Protein AF-0000000084350408 (afdb_homodimer)

Radius of gyration: 30.1 Å; Cα contacts (8 Å, |Δi|>4): 911; chains: 2; bounding box: 94×80×61 Å

Sequence (486 aa):
MRLTQIIAAAAIALVSTFAVADDAAEQAIRKSLVNLQLDTPIESISASPMAGLYEVKLKGSRVLYASADGQYIVQGYLFQLKDGKPVNLTEKAERLGVSKLINGIPVAETVVYPAIGETKTHITVFTDTTCPYCHKLHAEVPALNKLGVEVRYVAFPRQGLGSPGDEQLQAVWCSADKKAAMDKMVDGKEIKAAKCANPVSKQFALGQSIGVNGTPAIVLADGQVIPGYQPAPQVAKLALGAKMRLTQIIAAAAIALVSTFAVADDAAEQAIRKSLVNLQLDTPIESISASPMAGLYEVKLKGSRVLYASADGQYIVQGYLFQLKDGKPVNLTEKAERLGVSKLINGIPVAETVVYPAIGETKTHITVFTDTTCPYCHKLHAEVPALNKLGVEVRYVAFPRQGLGSPGDEQLQAVWCSADKKAAMDKMVDGKEIKAAKCANPVSKQFALGQSIGVNGTPAIVLADGQVIPGYQPAPQVAKLALGAK

Secondary structure (DSSP, 8-state):
--GGGGGGGGGGGGGHHHHHHHHHHHHHHHHHHHHTT-SS-EEEEEE-SSTTEEEEEETTS-EEEEETTSSEEEEEEEEEEETTEEEEHHHHHHHHHHHHHHHTS-GGGSEEEPPSSS--EEEEEEE-TT-HHHHHHHHTHHHHHHTTEEEEEEE--TT-TTSHHHHHHHHHHTSSSHHHHHHHHHTTPPP-------SHHHHHHHHHHTT--SSSEEEETTS-EEES---HHHHHHHHHH--/--GGGGGGGGGGGGGHHHHHHHHHHHHHHHHHHHHTT-SS-EEEEEE-SSTTEEEEEETTS-EEEEETTSSEEEEEEEEEEETTEEEEHHHHHHHHHHHHHHHTS-GGGSEEEPPSSS--EEEEEEE-TT-HHHHHHHHTHHHHHHTTEEEEEEE--TT-TTSHHHHHHHHHHTSSSHHHHHHHHHTTPPP-------SHHHHHHHHHHTT--SSSEEEETTS-EEES---HHHHHHHHHH--

pLDDT: mean 90.04, std 15.99, range [23.44, 98.81]

InterPro domains:
  IPR009094 Disulphide bond isomerase DsbC/G, N-terminal domain superfamily [G3DSA:3.10.450.70] (25-76)
  IPR009094 Disulphide bond isomerase DsbC/G, N-terminal domain superfamily [SSF54423] (28-87)
  IPR012336 Thioredoxin-like fold [PF13098] (116-238)
  IPR017937 Thioredoxin, conserved site [PS00194] (123-141)
  IPR018950 Disulphide bond isomerase, DsbC/G, N-terminal [PF10411] (21-91)
  IPR033954 Disulphide bond isomerase, DsbC/G [cd03020] (40-238)
  IPR036249 Thioredoxin-like superfamily [SSF52833] (109-237)
  IPR051470 Thiol:disulfide interchange protein [PTHR35272] (1-238)

Solvent-accessible surface area (backbone atoms only — not comparable to full-atom values): 25588 Å² total; per-residue (Å²): 129,77,81,75,67,72,74,67,70,74,69,68,71,70,71,58,59,66,63,53,54,54,52,55,22,42,54,33,31,49,54,42,46,58,62,59,59,58,88,59,56,77,70,48,68,44,81,42,96,50,77,66,36,28,36,34,33,28,58,46,30,44,62,36,33,27,33,51,74,26,44,32,39,36,48,56,40,43,26,39,54,52,95,66,39,77,42,56,52,42,58,53,52,26,16,51,41,38,18,53,56,61,71,60,52,59,67,87,75,33,43,67,44,68,28,49,77,64,66,75,43,47,36,39,31,34,31,34,72,79,34,70,49,27,38,55,47,58,73,34,42,65,61,27,8,63,72,10,30,21,41,31,36,37,45,32,38,86,82,33,87,83,28,74,43,26,50,42,50,48,16,24,68,40,32,94,51,34,54,61,38,46,54,39,34,62,72,70,41,86,59,85,43,62,89,62,91,66,60,46,68,58,37,32,50,50,37,48,41,62,64,51,86,58,59,19,27,37,29,31,58,45,22,52,71,42,82,40,73,64,58,45,71,59,48,46,54,52,38,71,65,40,116,129,79,81,72,67,74,77,73,67,77,70,69,72,72,72,58,60,64,63,52,54,53,51,55,22,44,53,34,30,51,55,42,46,57,60,58,59,58,89,59,56,77,69,48,68,44,80,42,95,50,79,64,35,26,36,34,32,29,59,48,29,42,62,36,32,28,32,50,73,26,44,32,38,35,50,56,40,42,26,39,54,52,96,66,40,76,42,55,51,41,59,52,53,26,16,50,42,36,19,53,56,61,71,60,52,57,68,87,76,32,40,67,43,68,27,48,76,63,68,76,43,46,35,40,31,34,30,33,74,80,35,70,51,27,38,56,47,57,72,34,43,64,60,28,8,63,73,10,30,21,41,31,36,38,44,34,38,85,82,33,86,83,28,72,42,27,50,42,50,48,18,24,69,39,34,95,50,33,54,62,36,45,55,40,34,61,71,71,42,86,59,84,42,63,91,62,93,66,61,47,67,59,37,32,51,50,38,48,41,61,64,52,88,57,58,20,26,36,28,30,58,45,21,51,71,40,82,38,73,62,60,46,71,59,48,46,55,53,37,72,65,40,116

Structure (mmCIF, N/CA/C/O backbone):
data_AF-0000000084350408-model_v1
#
loop_
_entity.id
_entity.type
_entity.pdbx_description
1 polymer 'Thiol:disulfide interchange protein'
#
loop_
_atom_site.group_PDB
_atom_site.id
_atom_site.type_symbol
_atom_site.label_atom_id
_atom_site.label_alt_id
_atom_site.label_comp_id
_atom_site.label_asym_id
_atom_site.label_entity_id
_atom_site.label_seq_id
_atom_site.pdbx_PDB_ins_code
_atom_site.Cartn_x
_atom_site.Cartn_y
_atom_site.Cartn_z
_atom_site.occupancy
_atom_site.B_iso_or_equiv
_atom_site.auth_seq_id
_atom_site.auth_comp_id
_atom_site.auth_asym_id
_atom_site.auth_atom_id
_atom_site.pdbx_PDB_model_num
ATOM 1 N N . MET A 1 1 ? -66.688 16.781 14.062 1 23.77 1 MET A N 1
ATOM 2 C CA . MET A 1 1 ? -65.438 17.281 14.672 1 23.77 1 MET A CA 1
ATOM 3 C C . MET A 1 1 ? -64.5 16.141 14.992 1 23.77 1 MET A C 1
ATOM 5 O O . MET A 1 1 ? -63.281 16.328 15.07 1 23.77 1 MET A O 1
ATOM 9 N N . ARG A 1 2 ? -65 14.914 15.367 1 33.06 2 ARG A N 1
ATOM 10 C CA . ARG A 1 2 ? -64.25 13.891 16.062 1 33.06 2 ARG A CA 1
ATOM 11 C C . ARG A 1 2 ? -63.438 13.07 15.094 1 33.06 2 ARG A C 1
ATOM 13 O O . ARG A 1 2 ? -62.5 12.352 15.5 1 33.06 2 ARG A O 1
ATOM 20 N N . LEU A 1 3 ? -63.906 12.875 13.969 1 38.44 3 LEU A N 1
ATOM 21 C CA . LEU A 1 3 ? -63.25 11.898 13.094 1 38.44 3 LEU A CA 1
ATOM 22 C C . LEU A 1 3 ? -61.906 12.414 12.609 1 38.44 3 LEU A C 1
ATOM 24 O O . LEU A 1 3 ? -61.094 11.633 12.117 1 38.44 3 LEU A O 1
ATOM 28 N N . THR A 1 4 ? -61.656 13.703 12.594 1 39.25 4 THR A N 1
ATOM 29 C CA . THR A 1 4 ? -60.531 14.234 11.852 1 39.25 4 THR A CA 1
ATOM 30 C C . THR A 1 4 ? -59.219 13.953 12.602 1 39.25 4 THR A C 1
ATOM 32 O O . THR A 1 4 ? -58.125 14.172 12.055 1 39.25 4 THR A O 1
ATOM 35 N N . GLN A 1 5 ? -59.25 13.672 13.922 1 34.91 5 GLN A N 1
ATOM 36 C CA . GLN A 1 5 ? -58 13.922 14.648 1 34.91 5 GLN A CA 1
ATOM 37 C C . GLN A 1 5 ? -57.062 12.727 14.562 1 34.91 5 GLN A C 1
ATOM 39 O O . GLN A 1 5 ? -55.969 12.75 15.117 1 34.91 5 GLN A O 1
ATOM 44 N N . ILE A 1 6 ? -57.5 11.523 14.188 1 40.94 6 ILE A N 1
ATOM 45 C CA . ILE A 1 6 ? -56.656 10.398 14.562 1 40.94 6 ILE A CA 1
ATOM 46 C C . ILE A 1 6 ? -55.5 10.266 13.586 1 40.94 6 ILE A C 1
ATOM 48 O O . ILE A 1 6 ? -54.625 9.391 13.742 1 40.94 6 ILE A O 1
ATOM 52 N N . ILE A 1 7 ? -55.531 10.898 12.438 1 38.56 7 ILE A N 1
ATOM 53 C CA . ILE A 1 7 ? -54.562 10.398 11.469 1 38.56 7 ILE A CA 1
ATOM 54 C C . ILE A 1 7 ? -53.188 10.977 11.789 1 38.56 7 ILE A C 1
ATOM 56 O O . ILE A 1 7 ? -52.25 10.828 11 1 38.56 7 ILE A O 1
ATOM 60 N N . ALA A 1 8 ? -53.031 11.883 12.734 1 39.34 8 ALA A N 1
ATOM 61 C CA . ALA A 1 8 ? -51.781 12.609 12.711 1 39.34 8 ALA A CA 1
ATOM 62 C C . ALA A 1 8 ? -50.656 11.773 13.32 1 39.34 8 ALA A C 1
ATOM 64 O O . ALA A 1 8 ? -49.5 12.164 13.273 1 39.34 8 ALA A O 1
ATOM 65 N N . ALA A 1 9 ? -50.938 10.781 14.109 1 38.34 9 ALA A N 1
ATOM 66 C CA . ALA A 1 9 ? -49.844 10.414 15.016 1 38.34 9 ALA A CA 1
ATOM 67 C C . ALA A 1 9 ? -48.844 9.516 14.32 1 38.34 9 ALA A C 1
ATOM 69 O O . ALA A 1 9 ? -47.844 9.078 14.938 1 38.34 9 ALA A O 1
ATOM 70 N N . ALA A 1 10 ? -49.156 8.953 13.195 1 38.31 10 ALA A N 1
ATOM 71 C CA . ALA A 1 10 ? -48.25 7.867 12.812 1 38.31 10 ALA A CA 1
ATOM 72 C C . ALA A 1 10 ? -46.938 8.406 12.281 1 38.31 10 ALA A C 1
ATOM 74 O O . ALA A 1 10 ? -46.062 7.641 11.836 1 38.31 10 ALA A O 1
ATOM 75 N N . ALA A 1 11 ? -46.781 9.75 12.07 1 39.03 11 ALA A N 1
ATOM 76 C CA . ALA A 1 11 ? -45.594 10.148 11.305 1 39.03 11 ALA A CA 1
ATOM 77 C C . ALA A 1 11 ? -44.344 10.141 12.172 1 39.03 11 ALA A C 1
ATOM 79 O O . ALA A 1 11 ? -43.219 10.344 11.68 1 39.03 11 ALA A O 1
ATOM 80 N N . ILE A 1 12 ? -44.438 10.086 13.492 1 39.16 12 ILE A N 1
ATOM 81 C CA . ILE A 1 12 ? -43.219 10.453 14.219 1 39.16 12 ILE A CA 1
ATOM 82 C C . ILE A 1 12 ? -42.281 9.266 14.266 1 39.16 12 ILE A C 1
ATOM 84 O O . ILE A 1 12 ? -41.125 9.398 14.727 1 39.16 12 ILE A O 1
ATOM 88 N N . ALA A 1 13 ? -42.75 8.023 14.008 1 42.19 13 ALA A N 1
ATOM 89 C CA . ALA A 1 13 ? -41.844 6.949 14.406 1 42.19 13 ALA A CA 1
ATOM 90 C C . ALA A 1 13 ? -40.75 6.754 13.383 1 42.19 13 ALA A C 1
ATOM 92 O O . ALA A 1 13 ? -39.812 5.953 13.594 1 42.19 13 ALA A O 1
ATOM 93 N N . LEU A 1 14 ? -40.719 7.492 12.297 1 41.75 14 LEU A N 1
ATOM 94 C CA . LEU A 1 14 ? -39.781 7.059 11.281 1 41.75 14 LEU A CA 1
ATOM 95 C C . LEU A 1 14 ? -38.406 7.715 11.508 1 41.75 14 LEU A C 1
ATOM 97 O O . LEU A 1 14 ? -37.438 7.348 10.859 1 41.75 14 LEU A O 1
ATOM 101 N N . VAL A 1 15 ? -38.312 8.797 12.242 1 43.62 15 VAL A N 1
ATOM 102 C CA . VAL A 1 15 ? -37.031 9.477 12.258 1 43.62 15 VAL A CA 1
ATOM 103 C C . VAL A 1 15 ? -36.062 8.734 13.18 1 43.62 15 VAL A C 1
ATOM 105 O O . VAL A 1 15 ? -34.875 9.008 13.172 1 43.62 15 VAL A O 1
ATOM 108 N N . SER A 1 16 ? -36.438 7.836 14.109 1 44.44 16 SER A N 1
ATOM 109 C CA . SER A 1 16 ? -35.531 7.441 15.164 1 44.44 16 SER A CA 1
ATOM 110 C C . SER A 1 16 ? -34.688 6.246 14.742 1 44.44 16 SER A C 1
ATOM 112 O O . SER A 1 16 ? -33.719 5.871 15.43 1 44.44 16 SER A O 1
ATOM 114 N N . THR A 1 17 ? -35 5.625 13.703 1 44.62 17 THR A N 1
ATOM 115 C CA . THR A 1 17 ? -34.375 4.324 13.516 1 44.62 17 THR A CA 1
ATOM 116 C C . THR A 1 17 ? -32.969 4.488 12.93 1 44.62 17 THR A C 1
ATOM 118 O O . THR A 1 17 ? -32.094 3.641 13.141 1 44.62 17 THR A O 1
ATOM 121 N N . PHE A 1 18 ? -32.781 5.703 12.266 1 47.22 18 PHE A N 1
ATOM 122 C CA . PHE A 1 18 ? -31.484 5.785 11.602 1 47.22 18 PHE A CA 1
ATOM 123 C C . PHE A 1 18 ? -30.375 6.051 12.617 1 47.22 18 PHE A C 1
ATOM 125 O O . PHE A 1 18 ? -29.266 5.531 12.477 1 47.22 18 PHE A O 1
ATOM 132 N N . ALA A 1 19 ? -30.75 6.859 13.688 1 48.59 19 ALA A N 1
ATOM 133 C CA . ALA A 1 19 ? -29.719 7.219 14.641 1 48.59 19 ALA A CA 1
ATOM 134 C C . ALA A 1 19 ? -29.281 6.004 15.461 1 48.59 19 ALA A C 1
ATOM 136 O O . ALA A 1 19 ? -28.109 5.875 15.812 1 48.59 19 ALA A O 1
ATOM 137 N N . VAL A 1 20 ? -30.25 5.082 15.719 1 50.5 20 VAL A N 1
ATOM 138 C CA . VAL A 1 20 ? -30 3.939 16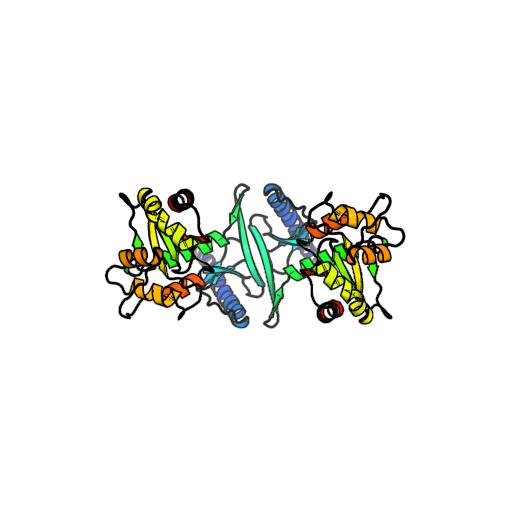.594 1 50.5 20 VAL A CA 1
ATOM 139 C C . VAL A 1 20 ? -29.047 2.961 15.898 1 50.5 20 VAL A C 1
ATOM 141 O O . VAL A 1 20 ? -28.188 2.355 16.547 1 50.5 20 VAL A O 1
ATOM 144 N N . ALA A 1 21 ? -29.25 2.914 14.641 1 53.44 21 ALA A N 1
ATOM 145 C CA . ALA A 1 21 ? -28.422 1.977 13.883 1 53.44 21 ALA A CA 1
ATOM 146 C C . ALA A 1 21 ? -26.953 2.381 13.922 1 53.44 21 ALA A C 1
ATOM 148 O O . ALA A 1 21 ? -26.078 1.525 14.016 1 53.44 21 ALA A O 1
ATOM 149 N N . ASP A 1 22 ? -26.766 3.691 14.211 1 75.5 22 ASP A N 1
ATOM 150 C CA . ASP A 1 22 ? -25.391 4.195 14.195 1 75.5 22 ASP A CA 1
ATOM 151 C C . ASP A 1 22 ? -24.672 3.881 15.508 1 75.5 22 ASP A C 1
ATOM 153 O O . ASP A 1 22 ? -23.516 3.49 15.508 1 75.5 22 ASP A O 1
ATOM 157 N N . ASP A 1 23 ? -25.531 3.73 16.578 1 83.12 23 ASP A N 1
ATOM 158 C CA . ASP A 1 23 ? -24.922 3.453 17.859 1 83.12 23 ASP A CA 1
ATOM 159 C C . ASP A 1 23 ? -24.547 1.977 17.984 1 83.12 23 ASP A C 1
ATOM 161 O O . ASP A 1 23 ? -23.469 1.64 18.5 1 83.12 23 ASP A O 1
ATOM 165 N N . ALA A 1 24 ? -25.469 1.106 17.516 1 90.06 24 ALA A N 1
ATOM 166 C CA . ALA A 1 24 ? -25.188 -0.327 17.578 1 90.06 24 ALA A CA 1
ATOM 167 C C . ALA A 1 24 ? -23.984 -0.693 16.719 1 90.06 24 ALA A C 1
ATOM 169 O O . ALA A 1 24 ? -23.156 -1.512 17.125 1 90.06 24 ALA A O 1
ATOM 170 N N . ALA A 1 25 ? -23.938 -0.111 15.664 1 93.31 25 ALA A N 1
ATOM 171 C CA . ALA A 1 25 ? -22.797 -0.372 14.781 1 93.31 25 ALA A CA 1
ATOM 172 C C . ALA A 1 25 ? -21.484 0.088 15.414 1 93.31 25 ALA A C 1
ATOM 174 O O . ALA A 1 25 ? -20.484 -0.626 15.367 1 93.31 25 ALA A O 1
ATOM 175 N N . GLU A 1 26 ? -21.547 1.236 16.016 1 94.75 26 GLU A N 1
ATOM 176 C CA . GLU A 1 26 ? -20.344 1.759 16.656 1 94.75 26 GLU A CA 1
ATOM 177 C C . GLU A 1 26 ? -19.844 0.822 17.75 1 94.75 26 GLU A C 1
ATOM 179 O O . GLU A 1 26 ? -18.656 0.54 17.844 1 94.75 26 GLU A O 1
ATOM 184 N N . GLN A 1 27 ? -20.75 0.36 18.562 1 94.12 27 GLN A N 1
ATOM 185 C CA . GLN A 1 27 ? -20.391 -0.533 19.656 1 94.12 27 GLN A CA 1
ATOM 186 C C . GLN A 1 27 ? -19.812 -1.843 19.125 1 94.12 27 GLN A C 1
ATOM 188 O O . GLN A 1 27 ? -18.812 -2.334 19.641 1 94.12 27 GLN A O 1
ATOM 193 N N . ALA A 1 28 ? -20.438 -2.402 18.156 1 93.75 28 ALA A N 1
ATOM 194 C CA . ALA A 1 28 ? -19.969 -3.658 17.578 1 93.75 28 ALA A CA 1
ATOM 195 C C . ALA A 1 28 ? -18.578 -3.502 16.984 1 93.75 28 ALA A C 1
ATOM 197 O O . ALA A 1 28 ? -17.703 -4.348 17.203 1 93.75 28 ALA A O 1
ATOM 198 N N . ILE A 1 29 ? -18.359 -2.424 16.312 1 94.31 29 ILE A N 1
ATOM 199 C CA . ILE A 1 29 ? -17.078 -2.164 15.641 1 94.31 29 ILE A CA 1
ATOM 200 C C . ILE A 1 29 ? -15.984 -1.948 16.688 1 94.31 29 ILE A C 1
ATOM 202 O O . ILE A 1 29 ? -14.906 -2.529 16.594 1 94.31 29 ILE A O 1
ATOM 206 N N . ARG A 1 30 ? -16.281 -1.176 17.656 1 93.69 30 ARG A N 1
ATOM 207 C CA . ARG A 1 30 ? -15.297 -0.925 18.719 1 93.69 30 ARG A CA 1
ATOM 208 C C . ARG A 1 30 ? -14.898 -2.223 19.406 1 93.69 30 ARG A C 1
ATOM 210 O O . ARG A 1 30 ? -13.711 -2.457 19.656 1 93.69 30 ARG A O 1
ATOM 217 N N . LYS A 1 31 ? -15.812 -2.998 19.719 1 90.44 31 LYS A N 1
ATOM 218 C CA . LYS A 1 31 ? -15.539 -4.273 20.375 1 90.44 31 LYS A CA 1
ATOM 219 C C . LYS A 1 31 ? -14.633 -5.148 19.516 1 90.44 31 LYS A C 1
ATOM 221 O O . LYS A 1 31 ? -13.672 -5.738 20.016 1 90.44 31 LYS A O 1
ATOM 226 N N . SER A 1 32 ? -14.898 -5.188 18.266 1 90.38 32 SER A N 1
ATOM 227 C CA . SER A 1 32 ? -14.117 -6.004 17.344 1 90.38 32 SER A CA 1
ATOM 228 C C . SER A 1 32 ? -12.68 -5.492 17.234 1 90.38 32 SER A C 1
ATOM 230 O O . SER A 1 32 ? -11.734 -6.277 17.25 1 90.38 32 SER A O 1
ATOM 232 N N . LEU A 1 33 ? -12.516 -4.254 17.125 1 90.5 33 LEU A N 1
ATOM 233 C CA . LEU A 1 33 ? -11.203 -3.658 16.906 1 90.5 33 LEU A CA 1
ATOM 234 C C . LEU A 1 33 ? -10.359 -3.727 18.172 1 90.5 33 LEU A C 1
ATOM 236 O O . LEU A 1 33 ? -9.133 -3.846 18.094 1 90.5 33 LEU A O 1
ATOM 240 N N . VAL A 1 34 ? -10.984 -3.617 19.312 1 86.62 34 VAL A N 1
ATOM 241 C CA . VAL A 1 34 ? -10.273 -3.775 20.578 1 86.62 34 VAL A CA 1
ATOM 242 C C . VAL A 1 34 ? -9.727 -5.195 20.688 1 86.62 34 VAL A C 1
ATOM 244 O O . VAL A 1 34 ? -8.594 -5.398 21.125 1 86.62 34 VAL A O 1
ATOM 247 N N . ASN A 1 35 ? -10.477 -6.156 20.234 1 84.5 35 ASN A N 1
ATOM 248 C CA . ASN A 1 35 ? -10.062 -7.555 20.281 1 84.5 35 ASN A CA 1
ATOM 249 C C . ASN A 1 35 ? -8.867 -7.816 19.375 1 84.5 35 ASN A C 1
ATOM 251 O O . ASN A 1 35 ? -8.062 -8.711 19.641 1 84.5 35 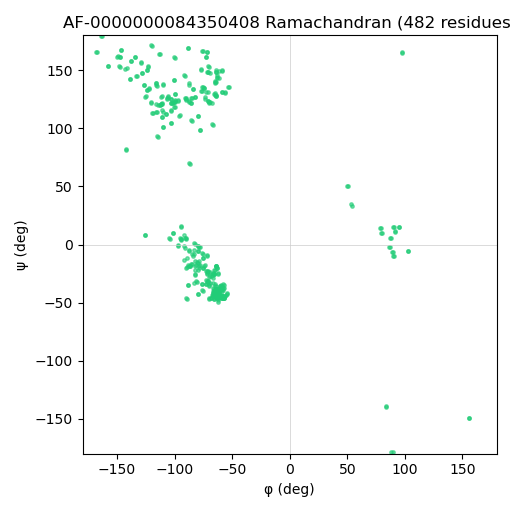ASN A O 1
ATOM 255 N N . LEU A 1 36 ? -8.758 -7.027 18.312 1 84.06 36 LEU A N 1
ATOM 256 C CA . LEU A 1 36 ? -7.645 -7.164 17.391 1 84.06 36 LEU A CA 1
ATOM 257 C C . LEU A 1 36 ? -6.391 -6.504 17.953 1 84.06 36 LEU A C 1
ATOM 259 O O . LEU A 1 36 ? -5.305 -6.645 17.375 1 84.06 36 LEU A O 1
ATOM 263 N N . GLN A 1 37 ? -6.469 -5.93 19.047 1 75.69 37 GLN A N 1
ATOM 264 C CA . GLN A 1 37 ? -5.367 -5.246 19.719 1 75.69 37 GLN A CA 1
ATOM 265 C C . GLN A 1 37 ? -4.668 -4.273 18.766 1 75.69 37 GLN A C 1
ATOM 267 O O . GLN A 1 37 ? -3.441 -4.293 18.641 1 75.69 37 GLN A O 1
ATOM 272 N N . LEU A 1 38 ? -5.531 -3.52 18.203 1 75.25 38 LEU A N 1
ATOM 273 C CA . LEU A 1 38 ? -4.918 -2.479 17.391 1 75.25 38 LEU A CA 1
ATOM 274 C C . LEU A 1 38 ? -4.133 -1.5 18.25 1 75.25 38 LEU A C 1
ATOM 276 O O . LEU A 1 38 ? -4.566 -1.15 19.359 1 75.25 38 LEU A O 1
ATOM 280 N N . ASP A 1 39 ? -2.967 -1.282 17.859 1 77.44 39 ASP A N 1
ATOM 281 C CA . ASP A 1 39 ? -2.072 -0.439 18.656 1 77.44 39 ASP A CA 1
ATOM 282 C C . ASP A 1 39 ? -2.496 1.026 18.578 1 77.44 39 ASP A C 1
ATOM 284 O O . ASP A 1 39 ? -2.057 1.845 19.391 1 77.44 39 ASP A O 1
ATOM 288 N N . THR A 1 40 ? -3.391 1.339 17.734 1 84.5 40 THR A N 1
ATOM 289 C CA . THR A 1 40 ? -3.762 2.736 17.547 1 84.5 40 THR A CA 1
ATOM 290 C C . THR A 1 40 ? -5.176 2.998 18.062 1 84.5 40 THR A C 1
ATOM 292 O O . THR A 1 40 ? -6.117 2.309 17.672 1 84.5 40 THR A O 1
ATOM 295 N N . PRO A 1 41 ? -5.359 4.023 18.938 1 89.81 41 PRO A N 1
ATOM 296 C CA . PRO A 1 41 ? -6.688 4.328 19.484 1 89.81 41 PRO A CA 1
ATOM 297 C C . PRO A 1 41 ? -7.676 4.766 18.406 1 89.81 41 PRO A C 1
ATOM 299 O O . PRO A 1 41 ? -7.285 5.414 17.422 1 89.81 41 PRO A O 1
ATOM 302 N N . ILE A 1 42 ? -8.938 4.426 18.656 1 92.56 42 ILE A N 1
ATOM 303 C CA . ILE A 1 42 ? -10.023 4.836 17.766 1 92.56 42 ILE A CA 1
ATOM 304 C C . ILE A 1 42 ? -10.508 6.23 18.156 1 92.56 42 ILE A C 1
ATOM 306 O O . ILE A 1 42 ? -10.859 6.473 19.312 1 92.56 42 ILE A O 1
ATOM 310 N N . GLU A 1 43 ? -10.516 7.078 17.203 1 92.88 43 GLU A N 1
ATOM 311 C CA . GLU A 1 43 ? -10.984 8.438 17.453 1 92.88 43 GLU A CA 1
ATOM 312 C C . GLU A 1 43 ? -12.492 8.547 17.219 1 92.88 43 GLU A C 1
ATOM 314 O O . GLU A 1 43 ? -13.211 9.133 18.031 1 92.88 43 GLU A O 1
ATOM 319 N N . SER A 1 44 ? -12.969 8.016 16.109 1 94.12 44 SER A N 1
ATOM 320 C CA . SER A 1 44 ? -14.391 8.094 15.82 1 94.12 44 SER A CA 1
ATOM 321 C C . SER A 1 44 ? -14.812 7.012 14.836 1 94.12 44 SER A C 1
ATOM 323 O O . SER A 1 44 ? -13.984 6.469 14.102 1 94.12 44 SER A O 1
ATOM 325 N N . ILE A 1 45 ? -16.047 6.648 14.914 1 95.94 45 ILE A N 1
ATOM 326 C CA . ILE A 1 45 ? -16.703 5.746 13.977 1 95.94 45 ILE A CA 1
ATOM 327 C C . ILE A 1 45 ? -17.969 6.414 13.414 1 95.94 45 ILE A C 1
ATOM 329 O O . ILE A 1 45 ? -18.781 6.945 14.164 1 95.94 45 ILE A O 1
ATOM 333 N N . SER A 1 46 ? -18.078 6.457 12.125 1 95.81 46 SER A N 1
ATOM 334 C CA . SER A 1 46 ? -19.25 7.043 11.484 1 95.81 46 SER A CA 1
ATOM 335 C C . SER A 1 46 ? -19.578 6.332 10.172 1 95.81 46 SER A C 1
ATOM 337 O O . SER A 1 46 ? -18.734 5.613 9.625 1 95.81 46 SER A O 1
ATOM 339 N N . ALA A 1 47 ? -20.766 6.488 9.711 1 96 47 ALA A N 1
ATOM 340 C CA . ALA A 1 47 ? -21.125 5.93 8.414 1 96 47 ALA A CA 1
ATOM 341 C C . ALA A 1 47 ? -20.344 6.598 7.285 1 96 47 ALA A C 1
ATOM 343 O O . ALA A 1 47 ? -20.125 7.809 7.312 1 96 47 ALA A O 1
ATOM 344 N N . SER A 1 48 ? -19.891 5.789 6.305 1 96.69 48 SER A N 1
ATOM 345 C CA . SER A 1 48 ? -19.312 6.34 5.082 1 96.69 48 SER A CA 1
ATOM 346 C C . SER A 1 48 ? -20.391 6.602 4.035 1 96.69 48 SER A C 1
ATOM 348 O O . SER A 1 48 ? -21.547 6.215 4.219 1 96.69 48 SER A O 1
ATOM 350 N N . PRO A 1 49 ? -20 7.301 2.979 1 95.62 49 PRO A N 1
ATOM 351 C CA . PRO A 1 49 ? -20.984 7.512 1.916 1 95.62 49 PRO A CA 1
ATOM 352 C C . PRO A 1 49 ? -21.406 6.211 1.243 1 95.62 49 PRO A C 1
ATOM 354 O O . PRO A 1 49 ? -22.422 6.18 0.542 1 95.62 49 PRO A O 1
ATOM 357 N N . MET A 1 50 ? -20.672 5.16 1.369 1 95.69 50 MET A N 1
ATOM 358 C CA . MET A 1 50 ? -21.078 3.855 0.849 1 95.69 50 MET A CA 1
ATOM 359 C C . MET A 1 50 ? -21.922 3.098 1.872 1 95.69 50 MET A C 1
ATOM 361 O O . MET A 1 50 ? -21.422 2.752 2.949 1 95.69 50 MET A O 1
ATOM 365 N N . ALA A 1 51 ? -23.094 2.734 1.448 1 92.88 51 ALA A N 1
ATOM 366 C CA . ALA A 1 51 ? -24.016 2.07 2.357 1 92.88 51 ALA A CA 1
ATOM 367 C C . ALA A 1 51 ? -23.422 0.786 2.918 1 92.88 51 ALA A C 1
ATOM 369 O O . ALA A 1 51 ? -22.844 -0.01 2.174 1 92.88 51 ALA A O 1
ATOM 370 N N . GLY A 1 52 ? -23.547 0.699 4.297 1 92.94 52 GLY A N 1
ATOM 371 C CA . GLY A 1 52 ? -23.094 -0.523 4.949 1 92.94 52 GLY A CA 1
ATOM 372 C C . GLY A 1 52 ? -21.625 -0.488 5.344 1 92.94 52 GLY A C 1
ATOM 373 O O . GLY A 1 52 ? -21.141 -1.411 5.996 1 92.94 52 GLY A O 1
ATOM 374 N N . LEU A 1 53 ? -20.953 0.535 4.945 1 96.75 53 LEU A N 1
ATOM 375 C CA . LEU A 1 53 ? -19.531 0.684 5.238 1 96.75 53 LEU A CA 1
ATOM 376 C C . LEU A 1 53 ? -19.297 1.847 6.195 1 96.75 53 LEU A C 1
ATOM 378 O O . LEU A 1 53 ? -19.656 2.986 5.902 1 96.75 53 LEU A O 1
ATOM 382 N N . TYR A 1 54 ? -18.734 1.514 7.293 1 97.38 54 TYR A N 1
ATOM 383 C CA . TYR A 1 54 ? -18.469 2.527 8.305 1 97.38 54 TYR A CA 1
ATOM 384 C C . TYR A 1 54 ? -17 2.963 8.266 1 97.38 54 TYR A C 1
ATOM 386 O O . TYR A 1 54 ? -16.109 2.137 8.07 1 97.38 54 TYR A O 1
ATOM 394 N N . GLU A 1 55 ? -16.781 4.18 8.461 1 97.56 55 GLU A N 1
ATOM 395 C CA . GLU A 1 55 ? -15.453 4.773 8.539 1 97.56 55 GLU A CA 1
ATOM 396 C C . GLU A 1 55 ? -14.938 4.781 9.977 1 97.56 55 GLU A C 1
ATOM 398 O O . GLU A 1 55 ? -15.633 5.242 10.883 1 97.56 55 GLU A O 1
ATOM 403 N N . VAL A 1 56 ? -13.789 4.242 10.156 1 96.75 56 VAL A N 1
ATOM 404 C CA . VAL A 1 56 ? -13.117 4.23 11.453 1 96.75 56 VAL A CA 1
ATOM 405 C C . VAL A 1 56 ? -11.891 5.137 11.406 1 96.75 56 VAL A C 1
ATOM 407 O O . VAL A 1 56 ? -10.891 4.809 10.758 1 96.75 56 VAL A O 1
ATOM 410 N N . LYS A 1 57 ? -11.961 6.199 12.07 1 95.12 57 LYS A N 1
ATOM 411 C CA . LYS A 1 57 ? -10.82 7.105 12.164 1 95.12 57 LYS A CA 1
ATOM 412 C C . LYS A 1 57 ? -9.938 6.766 13.359 1 95.12 57 LYS A C 1
ATOM 414 O O . LYS A 1 57 ? -10.422 6.684 14.492 1 95.12 57 LYS A O 1
ATOM 419 N N . LEU A 1 58 ? -8.695 6.566 13.047 1 92.94 58 LEU A N 1
ATOM 420 C CA . LEU A 1 58 ? -7.723 6.219 14.078 1 92.94 58 LEU A CA 1
ATOM 421 C C . LEU A 1 58 ? -6.898 7.438 14.477 1 92.94 58 LEU A C 1
ATOM 423 O O . LEU A 1 58 ? -6.875 8.438 13.766 1 92.94 58 LEU A O 1
ATOM 427 N N . LYS A 1 59 ? -6.312 7.305 15.617 1 89.25 59 LYS A N 1
ATOM 428 C CA . LYS A 1 59 ? -5.363 8.344 15.992 1 89.25 59 LYS A CA 1
ATOM 429 C C . LYS A 1 59 ? -4.312 8.555 14.906 1 89.25 59 LYS A C 1
ATOM 431 O O . LYS A 1 59 ? -3.803 7.59 14.336 1 89.25 59 LYS A O 1
ATOM 436 N N . GLY A 1 60 ? -4.066 9.82 14.641 1 87 60 GLY A N 1
ATOM 437 C CA . GLY A 1 60 ? -3.115 10.133 13.586 1 87 60 GLY A CA 1
ATOM 438 C C . GLY A 1 60 ? -3.754 10.219 12.211 1 87 60 GLY A C 1
ATOM 439 O O . GLY A 1 60 ? -3.057 10.227 11.195 1 87 60 GLY A O 1
ATOM 440 N N . SER A 1 61 ? -5.031 10.117 12.18 1 87.81 61 SER A N 1
ATOM 441 C CA . SER A 1 61 ? -5.875 10.438 11.039 1 87.81 61 SER A CA 1
ATOM 442 C C . SER A 1 61 ? -5.867 9.305 10.016 1 87.81 61 SER A C 1
ATOM 444 O O . SER A 1 61 ? -6.242 9.508 8.859 1 87.81 61 SER A O 1
ATOM 446 N N . ARG A 1 62 ? -5.395 8.203 10.406 1 91.12 62 ARG A N 1
ATOM 447 C CA . ARG A 1 62 ? -5.566 7.043 9.539 1 91.12 62 ARG A CA 1
ATOM 448 C C . ARG A 1 62 ? -7.02 6.578 9.523 1 91.12 62 ARG A C 1
ATOM 450 O O . ARG A 1 62 ? -7.73 6.715 10.516 1 91.12 62 ARG A O 1
ATOM 457 N N . VAL A 1 63 ? -7.379 6.035 8.352 1 95.5 63 VAL A N 1
ATOM 458 C CA . VAL A 1 63 ? -8.773 5.629 8.195 1 95.5 63 VAL A CA 1
ATOM 459 C C . VAL A 1 63 ? -8.844 4.152 7.809 1 95.5 63 VAL A C 1
ATOM 461 O O . VAL A 1 63 ? -8.07 3.695 6.957 1 95.5 63 VAL A O 1
ATOM 464 N N . LEU A 1 64 ? -9.695 3.475 8.5 1 96.19 64 LEU A N 1
ATOM 465 C CA . LEU A 1 64 ? -10.125 2.129 8.141 1 96.19 64 LEU A CA 1
ATOM 466 C C . LEU A 1 64 ? -11.633 2.086 7.914 1 96.19 64 LEU A C 1
ATOM 468 O O . LEU A 1 64 ? -12.344 3.049 8.219 1 96.19 64 LEU A O 1
ATOM 472 N N . TYR A 1 65 ? -12.047 0.964 7.426 1 97.56 65 TYR A N 1
ATOM 473 C CA . TYR A 1 65 ? -13.484 0.779 7.277 1 97.56 65 TYR A CA 1
ATOM 474 C C . TYR A 1 65 ? -13.93 -0.539 7.895 1 97.56 65 TYR A C 1
ATOM 476 O O . TYR A 1 65 ? -13.125 -1.458 8.062 1 97.56 65 TYR A O 1
ATOM 484 N N . ALA A 1 66 ? -15.195 -0.545 8.227 1 97 66 ALA A N 1
ATOM 485 C CA . ALA A 1 66 ? -15.742 -1.747 8.859 1 97 66 ALA A CA 1
ATOM 486 C C . ALA A 1 66 ? -17.203 -1.94 8.484 1 97 66 ALA A C 1
ATOM 488 O O . ALA A 1 66 ? -17.906 -0.979 8.148 1 97 66 ALA A O 1
ATOM 489 N N . SER A 1 67 ? -17.594 -3.207 8.523 1 96.88 67 SER A N 1
ATOM 490 C CA . SER A 1 67 ? -19.031 -3.486 8.43 1 96.88 67 SER A CA 1
ATOM 491 C C . SER A 1 67 ? -19.75 -3.115 9.711 1 96.88 67 SER A C 1
ATOM 493 O O . SER A 1 67 ? -19.125 -2.967 10.766 1 96.88 67 SER A O 1
ATOM 495 N N . ALA A 1 68 ? -21.047 -2.969 9.617 1 95.19 68 ALA A N 1
ATOM 496 C CA . ALA A 1 68 ? -21.875 -2.529 10.75 1 95.19 68 ALA A CA 1
ATOM 497 C C . ALA A 1 68 ? -21.734 -3.492 11.922 1 95.19 68 ALA A C 1
ATOM 499 O O . ALA A 1 68 ? -21.766 -3.074 13.086 1 95.19 68 ALA A O 1
ATOM 500 N N . ASP A 1 69 ? -21.594 -4.738 11.648 1 94.38 69 ASP A N 1
ATOM 501 C CA . ASP A 1 69 ? -21.547 -5.746 12.711 1 94.38 69 ASP A CA 1
ATOM 502 C C . ASP A 1 69 ? -20.125 -5.938 13.227 1 94.38 69 ASP A C 1
ATOM 504 O O . ASP A 1 69 ? -19.891 -6.75 14.125 1 94.38 69 ASP A O 1
ATOM 508 N N . GLY A 1 70 ? -19.156 -5.301 12.609 1 94.38 70 GLY A N 1
ATOM 509 C CA . GLY A 1 70 ? -17.781 -5.352 13.047 1 94.38 70 GLY A CA 1
ATOM 510 C C . GLY A 1 70 ? -17.062 -6.625 12.617 1 94.38 70 GLY A C 1
ATOM 511 O O . GLY A 1 70 ? -15.93 -6.871 13.023 1 94.38 70 GLY A O 1
ATOM 512 N N . GLN A 1 71 ? -17.656 -7.426 11.758 1 95.38 71 GLN A N 1
ATOM 513 C CA . GLN A 1 71 ? -17.094 -8.727 11.414 1 95.38 71 GLN A CA 1
ATOM 514 C C . GLN A 1 71 ? -16.125 -8.602 10.242 1 95.38 71 GLN A C 1
ATOM 516 O O . GLN A 1 71 ? -15.336 -9.516 9.984 1 95.38 71 GLN A O 1
ATOM 521 N N . TYR A 1 72 ? -16.219 -7.535 9.539 1 97.38 72 TYR A N 1
ATOM 522 C CA . TYR A 1 72 ? -15.352 -7.289 8.398 1 97.38 72 TYR A CA 1
ATOM 523 C C . TYR A 1 72 ? -14.656 -5.938 8.523 1 97.38 72 TYR A C 1
ATOM 525 O O . TYR A 1 72 ? -15.281 -4.949 8.914 1 97.38 72 TYR A O 1
ATOM 533 N N . ILE A 1 73 ? -13.391 -5.961 8.188 1 96.31 73 ILE A N 1
ATOM 534 C CA . ILE A 1 73 ? -12.57 -4.75 8.156 1 96.31 73 ILE A CA 1
ATOM 535 C C . ILE A 1 73 ? -11.984 -4.559 6.762 1 96.31 73 ILE A C 1
ATOM 537 O O . ILE A 1 73 ? -11.523 -5.516 6.141 1 96.31 73 ILE A O 1
ATOM 541 N N . VAL A 1 74 ? -12.086 -3.365 6.324 1 97.5 74 VAL A N 1
ATOM 542 C CA . VAL A 1 74 ? -11.461 -3 5.059 1 97.5 74 VAL A CA 1
ATOM 543 C C . VAL A 1 74 ? -10.297 -2.041 5.312 1 97.5 74 VAL A C 1
ATOM 545 O O . VAL A 1 74 ? -10.477 -0.993 5.938 1 97.5 74 VAL A O 1
ATOM 548 N N . GLN A 1 75 ? -9.219 -2.471 4.91 1 95.62 75 GLN A N 1
ATOM 549 C CA . GLN A 1 75 ? -8.031 -1.627 4.965 1 95.62 75 GLN A CA 1
ATOM 550 C C . GLN A 1 75 ? -7.629 -1.159 3.57 1 95.62 75 GLN A C 1
ATOM 552 O O . GLN A 1 75 ? -7.27 -1.974 2.715 1 95.62 75 GLN A O 1
ATOM 557 N N . GLY A 1 76 ? -7.758 0.103 3.346 1 96.62 76 GLY A N 1
ATOM 558 C CA . GLY A 1 76 ? -7.461 0.645 2.029 1 96.62 76 GLY A CA 1
ATOM 559 C C . GLY A 1 76 ? -8.188 1.944 1.74 1 96.62 76 GLY A C 1
ATOM 560 O O . GLY A 1 76 ? -8.43 2.742 2.648 1 96.62 76 GLY A O 1
ATOM 561 N N . TYR A 1 77 ? -8.508 2.182 0.383 1 97.31 77 TYR A N 1
ATOM 562 C CA . TYR A 1 77 ? -9.078 3.451 -0.057 1 97.31 77 TYR A CA 1
ATOM 563 C C . TYR A 1 77 ? -10.492 3.26 -0.603 1 97.31 77 TYR A C 1
ATOM 565 O O . TYR A 1 77 ? -10.75 2.305 -1.337 1 97.31 77 TYR A O 1
ATOM 573 N N . LEU A 1 78 ? -11.273 4.172 -0.184 1 98.19 78 LEU A N 1
ATOM 574 C CA . LEU A 1 78 ? -12.617 4.277 -0.736 1 98.19 78 LEU A CA 1
ATOM 575 C C . LEU A 1 78 ? -12.695 5.398 -1.767 1 98.19 78 LEU A C 1
ATOM 577 O O . LEU A 1 78 ? -12.422 6.559 -1.451 1 98.19 78 LEU A O 1
ATOM 581 N N . PHE A 1 79 ? -13.086 5.027 -2.967 1 97.12 79 PHE A N 1
ATOM 582 C CA . PHE A 1 79 ? -13.25 5.988 -4.051 1 97.12 79 PHE A CA 1
ATOM 583 C C . PHE A 1 79 ? -14.727 6.172 -4.398 1 97.12 79 PHE A C 1
ATOM 585 O O . PHE A 1 79 ? -15.484 5.199 -4.418 1 97.12 79 PHE A O 1
ATOM 592 N N . GLN A 1 80 ? -15.086 7.32 -4.594 1 97.06 80 GLN A N 1
ATOM 593 C CA . GLN A 1 80 ? -16.391 7.629 -5.18 1 97.06 80 GLN A CA 1
ATOM 594 C C . GLN A 1 80 ? -16.25 8.016 -6.648 1 97.06 80 GLN A C 1
ATOM 596 O O . GLN A 1 80 ? -15.391 8.828 -7 1 97.06 80 GLN A O 1
ATOM 601 N N . LEU A 1 81 ? -17.016 7.289 -7.488 1 92.94 81 LEU A N 1
ATOM 602 C CA . LEU A 1 81 ? -17 7.629 -8.906 1 92.94 81 LEU A CA 1
ATOM 603 C C . LEU A 1 81 ? -18.016 8.734 -9.203 1 92.94 81 LEU A C 1
ATOM 605 O O . LEU A 1 81 ? -19.219 8.539 -9.047 1 92.94 81 LEU A O 1
ATOM 609 N N . LYS A 1 82 ? -17.531 9.867 -9.438 1 82.44 82 LYS A N 1
ATOM 610 C CA . LYS A 1 82 ? -18.328 11.031 -9.789 1 82.44 82 LYS A CA 1
ATOM 611 C C . LYS A 1 82 ? -17.938 11.578 -11.156 1 82.44 82 LYS A C 1
ATOM 613 O O . LYS A 1 82 ? -16.781 11.961 -11.367 1 82.44 82 LYS A O 1
ATOM 618 N N . ASP A 1 83 ? -18.891 11.648 -12.078 1 81.56 83 ASP A N 1
ATOM 619 C CA . ASP A 1 83 ? -18.688 12.188 -13.414 1 81.56 83 ASP A CA 1
ATOM 620 C C . ASP A 1 83 ? -17.5 11.516 -14.109 1 81.56 83 ASP A C 1
ATOM 622 O O . ASP A 1 83 ? -16.656 12.188 -14.695 1 81.56 83 ASP A O 1
ATOM 626 N N . GLY A 1 84 ? -17.344 10.305 -13.844 1 78.12 84 GLY A N 1
ATOM 627 C CA . GLY A 1 84 ? -16.328 9.531 -14.539 1 78.12 84 GLY A CA 1
ATOM 628 C C . GLY A 1 84 ? -14.953 9.617 -13.898 1 78.12 84 GLY A C 1
ATOM 629 O O . GLY A 1 84 ? -14 9.008 -14.375 1 78.12 84 GLY A O 1
ATOM 630 N N . LYS A 1 85 ? -14.828 10.375 -12.859 1 88.81 85 LYS A N 1
ATOM 631 C CA . LYS A 1 85 ? -13.539 10.5 -12.188 1 88.81 85 LYS A CA 1
ATOM 632 C C . LYS A 1 85 ? -13.609 9.961 -10.766 1 88.81 85 LYS A C 1
ATOM 634 O O . LYS A 1 85 ? -14.578 10.203 -10.047 1 88.81 85 LYS A O 1
ATOM 639 N N . PRO A 1 86 ? -12.555 9.258 -10.383 1 93.25 86 PRO A N 1
ATOM 640 C CA . PRO A 1 86 ? -12.531 8.75 -9.008 1 93.25 86 PRO A CA 1
ATOM 641 C C . PRO A 1 86 ? -12.062 9.797 -8 1 93.25 86 PRO A C 1
ATOM 643 O O . PRO A 1 86 ? -11.062 10.477 -8.234 1 93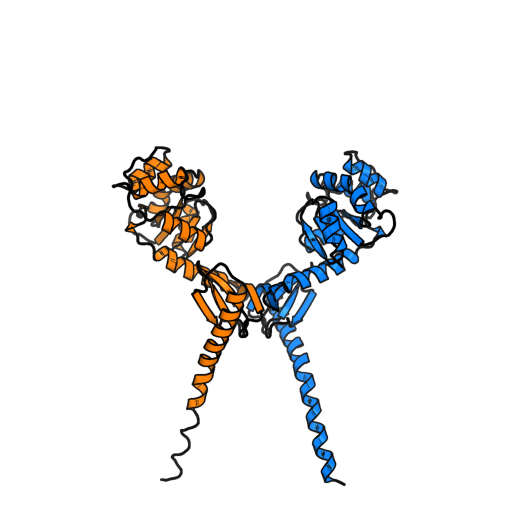.25 86 PRO A O 1
ATOM 646 N N . VAL A 1 87 ? -12.859 10.016 -6.969 1 94.31 87 VAL A N 1
ATOM 647 C CA . VAL A 1 87 ? -12.484 10.836 -5.82 1 94.31 87 VAL A CA 1
ATOM 648 C C . VAL A 1 87 ? -12.117 9.938 -4.641 1 94.31 87 VAL A C 1
ATOM 650 O O . VAL A 1 87 ? -12.914 9.109 -4.211 1 94.31 87 VAL A O 1
ATOM 653 N N . ASN A 1 88 ? -10.883 10.094 -4.156 1 96.06 88 ASN A N 1
ATOM 654 C CA . ASN A 1 88 ? -10.422 9.305 -3.02 1 96.06 88 ASN A CA 1
ATOM 655 C C . ASN A 1 88 ? -10.969 9.844 -1.701 1 96.06 88 ASN A C 1
ATOM 657 O O . ASN A 1 88 ? -10.398 10.758 -1.111 1 96.06 88 ASN A O 1
ATOM 661 N N . LEU A 1 89 ? -11.992 9.258 -1.212 1 96.94 89 LEU A N 1
ATOM 662 C CA . LEU A 1 89 ? -12.672 9.734 -0.011 1 96.94 89 LEU A CA 1
ATOM 663 C C . LEU A 1 89 ? -11.812 9.484 1.229 1 96.94 89 LEU A C 1
ATOM 665 O O . LEU A 1 89 ? -11.867 10.258 2.188 1 96.94 89 LEU A O 1
ATOM 669 N N . THR A 1 90 ? -11.031 8.414 1.185 1 97.44 90 THR A N 1
ATOM 670 C CA . THR A 1 90 ? -10.148 8.117 2.307 1 97.44 90 THR A CA 1
ATOM 671 C C . THR A 1 90 ? -9.07 9.188 2.457 1 97.44 90 THR A C 1
ATOM 673 O O . THR A 1 90 ? -8.859 9.711 3.553 1 97.44 90 THR A O 1
ATOM 676 N N . GLU A 1 91 ? -8.516 9.492 1.373 1 94.25 91 GLU A N 1
ATOM 677 C CA . GLU A 1 91 ? -7.488 10.531 1.405 1 94.25 91 GLU A CA 1
ATOM 678 C C . GLU A 1 91 ? -8.062 11.859 1.881 1 94.25 91 GLU A C 1
ATOM 680 O O . GLU A 1 91 ? -7.426 12.578 2.656 1 94.25 91 GLU A O 1
ATOM 685 N N . LYS A 1 92 ? -9.219 12.219 1.404 1 94.12 92 LYS A N 1
ATOM 686 C CA . LYS A 1 92 ? -9.883 13.445 1.831 1 94.12 92 LYS A CA 1
ATOM 687 C C . LYS A 1 92 ? -10.102 13.461 3.34 1 94.12 92 LYS A C 1
ATOM 689 O O . LYS A 1 92 ? -9.828 14.461 4.008 1 94.12 92 LYS A O 1
ATOM 694 N N . ALA A 1 93 ? -10.555 12.359 3.803 1 95.25 93 ALA A N 1
ATOM 695 C CA . ALA A 1 93 ? -10.812 12.25 5.234 1 95.25 93 ALA A CA 1
ATOM 696 C C . ALA A 1 93 ? -9.523 12.367 6.039 1 95.25 93 ALA A C 1
ATOM 698 O O . ALA A 1 93 ? -9.477 13.062 7.059 1 95.25 93 ALA A O 1
ATOM 699 N N . GLU A 1 94 ? -8.508 11.672 5.574 1 95.62 94 GLU A N 1
ATOM 700 C CA . GLU A 1 94 ? -7.223 11.719 6.27 1 95.62 94 GLU A CA 1
ATOM 701 C C . GLU A 1 94 ? -6.629 13.125 6.242 1 95.62 94 GLU A C 1
ATOM 703 O O . GLU A 1 94 ? -6.094 13.602 7.246 1 95.62 94 GLU A O 1
ATOM 708 N N . ARG A 1 95 ? -6.793 13.805 5.125 1 94.56 95 ARG A N 1
ATOM 709 C CA . ARG A 1 95 ? -6.273 15.164 4.988 1 94.56 95 ARG A CA 1
ATOM 710 C C . ARG A 1 95 ? -6.957 16.109 5.965 1 94.56 95 ARG A C 1
ATOM 712 O O . ARG A 1 95 ? -6.309 16.984 6.559 1 94.56 95 ARG A O 1
ATOM 719 N N . LEU A 1 96 ? -8.203 15.977 6.105 1 94.25 96 LEU A N 1
ATOM 720 C CA . LEU A 1 96 ? -8.945 16.828 7.039 1 94.25 96 LEU A CA 1
ATOM 721 C C . LEU A 1 96 ? -8.453 16.609 8.469 1 94.25 96 LEU A C 1
ATOM 723 O O . LEU A 1 96 ? -8.305 17.578 9.227 1 94.25 96 LEU A O 1
ATOM 727 N N . GLY A 1 97 ? -8.227 15.383 8.812 1 94.75 97 GLY A N 1
ATOM 728 C CA . GLY A 1 97 ? -7.688 15.086 10.125 1 94.75 97 GLY A CA 1
ATOM 729 C C . GLY A 1 97 ? -6.305 15.664 10.352 1 94.75 97 GLY A C 1
ATOM 730 O O . GLY A 1 97 ? -6.039 16.266 11.398 1 94.75 97 GLY A O 1
ATOM 731 N N . VAL A 1 98 ? -5.484 15.516 9.391 1 96.69 98 VAL A N 1
ATOM 732 C CA . VAL A 1 98 ? -4.121 16.031 9.477 1 96.69 98 VAL A CA 1
ATOM 733 C C . VAL A 1 98 ? -4.145 17.547 9.555 1 96.69 98 VAL A C 1
ATOM 735 O O . VAL A 1 98 ? -3.4 18.156 10.328 1 96.69 98 VAL A O 1
ATOM 738 N N . SER A 1 99 ? -5.016 18.141 8.742 1 96.88 99 SER A N 1
ATOM 739 C CA . SER A 1 99 ? -5.164 19.594 8.758 1 96.88 99 SER A CA 1
ATOM 740 C C . SER A 1 99 ? -5.492 20.094 10.156 1 96.88 99 SER A C 1
ATOM 742 O O . SER A 1 99 ? -4.887 21.062 10.625 1 96.88 99 SER A O 1
ATOM 744 N N . LYS A 1 100 ? -6.363 19.422 10.82 1 95.25 100 LYS A N 1
ATOM 745 C CA . LYS A 1 100 ? -6.758 19.828 12.172 1 95.25 100 LYS A CA 1
ATOM 746 C C . LYS A 1 100 ? -5.59 19.703 13.148 1 95.25 100 LYS A C 1
ATOM 748 O O . LYS A 1 100 ? -5.359 20.578 13.969 1 95.25 100 LYS A O 1
ATOM 753 N N . LEU A 1 101 ? -4.875 18.609 13 1 95.62 101 LEU A N 1
ATOM 754 C CA . LEU A 1 101 ? -3.756 18.359 13.898 1 95.62 101 LEU A CA 1
ATOM 755 C C . LEU A 1 101 ? -2.641 19.375 13.68 1 95.62 101 LEU A C 1
ATOM 757 O O . LEU A 1 101 ? -2.129 19.953 14.641 1 95.62 101 LEU A O 1
ATOM 761 N N . ILE A 1 102 ? -2.348 19.641 12.477 1 97.06 102 ILE A N 1
ATOM 762 C CA . ILE A 1 102 ? -1.192 20.484 12.164 1 97.06 102 ILE A CA 1
ATOM 763 C C . ILE A 1 102 ? -1.52 21.953 12.445 1 97.06 102 ILE A C 1
ATOM 765 O O . ILE A 1 102 ? -0.673 22.688 12.938 1 97.06 102 ILE A O 1
ATOM 769 N N . ASN A 1 103 ? -2.705 22.344 12.125 1 96.75 103 ASN A N 1
ATOM 770 C CA . ASN A 1 103 ? -3.109 23.719 12.375 1 96.75 103 ASN A CA 1
ATOM 771 C C . ASN A 1 103 ? -3.396 23.969 13.852 1 96.75 103 ASN A C 1
ATOM 773 O O . ASN A 1 103 ? -3.508 25.109 14.289 1 96.75 103 ASN A O 1
ATOM 777 N N . GLY A 1 104 ? -3.459 22.875 14.578 1 96.75 104 GLY A N 1
ATOM 778 C CA . GLY A 1 104 ? -3.648 22.984 16.016 1 96.75 104 GLY A CA 1
ATOM 779 C C . GLY A 1 104 ? -2.352 23.188 16.766 1 96.75 104 GLY A C 1
ATOM 780 O O . GLY A 1 104 ? -2.369 23.5 17.969 1 96.75 104 GLY A O 1
ATOM 781 N N . ILE A 1 105 ? -1.219 23.094 16.141 1 97.5 105 ILE A N 1
ATOM 782 C CA . ILE A 1 105 ? 0.056 23.391 16.781 1 97.5 105 ILE A CA 1
ATOM 783 C C . ILE A 1 105 ? 0.152 24.891 17.062 1 97.5 105 ILE A C 1
ATOM 785 O O . ILE A 1 105 ? 0.041 25.703 16.141 1 97.5 105 ILE A O 1
ATOM 789 N N . PRO A 1 106 ? 0.349 25.234 18.328 1 97.81 106 PRO A N 1
ATOM 790 C CA . PRO A 1 106 ? 0.561 26.656 18.578 1 97.81 106 PRO A CA 1
ATOM 791 C C . PRO A 1 106 ? 1.732 27.234 17.781 1 97.81 106 PRO A C 1
ATOM 793 O O . PRO A 1 106 ? 2.834 26.672 17.812 1 97.81 106 PRO A O 1
ATOM 796 N N . VAL A 1 107 ? 1.499 28.312 17.141 1 97.12 107 VAL A N 1
ATOM 797 C CA . VAL A 1 107 ? 2.512 28.922 16.281 1 97.12 107 VAL A CA 1
ATOM 798 C C . VAL A 1 107 ? 3.771 29.203 17.094 1 97.12 107 VAL A C 1
ATOM 800 O O . VAL A 1 107 ? 4.887 29.062 16.594 1 97.12 107 VAL A O 1
ATOM 803 N N . ALA A 1 108 ? 3.607 29.562 18.344 1 96.31 108 ALA A N 1
ATOM 804 C CA . ALA A 1 108 ? 4.715 29.891 19.234 1 96.31 108 ALA A CA 1
ATOM 805 C C . ALA A 1 108 ? 5.621 28.688 19.469 1 96.31 108 ALA A C 1
ATOM 807 O O . ALA A 1 108 ? 6.762 28.844 19.906 1 96.31 108 ALA A O 1
ATOM 808 N N . GLU A 1 109 ? 5.062 27.562 19.172 1 97.69 109 GLU A N 1
ATOM 809 C CA . GLU A 1 109 ? 5.84 26.344 19.375 1 97.69 109 GLU A CA 1
ATOM 810 C C . GLU A 1 109 ? 6.551 25.922 18.094 1 97.69 109 GLU A C 1
ATOM 812 O O . GLU A 1 109 ? 7.199 24.875 18.047 1 97.69 109 GLU A O 1
ATOM 817 N N . THR A 1 110 ? 6.457 26.688 17.109 1 98.19 110 THR A N 1
ATOM 818 C CA . THR A 1 110 ? 7.141 26.438 15.844 1 98.19 110 THR A CA 1
ATOM 819 C C . THR A 1 110 ? 8.211 27.5 15.594 1 98.19 110 THR A C 1
ATOM 821 O O . THR A 1 110 ? 8.305 28.484 16.328 1 98.19 110 THR A O 1
ATOM 824 N N . VAL A 1 111 ? 9.086 27.234 14.695 1 98.19 111 VAL A N 1
ATOM 825 C CA . VAL A 1 111 ? 10 28.25 14.188 1 98.19 111 VAL A CA 1
ATOM 826 C C . VAL A 1 111 ? 9.453 28.844 12.898 1 98.19 111 VAL A C 1
ATOM 828 O O . VAL A 1 111 ? 9.414 28.172 11.859 1 98.19 111 VAL A O 1
ATOM 831 N N . VAL A 1 112 ? 9.07 30.062 13.008 1 98.44 112 VAL A N 1
ATOM 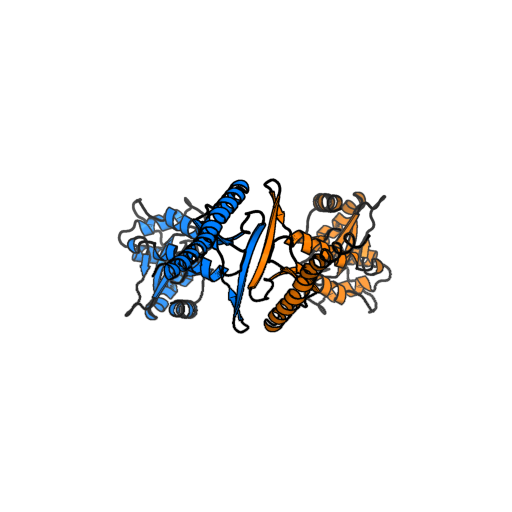832 C CA . VAL A 1 112 ? 8.266 30.656 11.945 1 98.44 112 VAL A CA 1
ATOM 833 C C . VAL A 1 112 ? 9.148 31.516 11.039 1 98.44 112 VAL A C 1
ATOM 835 O O . VAL A 1 112 ? 9.969 32.312 11.523 1 98.44 112 VAL A O 1
ATOM 838 N N . TYR A 1 113 ? 9.039 31.297 9.789 1 98.56 113 TYR A N 1
ATOM 839 C CA . TYR A 1 113 ? 9.531 32.188 8.742 1 98.56 113 TYR A CA 1
ATOM 840 C C . TYR A 1 113 ? 8.375 32.844 7.992 1 98.56 113 TYR A C 1
ATOM 842 O O . TYR A 1 113 ? 7.789 32.25 7.09 1 98.56 113 TYR A O 1
ATOM 850 N N . PRO A 1 114 ? 8.117 34.031 8.328 1 98.25 114 PRO A N 1
ATOM 851 C CA . PRO A 1 114 ? 6.918 34.688 7.789 1 98.25 114 PRO A CA 1
ATOM 852 C C . PRO A 1 114 ? 7.031 35 6.297 1 98.25 114 PRO A C 1
ATOM 854 O O . PRO A 1 114 ? 8.141 35.188 5.785 1 98.25 114 PRO A O 1
ATOM 857 N N . ALA A 1 115 ? 5.871 35.031 5.691 1 98.38 115 ALA A N 1
ATOM 858 C CA . ALA A 1 115 ? 5.82 35.5 4.309 1 98.38 115 ALA A CA 1
ATOM 859 C C . ALA A 1 115 ? 6.293 36.938 4.199 1 98.38 115 ALA A C 1
ATOM 861 O O . ALA A 1 115 ? 6.254 37.688 5.18 1 98.38 115 ALA A O 1
ATOM 862 N N . ILE A 1 116 ? 6.867 37.219 3.043 1 97.94 116 ILE A N 1
ATOM 863 C CA . ILE A 1 116 ? 7.152 38.594 2.73 1 97.94 116 ILE A CA 1
ATOM 864 C C . ILE A 1 116 ? 5.926 39.25 2.09 1 97.94 116 ILE A C 1
ATOM 866 O O . ILE A 1 116 ? 5.418 38.781 1.079 1 97.94 116 ILE A O 1
ATOM 870 N N . GLY A 1 117 ? 5.449 40.281 2.689 1 97.19 117 GLY A N 1
ATOM 871 C CA . GLY A 1 117 ? 4.184 40.844 2.246 1 97.19 117 GLY A CA 1
ATOM 872 C C . GLY A 1 117 ? 2.977 40.156 2.824 1 97.19 117 GLY A C 1
ATOM 873 O O . GLY A 1 117 ? 2.951 39.812 4.012 1 97.19 117 GLY A O 1
ATOM 874 N N . GLU A 1 118 ? 2.01 40 1.971 1 97.19 118 GLU A N 1
ATOM 875 C CA . GLU A 1 118 ? 0.785 39.312 2.398 1 97.19 118 GLU A CA 1
ATOM 876 C C . GLU A 1 118 ? 1.012 37.844 2.588 1 97.19 118 GLU A C 1
ATOM 878 O O . GLU A 1 118 ? 1.628 37.188 1.743 1 97.19 118 GLU A O 1
ATOM 883 N N . THR A 1 119 ? 0.562 37.344 3.727 1 97.94 119 THR A N 1
ATOM 884 C CA . THR A 1 119 ? 0.577 35.906 3.932 1 97.94 119 THR A CA 1
ATOM 885 C C . THR A 1 119 ? -0.604 35.25 3.225 1 97.94 119 THR A C 1
ATOM 887 O O . THR A 1 119 ? -1.75 35.375 3.658 1 97.94 119 THR A O 1
ATOM 890 N N . LYS A 1 120 ? -0.358 34.531 2.209 1 98.12 120 LYS A N 1
ATOM 891 C CA . LYS A 1 120 ? -1.407 33.906 1.415 1 98.12 120 LYS A CA 1
ATOM 892 C C . LYS A 1 120 ? -1.763 32.531 1.97 1 98.12 120 LYS A C 1
ATOM 894 O O . LYS A 1 120 ? -2.904 32.094 1.846 1 98.12 120 LYS A O 1
ATOM 899 N N . THR A 1 121 ? -0.809 31.844 2.475 1 98.12 121 THR A N 1
ATOM 900 C CA . THR A 1 121 ? -0.977 30.531 3.082 1 98.12 121 THR A CA 1
ATOM 901 C C . THR A 1 121 ? 0.231 30.172 3.943 1 98.12 121 THR A C 1
ATOM 903 O O . THR A 1 121 ? 1.14 31 4.117 1 98.12 121 THR A O 1
ATOM 906 N N . HIS A 1 122 ? 0.174 28.969 4.562 1 98.31 122 HIS A N 1
ATOM 907 C CA . HIS A 1 122 ? 1.305 28.469 5.336 1 98.31 122 HIS A CA 1
ATOM 908 C C . HIS A 1 122 ? 1.535 26.984 5.078 1 98.31 122 HIS A C 1
ATOM 910 O O . HIS A 1 122 ? 0.649 26.297 4.57 1 98.31 122 HIS A O 1
ATOM 916 N N . ILE A 1 123 ? 2.701 26.562 5.34 1 98.75 123 ILE A N 1
ATOM 917 C CA . ILE A 1 123 ? 3.049 25.156 5.371 1 98.75 123 ILE A CA 1
ATOM 918 C C . ILE A 1 123 ? 3.75 24.812 6.688 1 98.75 123 ILE A C 1
ATOM 920 O O . ILE A 1 123 ? 4.371 25.688 7.301 1 98.75 123 ILE A O 1
ATOM 924 N N . THR A 1 124 ? 3.559 23.656 7.156 1 98.81 124 THR A N 1
ATOM 925 C CA . THR A 1 124 ? 4.297 23.109 8.289 1 98.81 124 THR A CA 1
ATOM 926 C C . THR A 1 124 ? 5.324 22.078 7.82 1 98.81 124 THR A C 1
ATOM 928 O O . THR A 1 124 ? 4.996 21.172 7.066 1 98.81 124 THR A O 1
ATOM 931 N N . VAL A 1 125 ? 6.578 22.297 8.25 1 98.81 125 VAL A N 1
ATOM 932 C CA . VAL A 1 125 ? 7.648 21.438 7.75 1 98.81 125 VAL A CA 1
ATOM 933 C C . VAL A 1 125 ? 8.297 20.688 8.906 1 98.81 125 VAL A C 1
ATOM 935 O O . VAL A 1 125 ? 8.883 21.297 9.805 1 98.81 125 VAL A O 1
ATOM 938 N N . PHE A 1 126 ? 8.109 19.375 8.891 1 98.75 126 PHE A N 1
ATOM 939 C CA . PHE A 1 126 ? 8.906 18.547 9.781 1 98.75 126 PHE A CA 1
ATOM 940 C C . PHE A 1 126 ? 10.352 18.484 9.32 1 98.75 126 PHE A C 1
ATOM 942 O O . PHE A 1 126 ? 10.633 18.078 8.188 1 98.75 126 PHE A O 1
ATOM 949 N N . THR A 1 127 ? 11.312 18.875 10.211 1 97.81 127 THR A N 1
ATOM 950 C CA . THR A 1 127 ? 12.703 19 9.789 1 97.81 127 THR A CA 1
ATOM 951 C C . THR A 1 127 ? 13.641 18.359 10.797 1 97.81 127 THR A C 1
ATOM 953 O O . THR A 1 127 ? 13.227 18.016 11.906 1 97.81 127 THR A O 1
ATOM 956 N N . ASP A 1 128 ? 14.773 18.109 10.328 1 95.56 128 ASP A N 1
ATOM 957 C CA . ASP A 1 128 ? 15.859 17.516 11.094 1 95.56 128 ASP A CA 1
ATOM 958 C C . ASP A 1 128 ? 17.188 18.188 10.773 1 95.56 128 ASP A C 1
ATOM 960 O O . ASP A 1 128 ? 17.453 18.531 9.617 1 95.56 128 ASP A O 1
ATOM 964 N N . THR A 1 129 ? 18.016 18.359 11.789 1 88.31 129 THR A N 1
ATOM 965 C CA . THR A 1 129 ? 19.266 19.109 11.648 1 88.31 129 THR A CA 1
ATOM 966 C C . THR A 1 129 ? 20.281 18.312 10.836 1 88.31 129 THR A C 1
ATOM 968 O O . THR A 1 129 ? 21.188 18.891 10.234 1 88.31 129 THR A O 1
ATOM 971 N N . THR A 1 130 ? 20.172 17.094 10.82 1 88.19 130 THR A N 1
ATOM 972 C CA . THR A 1 130 ? 21.172 16.234 10.195 1 88.19 130 THR A CA 1
ATOM 973 C C . THR A 1 130 ? 20.781 15.906 8.758 1 88.19 130 THR A C 1
ATOM 975 O O . THR A 1 130 ? 21.5 15.188 8.062 1 88.19 130 THR A O 1
ATOM 978 N N . CYS A 1 131 ? 19.766 16.438 8.266 1 93.88 131 CYS A N 1
ATOM 979 C CA . CYS A 1 131 ? 19.203 16.031 6.98 1 93.88 131 CYS A CA 1
ATOM 980 C C . CYS A 1 131 ? 19.625 17 5.879 1 93.88 131 CYS A C 1
ATOM 982 O O . CYS A 1 131 ? 19.234 18.172 5.879 1 93.88 131 CYS A O 1
ATOM 984 N N . PRO A 1 132 ? 20.359 16.484 4.879 1 94.44 132 PRO A N 1
ATOM 985 C CA . PRO A 1 132 ? 20.844 17.375 3.82 1 94.44 132 PRO A CA 1
ATOM 986 C C . PRO A 1 132 ? 19.703 17.984 2.996 1 94.44 132 PRO A C 1
ATOM 988 O O . PRO A 1 132 ? 19.797 19.141 2.562 1 94.44 132 PRO A O 1
ATOM 991 N N . TYR A 1 133 ? 18.672 17.266 2.814 1 96.5 133 TYR A N 1
ATOM 992 C CA . TYR A 1 133 ? 17.531 17.766 2.047 1 96.5 133 TYR A CA 1
ATOM 993 C C . TYR A 1 133 ? 16.766 18.828 2.836 1 96.5 133 TYR A C 1
ATOM 995 O O . TYR A 1 133 ? 16.156 19.719 2.254 1 96.5 133 TYR A O 1
ATOM 1003 N N . CYS A 1 134 ? 16.734 18.734 4.137 1 97.12 134 CYS A N 1
ATOM 1004 C CA . CYS A 1 134 ? 16.172 19.781 4.98 1 97.12 134 CYS A CA 1
ATOM 1005 C C . CYS A 1 134 ? 16.953 21.094 4.816 1 97.12 134 CYS A C 1
ATOM 1007 O O . CYS A 1 134 ? 16.344 22.172 4.758 1 97.12 134 CYS A O 1
ATOM 1009 N N . HIS A 1 135 ? 18.25 20.922 4.707 1 96.12 135 HIS A N 1
ATOM 1010 C CA . HIS A 1 135 ? 19.078 22.109 4.477 1 96.12 135 HIS A CA 1
ATOM 1011 C C . HIS A 1 135 ? 18.766 22.734 3.121 1 96.12 135 HIS A C 1
ATOM 1013 O O . HIS A 1 135 ? 18.672 23.953 3.01 1 96.12 135 HIS A O 1
ATOM 1019 N N . LYS A 1 136 ? 18.656 21.859 2.197 1 97.25 136 LYS A N 1
ATOM 1020 C CA . LYS A 1 136 ? 18.328 22.328 0.854 1 97.25 136 LYS A CA 1
ATOM 1021 C C . LYS A 1 136 ? 17 23.078 0.843 1 97.25 136 LYS A C 1
ATOM 1023 O O . LYS A 1 136 ? 16.906 24.172 0.265 1 97.25 136 LYS A O 1
ATOM 1028 N N . LEU A 1 137 ? 16 22.625 1.473 1 98.12 137 LEU A N 1
ATOM 1029 C CA . LEU A 1 137 ? 14.719 23.297 1.557 1 98.12 137 LEU A CA 1
ATOM 1030 C C . LEU A 1 137 ? 14.844 24.625 2.287 1 98.12 137 LEU A C 1
ATOM 1032 O O . LEU A 1 137 ? 14.273 25.625 1.859 1 98.12 137 LEU A O 1
ATOM 1036 N N . HIS A 1 138 ? 15.562 24.625 3.381 1 97.75 138 HIS A N 1
ATOM 1037 C CA . HIS A 1 138 ? 15.719 25.859 4.164 1 97.75 138 HIS A CA 1
ATOM 1038 C C . HIS A 1 138 ? 16.312 26.969 3.322 1 97.75 138 HIS A C 1
ATOM 1040 O O . HIS A 1 138 ? 15.922 28.141 3.455 1 97.75 138 HIS A O 1
ATOM 1046 N N . ALA A 1 139 ? 17.219 26.578 2.465 1 97.06 139 ALA A N 1
ATOM 1047 C CA . ALA A 1 139 ? 17.859 27.578 1.599 1 97.06 139 ALA A CA 1
ATOM 1048 C C . ALA A 1 139 ? 16.844 28.234 0.681 1 97.06 139 ALA A C 1
ATOM 1050 O O . ALA A 1 139 ? 17.062 29.344 0.196 1 97.06 139 ALA A O 1
ATOM 1051 N N . GLU A 1 140 ? 15.758 27.625 0.485 1 98.38 140 GLU A N 1
ATOM 1052 C CA . GLU A 1 140 ? 14.758 28.141 -0.451 1 98.38 140 GLU A CA 1
ATOM 1053 C C . GLU A 1 140 ? 13.586 28.781 0.287 1 98.38 140 GLU A C 1
ATOM 1055 O O . GLU A 1 140 ? 12.641 29.25 -0.34 1 98.38 140 GLU A O 1
ATOM 1060 N N . VAL A 1 141 ? 13.672 28.859 1.56 1 98.38 141 VAL A N 1
ATOM 1061 C CA . VAL A 1 141 ? 12.594 29.406 2.375 1 98.38 141 VAL A CA 1
ATOM 1062 C C . VAL A 1 141 ? 12.336 30.859 1.993 1 98.38 141 VAL A C 1
ATOM 1064 O O . VAL A 1 141 ? 11.188 31.281 1.854 1 98.38 141 VAL A O 1
ATOM 1067 N N . PRO A 1 142 ? 13.383 31.625 1.717 1 98.25 142 PRO A N 1
ATOM 1068 C CA . PRO A 1 142 ? 13.125 33 1.294 1 98.25 142 PRO A CA 1
ATOM 1069 C C . PRO A 1 142 ? 12.297 33.062 0.014 1 98.25 142 PRO A C 1
ATOM 1071 O O . PRO A 1 142 ? 11.453 33.969 -0.127 1 98.25 142 PRO A O 1
ATOM 1074 N N . ALA A 1 143 ? 12.531 32.125 -0.882 1 98.56 143 ALA A N 1
ATOM 1075 C CA . ALA A 1 143 ? 11.742 32.094 -2.111 1 98.56 143 ALA A CA 1
ATOM 1076 C C . ALA A 1 143 ? 10.273 31.781 -1.813 1 98.56 143 ALA A C 1
ATOM 1078 O O . ALA A 1 143 ? 9.375 32.375 -2.406 1 98.56 143 ALA A O 1
ATOM 1079 N N . LEU A 1 144 ? 10.031 30.891 -0.935 1 98.75 144 LEU A N 1
ATOM 1080 C CA . LEU A 1 144 ? 8.672 30.578 -0.507 1 98.75 144 LEU A CA 1
ATOM 1081 C C . LEU A 1 144 ? 8.008 31.797 0.139 1 98.75 144 LEU A C 1
ATOM 1083 O O . LEU A 1 144 ? 6.852 32.094 -0.152 1 98.75 144 LEU A O 1
ATOM 1087 N N . ASN A 1 145 ? 8.797 32.438 0.97 1 98.69 145 ASN A N 1
ATOM 1088 C CA . ASN A 1 145 ? 8.281 33.625 1.66 1 98.69 145 ASN A CA 1
ATOM 1089 C C . ASN A 1 145 ? 7.887 34.719 0.676 1 98.69 145 ASN A C 1
ATOM 1091 O O . ASN A 1 145 ? 6.848 35.375 0.837 1 98.69 145 ASN A O 1
ATOM 1095 N N . LYS A 1 146 ? 8.664 34.875 -0.346 1 98.38 146 LYS A N 1
ATOM 1096 C CA . LYS A 1 146 ? 8.391 35.875 -1.354 1 98.38 146 LYS A CA 1
ATOM 1097 C C . LYS A 1 146 ? 7.105 35.562 -2.117 1 98.38 146 LYS A C 1
ATOM 1099 O O . LYS A 1 146 ? 6.445 36.5 -2.625 1 98.38 146 LYS A O 1
ATOM 1104 N N . LEU A 1 147 ? 6.773 34.344 -2.137 1 97.94 147 LEU A N 1
ATOM 1105 C CA . LEU A 1 147 ? 5.578 33.938 -2.861 1 97.94 147 LEU A CA 1
ATOM 1106 C C . LEU A 1 147 ? 4.355 33.938 -1.952 1 97.94 147 LEU A C 1
ATOM 1108 O O . LEU A 1 147 ? 3.275 33.5 -2.352 1 97.94 147 LEU A O 1
ATOM 1112 N N . GLY A 1 148 ? 4.52 34.438 -0.769 1 98.06 148 GLY A N 1
ATOM 1113 C CA . GLY A 1 148 ? 3.404 34.594 0.151 1 98.06 148 GLY A CA 1
ATOM 1114 C C . GLY A 1 148 ? 3.18 33.375 1.035 1 98.06 148 GLY A C 1
ATOM 1115 O O . GLY A 1 148 ? 2.129 33.25 1.665 1 98.06 148 GLY A O 1
ATOM 1116 N N . VAL A 1 149 ? 4.148 32.469 1.119 1 98.62 149 VAL A N 1
ATOM 1117 C CA . VAL A 1 149 ? 4.012 31.25 1.895 1 98.62 149 VAL A CA 1
ATOM 1118 C C . VAL A 1 149 ? 4.785 31.375 3.205 1 98.62 149 VAL A C 1
ATOM 1120 O O . VAL A 1 149 ? 6.008 31.547 3.197 1 98.62 149 VAL A O 1
ATOM 1123 N N . GLU A 1 150 ? 4.086 31.359 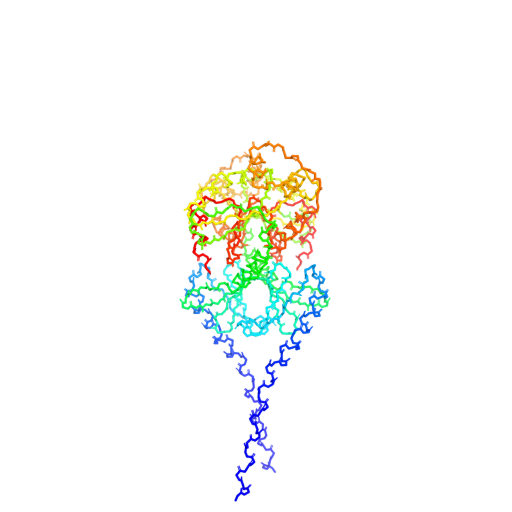4.324 1 98.69 150 GLU A N 1
ATOM 1124 C CA . GLU A 1 150 ? 4.719 31.25 5.637 1 98.69 150 GLU A CA 1
ATOM 1125 C C . GLU A 1 150 ? 5.184 29.828 5.926 1 98.69 150 GLU A C 1
ATOM 1127 O O . GLU A 1 150 ? 4.449 28.875 5.68 1 98.69 150 GLU A O 1
ATOM 1132 N N . VAL A 1 151 ? 6.395 29.719 6.375 1 98.81 151 VAL A N 1
ATOM 1133 C CA . VAL A 1 151 ? 6.941 28.406 6.703 1 98.81 151 VAL A CA 1
ATOM 1134 C C . VAL A 1 151 ? 7.023 28.25 8.219 1 98.81 151 VAL A C 1
ATOM 1136 O O . VAL A 1 151 ? 7.59 29.094 8.914 1 98.81 151 VAL A O 1
ATOM 1139 N N . ARG A 1 152 ? 6.434 27.188 8.711 1 98.75 152 ARG A N 1
ATOM 1140 C CA . ARG A 1 152 ? 6.484 26.828 10.125 1 98.75 152 ARG A CA 1
ATOM 1141 C C . ARG A 1 152 ? 7.203 25.5 10.328 1 98.75 152 ARG A C 1
ATOM 1143 O O . ARG A 1 152 ? 6.691 24.438 9.953 1 98.75 152 ARG A O 1
ATOM 1150 N N . TYR A 1 153 ? 8.336 25.594 10.977 1 98.69 153 TYR A N 1
ATOM 1151 C CA . TYR A 1 153 ? 9.094 24.375 11.211 1 98.69 153 TYR A CA 1
ATOM 1152 C C . TYR A 1 153 ? 8.648 23.703 12.5 1 98.69 153 TYR A C 1
ATOM 1154 O O . TYR A 1 153 ? 8.398 24.359 13.508 1 98.69 153 TYR A O 1
ATOM 1162 N N . VAL A 1 154 ? 8.547 22.406 12.438 1 98.69 154 VAL A N 1
ATOM 1163 C CA . VAL A 1 154 ? 8.391 21.531 13.594 1 98.69 154 VAL A CA 1
ATOM 1164 C C . VAL A 1 154 ? 9.492 20.484 13.602 1 98.69 154 VAL A C 1
ATOM 1166 O O . VAL A 1 154 ? 10.008 20.109 12.547 1 98.69 154 VAL A O 1
ATOM 1169 N N . ALA A 1 155 ? 9.812 20.094 14.805 1 98.31 155 ALA A N 1
ATOM 1170 C CA . ALA A 1 155 ? 10.992 19.266 14.992 1 98.31 155 ALA A CA 1
ATOM 1171 C C . ALA A 1 155 ? 10.664 17.781 14.742 1 98.31 155 ALA A C 1
ATOM 1173 O O . ALA A 1 155 ? 9.641 17.281 15.203 1 98.31 155 ALA A O 1
ATOM 1174 N N . PHE A 1 156 ? 11.547 17.125 13.977 1 98.5 156 PHE A N 1
ATOM 1175 C CA . PHE A 1 156 ? 11.445 15.695 13.742 1 98.5 156 PHE A CA 1
ATOM 1176 C C . PHE A 1 156 ? 12.82 15.047 13.711 1 98.5 156 PHE A C 1
ATOM 1178 O O . PHE A 1 156 ? 13.352 14.75 12.641 1 98.5 156 PHE A O 1
ATOM 1185 N N . PRO A 1 157 ? 13.359 14.773 14.898 1 97.69 157 PRO A N 1
ATOM 1186 C CA . PRO A 1 157 ? 14.641 14.062 14.938 1 97.69 157 PRO A CA 1
ATOM 1187 C C . PRO A 1 157 ? 14.539 12.633 14.414 1 97.69 157 PRO A C 1
ATOM 1189 O O . PRO A 1 157 ? 14.102 11.734 15.141 1 97.69 157 PRO A O 1
ATOM 1192 N N . ARG A 1 158 ? 14.977 12.344 13.195 1 95.5 158 ARG A N 1
ATOM 1193 C CA . ARG A 1 158 ? 14.742 11.094 12.477 1 95.5 158 ARG A CA 1
ATOM 1194 C C . ARG A 1 158 ? 15.43 9.922 13.172 1 95.5 158 ARG A C 1
ATOM 1196 O O . ARG A 1 158 ? 14.969 8.789 13.086 1 95.5 158 ARG A O 1
ATOM 1203 N N . GLN A 1 159 ? 16.531 10.297 13.93 1 95.06 159 GLN A N 1
ATOM 1204 C CA . GLN A 1 159 ? 17.297 9.25 14.594 1 95.06 159 GLN A CA 1
ATOM 1205 C C . GLN A 1 159 ? 16.766 8.977 15.992 1 95.06 159 GLN A C 1
ATOM 1207 O O . GLN A 1 159 ? 17.375 8.242 16.766 1 95.06 159 GLN A O 1
ATOM 1212 N N . GLY A 1 160 ? 15.727 9.609 16.297 1 96 160 GLY A N 1
ATOM 1213 C CA . GLY A 1 160 ? 15.078 9.352 17.562 1 96 160 GLY A CA 1
ATOM 1214 C C . GLY A 1 160 ? 15.445 10.352 18.641 1 96 160 GLY A C 1
ATOM 1215 O O . GLY A 1 160 ? 16.391 11.125 18.469 1 96 160 GLY A O 1
ATOM 1216 N N . LEU A 1 161 ? 14.656 10.367 19.719 1 96 161 LEU A N 1
ATOM 1217 C CA . LEU A 1 161 ? 14.906 11.227 20.875 1 96 161 LEU A CA 1
ATOM 1218 C C . LEU A 1 161 ? 16.219 10.844 21.562 1 96 161 LEU A C 1
ATOM 1220 O O . LEU A 1 161 ? 16.547 9.656 21.672 1 96 161 LEU A O 1
ATOM 1224 N N . GLY A 1 162 ? 16.922 11.758 21.969 1 94.56 162 GLY A N 1
ATOM 1225 C CA . GLY A 1 162 ? 18.203 11.523 22.609 1 94.56 162 GLY A CA 1
ATOM 1226 C C . GLY A 1 162 ? 19.359 11.5 21.625 1 94.56 162 GLY A C 1
ATOM 1227 O O . GLY A 1 162 ? 20.516 11.531 22.031 1 94.56 162 GLY A O 1
ATOM 1228 N N . SER A 1 163 ? 19.125 11.492 20.375 1 95.56 163 SER A N 1
ATOM 1229 C CA . SER A 1 163 ? 20.156 11.547 19.359 1 95.56 163 SER A CA 1
ATOM 1230 C C . SER A 1 163 ? 20.797 12.93 19.297 1 95.56 163 SER A C 1
ATOM 1232 O O . SER A 1 163 ? 20.25 13.898 19.812 1 95.56 163 SER A O 1
ATOM 1234 N N . PRO A 1 164 ? 21.953 12.977 18.609 1 92 164 PRO A N 1
ATOM 1235 C CA . PRO A 1 164 ? 22.562 14.297 18.422 1 92 164 PRO A CA 1
ATOM 1236 C C . PRO A 1 164 ? 21.656 15.273 17.688 1 92 164 PRO A C 1
ATOM 1238 O O . PRO A 1 164 ? 21.594 16.453 18.031 1 92 164 PRO A O 1
ATOM 1241 N N . GLY A 1 165 ? 20.953 14.781 16.719 1 93 165 GLY A N 1
ATOM 1242 C CA . GLY A 1 165 ? 20 15.617 16.031 1 93 165 GLY A CA 1
ATOM 1243 C C . GLY A 1 165 ? 18.891 16.125 16.922 1 93 165 GLY A C 1
ATOM 1244 O O . GLY A 1 165 ? 18.469 17.281 16.812 1 93 165 GLY A O 1
ATOM 1245 N N . ASP A 1 166 ? 18.438 15.305 17.797 1 96.06 166 ASP A N 1
ATOM 1246 C CA . ASP A 1 166 ? 17.438 15.688 18.781 1 96.06 166 ASP A CA 1
ATOM 1247 C C . ASP A 1 166 ? 17.969 16.797 19.688 1 96.06 166 ASP A C 1
ATOM 1249 O O . ASP A 1 166 ? 17.266 17.797 19.922 1 96.06 166 ASP A O 1
ATOM 1253 N N . GLU A 1 167 ? 19.141 16.625 20.109 1 94.69 167 GLU A N 1
ATOM 1254 C CA . GLU A 1 167 ? 19.734 17.594 21.016 1 94.69 167 GLU A CA 1
ATOM 1255 C C . GLU A 1 167 ? 19.859 18.969 20.328 1 94.69 167 GLU A C 1
ATOM 1257 O O . GLU A 1 167 ? 19.594 20 20.953 1 94.69 167 GLU A O 1
ATOM 1262 N N . GLN A 1 168 ? 20.234 18.938 19.125 1 94.75 168 GLN A N 1
ATOM 1263 C CA . GLN A 1 168 ? 20.375 20.188 18.391 1 94.75 168 GLN A CA 1
ATOM 1264 C C . GLN A 1 168 ? 19.016 20.859 18.188 1 94.75 168 GLN A C 1
ATOM 1266 O O . GLN A 1 168 ? 18.891 22.078 18.328 1 94.75 168 GLN A O 1
ATOM 1271 N N . LEU A 1 169 ? 18.062 20.109 17.875 1 96.94 169 LEU A N 1
ATOM 1272 C CA . LEU A 1 169 ? 16.719 20.656 17.703 1 96.94 169 LEU A CA 1
ATOM 1273 C C . LEU A 1 169 ? 16.203 21.25 19 1 96.94 169 LEU A C 1
ATOM 1275 O O . LEU A 1 169 ? 15.633 22.344 19 1 96.94 169 LEU A O 1
ATOM 1279 N N . GLN A 1 170 ? 16.406 20.531 20.047 1 97.31 170 GLN A N 1
ATOM 1280 C CA . GLN A 1 170 ? 15.992 21.062 21.344 1 97.31 170 GLN A CA 1
ATOM 1281 C C . GLN A 1 170 ? 16.688 22.391 21.641 1 97.31 170 GLN A C 1
ATOM 1283 O O . GLN A 1 170 ? 16.062 23.312 22.172 1 97.31 170 GLN A O 1
ATOM 1288 N N . ALA A 1 171 ? 17.938 22.438 21.281 1 97 171 ALA A N 1
ATOM 1289 C CA . ALA A 1 171 ? 18.688 23.672 21.484 1 97 171 ALA A CA 1
ATOM 1290 C C . ALA A 1 171 ? 18.078 24.812 20.672 1 97 171 ALA A C 1
ATOM 1292 O O . ALA A 1 171 ? 18 25.953 21.156 1 97 171 ALA A O 1
ATOM 1293 N N . VAL A 1 172 ? 17.641 24.594 19.5 1 97 172 VAL A N 1
ATOM 1294 C CA . VAL A 1 172 ? 17.016 25.594 18.672 1 97 172 VAL A CA 1
ATOM 1295 C C . VAL A 1 172 ? 15.727 26.094 19.344 1 97 172 VAL A C 1
ATOM 1297 O O . VAL A 1 172 ? 15.508 27.297 19.469 1 97 172 VAL A O 1
ATOM 1300 N N . TRP A 1 173 ? 14.93 25.188 19.828 1 97.69 173 TRP A N 1
ATOM 1301 C CA . TRP A 1 173 ? 13.625 25.531 20.406 1 97.69 173 TRP A CA 1
ATOM 1302 C C . TRP A 1 173 ? 13.789 26.188 21.766 1 97.69 173 TRP A C 1
ATOM 1304 O O . TRP A 1 173 ? 12.859 26.828 22.266 1 97.69 173 TRP A O 1
ATOM 1314 N N . CYS A 1 174 ? 14.953 26.016 22.359 1 97.44 174 CYS A N 1
ATOM 1315 C CA . CYS A 1 174 ? 15.211 26.625 23.656 1 97.44 174 CYS A CA 1
ATOM 1316 C C . CYS A 1 174 ? 15.961 27.938 23.516 1 97.44 174 CYS A C 1
ATOM 1318 O O . CYS A 1 174 ? 16.234 28.625 24.5 1 97.44 174 CYS A O 1
ATOM 1320 N N . SER A 1 175 ? 16.266 28.297 22.328 1 96.5 175 SER A N 1
ATOM 1321 C CA . SER A 1 175 ? 16.969 29.547 22.062 1 96.5 175 SER A CA 1
ATOM 1322 C C . SER A 1 175 ? 16.016 30.75 22.156 1 96.5 175 SER A C 1
ATOM 1324 O O . SER A 1 175 ? 14.828 30.625 21.844 1 96.5 175 SER A O 1
ATOM 1326 N N . ALA A 1 176 ? 16.547 31.891 22.531 1 94 176 ALA A N 1
ATOM 1327 C CA . ALA A 1 176 ? 15.773 33.125 22.609 1 94 176 ALA A CA 1
ATOM 1328 C C . ALA A 1 176 ? 15.305 33.562 21.219 1 94 176 ALA A C 1
ATOM 1330 O O . ALA A 1 176 ? 14.188 34.062 21.078 1 94 176 ALA A O 1
ATOM 1331 N N . ASP A 1 177 ? 16.156 33.375 20.297 1 95.81 177 ASP A N 1
ATOM 1332 C CA . ASP A 1 177 ? 15.844 33.625 18.891 1 95.81 177 ASP A CA 1
ATOM 1333 C C . ASP A 1 177 ? 15.875 32.344 18.094 1 95.81 177 ASP A C 1
ATOM 1335 O O . ASP A 1 177 ? 16.922 31.953 17.547 1 95.81 177 ASP A O 1
ATOM 1339 N N . LYS A 1 178 ? 14.719 31.719 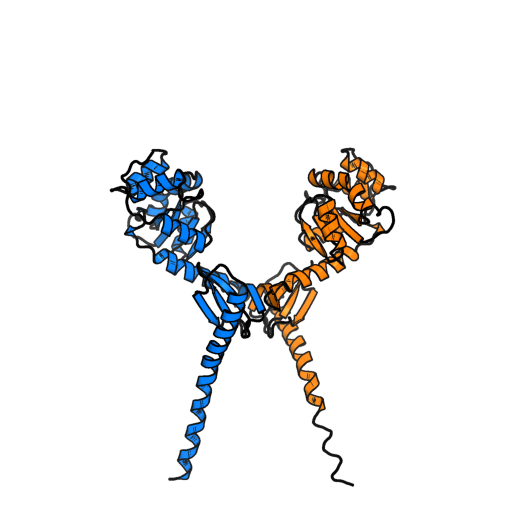17.969 1 96.5 178 LYS A N 1
ATOM 1340 C CA . LYS A 1 178 ? 14.633 30.406 17.344 1 96.5 178 LYS A CA 1
ATOM 1341 C C . LYS A 1 178 ? 15.016 30.484 15.867 1 96.5 178 LYS A C 1
ATOM 1343 O O . LYS A 1 178 ? 15.688 29.594 15.344 1 96.5 178 LYS A O 1
ATOM 1348 N N . LYS A 1 179 ? 14.617 31.484 15.242 1 96.5 179 LYS A N 1
ATOM 1349 C CA . LYS A 1 179 ? 14.898 31.641 13.812 1 96.5 179 LYS A CA 1
ATOM 1350 C C . LYS A 1 179 ? 16.406 31.719 13.562 1 96.5 179 LYS A C 1
ATOM 1352 O O . LYS A 1 179 ? 16.922 31.016 12.688 1 96.5 179 LYS A O 1
ATOM 1357 N N . ALA A 1 180 ? 17.062 32.562 14.305 1 95.56 180 ALA A N 1
ATOM 1358 C CA . ALA A 1 180 ? 18.5 32.688 14.164 1 95.56 180 ALA A CA 1
ATOM 1359 C C . ALA A 1 180 ? 19.219 31.391 14.484 1 95.56 180 ALA A C 1
ATOM 1361 O O . ALA A 1 180 ? 20.188 31.016 13.812 1 95.56 180 ALA A O 1
ATOM 1362 N N . ALA A 1 181 ? 18.719 30.797 15.477 1 96.5 181 ALA A N 1
ATOM 1363 C CA . ALA A 1 181 ? 19.312 29.5 15.852 1 96.5 181 ALA A CA 1
ATOM 1364 C C . ALA A 1 181 ? 19.125 28.484 14.742 1 96.5 181 ALA A C 1
ATOM 1366 O O . ALA A 1 181 ? 20.047 27.719 14.43 1 96.5 181 ALA A O 1
ATOM 1367 N N . MET A 1 182 ? 17.938 28.469 14.133 1 96.56 182 MET A N 1
ATOM 1368 C CA . MET A 1 182 ? 17.656 27.562 13.023 1 96.56 182 MET A CA 1
ATOM 1369 C C . MET A 1 182 ? 18.578 27.828 11.844 1 96.56 182 MET A C 1
ATOM 1371 O O . MET A 1 182 ? 19.125 26.906 11.258 1 96.56 182 MET A O 1
ATOM 1375 N N . ASP A 1 183 ? 18.766 29.062 11.547 1 96.38 183 ASP A N 1
ATOM 1376 C CA . ASP A 1 183 ? 19.641 29.438 10.445 1 96.38 183 ASP A CA 1
ATOM 1377 C C . ASP A 1 183 ? 21.062 28.969 10.695 1 96.38 183 ASP A C 1
ATOM 1379 O O . ASP A 1 183 ? 21.719 28.406 9.805 1 96.38 183 ASP A O 1
ATOM 1383 N N . LYS A 1 184 ? 21.5 29.156 11.891 1 94.19 184 LYS A N 1
ATOM 1384 C CA . LYS A 1 184 ? 22.844 28.719 12.266 1 94.19 184 LYS A CA 1
ATOM 1385 C C . LYS A 1 184 ? 22.984 27.203 12.18 1 94.19 184 LYS A C 1
ATOM 1387 O O . LYS A 1 184 ? 23.984 26.703 11.695 1 94.19 184 LYS A O 1
ATOM 1392 N N . MET A 1 185 ? 21.969 26.547 12.609 1 91.44 185 MET A N 1
ATOM 1393 C CA . MET A 1 185 ? 21.969 25.078 12.602 1 91.44 185 MET A CA 1
ATOM 1394 C C . MET A 1 185 ? 22.062 24.547 11.172 1 91.44 185 MET A C 1
ATOM 1396 O O . MET A 1 185 ? 22.844 23.641 10.898 1 91.44 185 MET A O 1
ATOM 1400 N N . VAL A 1 186 ? 21.359 25.062 10.281 1 89.25 186 VAL A N 1
ATOM 1401 C CA . VAL A 1 186 ? 21.328 24.625 8.891 1 89.25 186 VAL A CA 1
ATOM 1402 C C . VAL A 1 186 ? 22.672 24.922 8.219 1 89.25 186 VAL A C 1
ATOM 1404 O O . VAL A 1 186 ? 23.078 24.219 7.297 1 89.25 186 VAL A O 1
ATOM 1407 N N . ASP A 1 187 ? 23.375 25.922 8.75 1 88.19 187 ASP A N 1
ATOM 1408 C CA . ASP A 1 187 ? 24.688 26.281 8.234 1 88.19 187 ASP A CA 1
ATOM 1409 C C . ASP A 1 187 ? 25.766 25.375 8.805 1 88.19 187 ASP A C 1
ATOM 1411 O O . ASP A 1 187 ? 26.953 25.547 8.492 1 88.19 187 ASP A O 1
ATOM 1415 N N . GLY A 1 188 ? 25.328 24.453 9.633 1 85.25 188 GLY A N 1
ATOM 1416 C CA . GLY A 1 188 ? 26.266 23.484 10.164 1 85.25 188 GLY A CA 1
ATOM 1417 C C . GLY A 1 188 ? 26.891 23.922 11.477 1 85.25 188 GLY A C 1
ATOM 1418 O O . GLY A 1 188 ? 27.844 23.297 11.945 1 85.25 188 GLY A O 1
ATOM 1419 N N . LYS A 1 189 ? 26.359 24.938 12.055 1 89.38 189 LYS A N 1
ATOM 1420 C CA . LYS A 1 189 ? 26.922 25.422 13.312 1 89.38 189 LYS A CA 1
ATOM 1421 C C . LYS A 1 189 ? 26.219 24.766 14.508 1 89.38 189 LYS A C 1
ATOM 1423 O O . LYS A 1 189 ? 25.031 24.469 14.445 1 89.38 189 LYS A O 1
ATOM 1428 N N . GLU A 1 190 ? 26.969 24.578 15.445 1 88 190 GLU A N 1
ATOM 1429 C CA . GLU A 1 190 ? 26.406 24.016 16.672 1 88 190 GLU A CA 1
ATOM 1430 C C . GLU A 1 190 ? 25.609 25.062 17.453 1 88 190 GLU A C 1
ATOM 1432 O O . GLU A 1 190 ? 26.047 26.219 17.578 1 88 190 GLU A O 1
ATOM 1437 N N . ILE A 1 191 ? 24.453 24.641 17.906 1 90.25 191 ILE A N 1
ATOM 1438 C CA . ILE A 1 191 ? 23.594 25.531 18.703 1 90.25 191 ILE A CA 1
ATOM 1439 C C . ILE A 1 191 ? 23.766 25.219 20.188 1 90.25 191 ILE A C 1
ATOM 1441 O O . ILE A 1 191 ? 23.656 24.062 20.594 1 90.25 191 ILE A O 1
ATOM 1445 N N . LYS A 1 192 ? 24.125 26.188 20.938 1 87.81 192 LYS A N 1
ATOM 1446 C CA . LYS A 1 192 ? 24.234 26.062 22.391 1 87.81 192 LYS A CA 1
ATOM 1447 C C . LYS A 1 192 ? 23.125 26.859 23.094 1 87.81 192 LYS A C 1
ATOM 1449 O O . LYS A 1 192 ? 22.984 28.062 22.844 1 87.81 192 LYS A O 1
ATOM 1454 N N . ALA A 1 193 ? 22.297 26.172 23.719 1 87.81 193 ALA A N 1
ATOM 1455 C CA . ALA A 1 193 ? 21.25 26.797 24.531 1 87.81 193 ALA A CA 1
ATOM 1456 C C . ALA A 1 193 ? 21.016 26.016 25.828 1 87.81 193 ALA A C 1
ATOM 1458 O O . ALA A 1 193 ? 21.297 24.812 25.891 1 87.81 193 ALA A O 1
ATOM 1459 N N . ALA A 1 194 ? 20.578 26.781 26.828 1 88.69 194 ALA A N 1
ATOM 1460 C CA . ALA A 1 194 ? 20.188 26.109 28.062 1 88.69 194 ALA A CA 1
ATOM 1461 C C . ALA A 1 194 ? 19 25.188 27.828 1 88.69 194 ALA A C 1
ATOM 1463 O O . ALA A 1 194 ? 18.141 25.469 27.016 1 88.69 194 ALA A O 1
ATOM 1464 N N . LYS A 1 195 ? 19.078 24.094 28.562 1 92.12 195 LYS A N 1
ATOM 1465 C CA . LYS A 1 195 ? 17.922 23.188 28.484 1 92.12 195 LYS A CA 1
ATOM 1466 C C . LYS A 1 195 ? 16.656 23.875 28.969 1 92.12 195 LYS A C 1
ATOM 1468 O O . LYS A 1 195 ? 16.688 24.672 29.922 1 92.12 195 LYS A O 1
ATOM 1473 N N . CYS A 1 196 ? 15.547 23.578 28.344 1 96.69 196 CYS A N 1
ATOM 1474 C CA . CYS A 1 196 ? 14.227 24.109 28.688 1 96.69 196 CYS A CA 1
ATOM 1475 C C . CYS A 1 196 ? 13.133 23.094 28.328 1 96.69 196 CYS A C 1
ATOM 1477 O O . CYS A 1 196 ? 13.391 22.109 27.641 1 96.69 196 CYS A O 1
ATOM 1479 N N . ALA A 1 197 ? 12.031 23.375 28.969 1 96.25 197 ALA A N 1
ATOM 1480 C CA . ALA A 1 197 ? 10.867 22.656 28.453 1 96.25 197 ALA A CA 1
ATOM 1481 C C . ALA A 1 197 ? 10.555 23.094 27.031 1 96.25 197 ALA A C 1
ATOM 1483 O O . ALA A 1 197 ? 10.539 24.281 26.719 1 96.25 197 ALA A O 1
ATOM 1484 N N . ASN A 1 198 ? 10.422 22.141 26.188 1 97.19 198 ASN A N 1
ATOM 1485 C CA . ASN A 1 198 ? 10.18 22.438 24.781 1 97.19 198 ASN A CA 1
ATOM 1486 C C . ASN A 1 198 ? 9.289 21.375 24.125 1 97.19 198 ASN A C 1
ATOM 1488 O O . ASN A 1 198 ? 9.047 20.328 24.719 1 97.19 198 ASN A O 1
ATOM 1492 N N . PRO A 1 199 ? 8.789 21.625 22.969 1 98.12 199 PRO A N 1
ATOM 1493 C CA . PRO A 1 199 ? 7.781 20.75 22.359 1 98.12 199 PRO A CA 1
ATOM 1494 C C . PRO A 1 199 ? 8.391 19.703 21.422 1 98.12 199 PRO A C 1
ATOM 1496 O O . PRO A 1 199 ? 7.664 19.047 20.672 1 98.12 199 PRO A O 1
ATOM 1499 N N . VAL A 1 200 ? 9.594 19.453 21.438 1 98.06 200 VAL A N 1
ATOM 1500 C CA . VAL A 1 200 ? 10.258 18.656 20.406 1 98.06 200 VAL A CA 1
ATOM 1501 C C . VAL A 1 200 ? 9.719 17.219 20.453 1 98.06 200 VAL A C 1
ATOM 1503 O O . VAL A 1 200 ? 9.359 16.656 19.422 1 98.06 200 VAL A O 1
ATOM 1506 N N . SER A 1 201 ? 9.586 16.672 21.625 1 97.88 201 SER A N 1
ATOM 1507 C CA . SER A 1 201 ? 9.094 15.305 21.766 1 97.88 201 SER A CA 1
ATOM 1508 C C . SER A 1 201 ? 7.652 15.188 21.266 1 97.88 201 SER A C 1
ATOM 1510 O O . SER A 1 201 ? 7.297 14.211 20.609 1 97.88 201 SER A O 1
ATOM 1512 N N . LYS A 1 202 ? 6.887 16.172 21.609 1 97.5 202 LYS A N 1
ATOM 1513 C CA . LYS A 1 202 ? 5.492 16.203 21.188 1 97.5 202 LYS A CA 1
ATOM 1514 C C . LYS A 1 202 ? 5.391 16.328 19.672 1 97.5 202 LYS A C 1
ATOM 1516 O O . LYS A 1 202 ? 4.559 15.672 19.047 1 97.5 202 LYS A O 1
ATOM 1521 N N . GLN A 1 203 ? 6.164 17.125 19.141 1 98.19 203 GLN A N 1
ATOM 1522 C CA . GLN A 1 203 ? 6.176 17.328 17.688 1 98.19 203 GLN A CA 1
ATOM 1523 C C . GLN A 1 203 ? 6.625 16.062 16.969 1 98.19 203 GLN A C 1
ATOM 1525 O O . GLN A 1 203 ? 6.035 15.664 15.961 1 98.19 203 GLN A O 1
ATOM 1530 N N . PHE A 1 204 ? 7.621 15.43 17.516 1 97.94 204 PHE A N 1
ATOM 1531 C CA . PHE A 1 204 ? 8.102 14.164 16.953 1 97.94 204 PHE A CA 1
ATOM 1532 C C . PHE A 1 204 ? 7 13.117 16.953 1 97.94 204 PHE A C 1
ATOM 1534 O O . PHE A 1 204 ? 6.746 12.484 15.922 1 97.94 204 PHE A O 1
ATOM 1541 N N . ALA A 1 205 ? 6.301 13.031 18.016 1 96.06 205 ALA A N 1
ATOM 1542 C CA . ALA A 1 205 ? 5.199 12.078 18.141 1 96.06 205 ALA A CA 1
ATOM 1543 C C . ALA A 1 205 ? 4.078 12.406 17.172 1 96.06 205 ALA A C 1
ATOM 1545 O O . ALA A 1 205 ? 3.479 11.508 16.578 1 96.06 205 ALA A O 1
ATOM 1546 N N . LEU A 1 206 ? 3.799 13.656 17.031 1 96.38 206 LEU A N 1
ATOM 1547 C CA . LEU A 1 206 ? 2.77 14.086 16.094 1 96.38 206 LEU A CA 1
ATOM 1548 C C . LEU A 1 206 ? 3.143 13.688 14.664 1 96.38 206 LEU A C 1
ATOM 1550 O O . LEU A 1 206 ? 2.312 13.148 13.93 1 96.38 206 LEU A O 1
ATOM 1554 N N . GLY A 1 207 ? 4.375 13.93 14.32 1 97.44 207 GLY A N 1
ATOM 1555 C CA . GLY A 1 207 ? 4.836 13.523 13 1 97.44 207 GLY A CA 1
ATOM 1556 C C . GLY A 1 207 ? 4.676 12.039 12.742 1 97.44 207 GLY A C 1
ATOM 1557 O O . GLY A 1 207 ? 4.156 11.641 11.695 1 97.44 207 GLY A O 1
ATOM 1558 N N . GLN A 1 208 ? 5.074 11.312 13.727 1 94.38 208 GLN A N 1
ATOM 1559 C CA . GLN A 1 208 ? 4.934 9.867 13.609 1 94.38 208 GLN A CA 1
ATOM 1560 C C . GLN A 1 208 ? 3.467 9.469 13.445 1 94.38 208 GLN A C 1
ATOM 1562 O O . GLN A 1 208 ? 3.139 8.609 12.625 1 94.38 208 GLN A O 1
ATOM 1567 N N . SER A 1 209 ? 2.629 10.156 14.141 1 92.69 209 SER A N 1
ATOM 1568 C CA . SER A 1 209 ? 1.219 9.781 14.156 1 92.69 209 SER A CA 1
ATOM 1569 C C . SER A 1 209 ? 0.557 10.047 12.812 1 92.69 209 SER A C 1
ATOM 1571 O O . SER A 1 209 ? -0.393 9.359 12.43 1 92.69 209 SER A O 1
ATOM 1573 N N . ILE A 1 210 ? 1.074 11 12.094 1 94.44 210 ILE A N 1
ATOM 1574 C CA . ILE A 1 210 ? 0.433 11.312 10.82 1 94.44 210 ILE A CA 1
ATOM 1575 C C . ILE A 1 210 ? 1.228 10.688 9.68 1 94.44 210 ILE A C 1
ATOM 1577 O O . ILE A 1 210 ? 1.015 11.016 8.508 1 94.44 210 ILE A O 1
ATOM 1581 N N . GLY A 1 211 ? 2.162 9.867 10.031 1 91.81 211 GLY A N 1
ATOM 1582 C CA . GLY A 1 211 ? 2.812 9.023 9.039 1 91.81 211 GLY A CA 1
ATOM 1583 C C . GLY A 1 211 ? 4.102 9.625 8.508 1 91.81 211 GLY A C 1
ATOM 1584 O O . GLY A 1 211 ? 4.625 9.172 7.488 1 91.81 211 GLY A O 1
ATOM 1585 N N . VAL A 1 212 ? 4.648 10.609 9.156 1 95.56 212 VAL A N 1
ATOM 1586 C CA . VAL A 1 212 ? 5.945 11.148 8.758 1 95.56 212 VAL A CA 1
ATOM 1587 C C . VAL A 1 212 ? 7.043 10.141 9.078 1 95.56 212 VAL A C 1
ATOM 1589 O O . VAL A 1 212 ? 7.16 9.68 10.219 1 95.56 212 VAL A O 1
ATOM 1592 N N . ASN A 1 213 ? 7.809 9.727 8.047 1 93.12 213 ASN A N 1
ATOM 1593 C CA . ASN A 1 213 ? 8.859 8.734 8.25 1 93.12 213 ASN A CA 1
ATOM 1594 C C . ASN A 1 213 ? 10.211 9.234 7.75 1 93.12 213 ASN A C 1
ATOM 1596 O O . ASN A 1 213 ? 11.172 8.469 7.672 1 93.12 213 ASN A O 1
ATOM 1600 N N . GLY A 1 214 ? 10.211 10.484 7.406 1 95.31 214 GLY A N 1
ATOM 1601 C CA . GLY A 1 214 ? 11.422 11.117 6.922 1 95.31 214 GLY A CA 1
ATOM 1602 C C . GLY A 1 214 ? 11.312 12.633 6.84 1 95.31 214 GLY A C 1
ATOM 1603 O O . GLY A 1 214 ? 10.227 13.188 7.004 1 95.31 214 GLY A O 1
ATOM 1604 N N . THR A 1 215 ? 12.578 13.219 6.691 1 96.62 215 THR A N 1
ATOM 1605 C CA . THR A 1 215 ? 12.586 14.68 6.605 1 96.62 215 THR A CA 1
ATOM 1606 C C . THR A 1 215 ? 13.25 15.141 5.312 1 96.62 215 THR A C 1
ATOM 1608 O O . THR A 1 215 ? 14.094 14.43 4.758 1 96.62 215 THR A O 1
ATOM 1611 N N . PRO A 1 216 ? 12.891 16.297 4.836 1 98.31 216 PRO A N 1
ATOM 1612 C CA . PRO A 1 216 ? 11.734 17.078 5.297 1 98.31 216 PRO A CA 1
ATOM 1613 C C . PRO A 1 216 ? 10.406 16.438 4.922 1 98.31 216 PRO A C 1
ATOM 1615 O O . PRO A 1 216 ? 10.344 15.617 4.004 1 98.31 216 PRO A O 1
ATOM 1618 N N . ALA A 1 217 ? 9.422 16.594 5.719 1 98.75 217 ALA A N 1
ATOM 1619 C CA . ALA A 1 217 ? 8.023 16.359 5.355 1 98.75 217 ALA A CA 1
ATOM 1620 C C . ALA A 1 217 ? 7.219 17.656 5.395 1 98.75 217 ALA A C 1
ATOM 1622 O O . ALA A 1 217 ? 7.145 18.312 6.434 1 98.75 217 ALA A O 1
ATOM 1623 N N . ILE A 1 218 ? 6.645 18.031 4.238 1 98.75 218 ILE A N 1
ATOM 1624 C CA . ILE A 1 218 ? 5.91 19.281 4.109 1 98.75 218 ILE A CA 1
ATOM 1625 C C . ILE A 1 218 ? 4.41 19.016 4.211 1 98.75 218 ILE A C 1
ATOM 1627 O O . ILE A 1 218 ? 3.875 18.172 3.488 1 98.75 218 ILE A O 1
ATOM 1631 N N . VAL A 1 219 ? 3.826 19.656 5.137 1 98.5 219 VAL A N 1
ATOM 1632 C CA . VAL A 1 219 ? 2.381 19.516 5.289 1 98.5 219 VAL A CA 1
ATOM 1633 C C . VAL A 1 219 ? 1.697 20.828 4.898 1 98.5 219 VAL A C 1
ATOM 1635 O O . VAL A 1 219 ? 1.971 21.875 5.484 1 98.5 219 VAL A O 1
ATOM 1638 N N . LEU A 1 220 ? 0.81 20.734 3.914 1 98.31 220 LEU A N 1
ATOM 1639 C CA . LEU A 1 220 ? 0.054 21.906 3.463 1 98.31 220 LEU A CA 1
ATOM 1640 C C . LEU A 1 220 ? -1.062 22.234 4.445 1 98.31 220 LEU A C 1
ATOM 1642 O O . LEU A 1 220 ? -1.39 21.438 5.32 1 98.31 220 LEU A O 1
ATOM 1646 N N . ALA A 1 221 ? -1.614 23.406 4.273 1 97.19 221 ALA A N 1
ATOM 1647 C CA . ALA A 1 221 ? -2.639 23.891 5.195 1 97.19 221 ALA A CA 1
ATOM 1648 C C . ALA A 1 221 ? -3.863 22.984 5.18 1 97.19 221 ALA A C 1
ATOM 1650 O O . ALA A 1 221 ? -4.559 22.844 6.191 1 97.19 221 ALA A O 1
ATOM 1651 N N . ASP A 1 222 ? -4.098 22.281 4.102 1 96.5 222 ASP A N 1
ATOM 1652 C CA . ASP A 1 222 ? -5.277 21.422 3.975 1 96.5 222 ASP A CA 1
ATOM 1653 C C . ASP A 1 222 ? -4.984 20.016 4.453 1 96.5 222 ASP A C 1
ATOM 1655 O O . ASP A 1 222 ? -5.844 19.125 4.359 1 96.5 222 ASP A O 1
ATOM 1659 N N . GLY A 1 223 ? -3.768 19.797 4.832 1 96.88 223 GLY A N 1
ATOM 1660 C CA . GLY A 1 223 ? -3.443 18.516 5.426 1 96.88 223 GLY A CA 1
ATOM 1661 C C . GLY A 1 223 ? -2.713 17.578 4.477 1 96.88 223 GLY A C 1
ATOM 1662 O O . GLY A 1 223 ? -2.289 16.484 4.871 1 96.88 223 GLY A O 1
ATOM 1663 N N . GLN A 1 224 ? -2.559 17.984 3.215 1 96.25 224 GLN A N 1
ATOM 1664 C CA . GLN A 1 224 ? -1.775 17.172 2.299 1 96.25 224 GLN A CA 1
ATOM 1665 C C . GLN A 1 224 ? -0.316 17.094 2.736 1 96.25 224 GLN A C 1
ATOM 1667 O O . GLN A 1 224 ? 0.31 18.125 3.002 1 96.25 224 GLN A O 1
ATOM 1672 N N . VAL A 1 225 ? 0.167 15.906 2.83 1 96.31 225 VAL A N 1
ATOM 1673 C CA . VAL A 1 225 ? 1.563 15.688 3.191 1 96.31 225 VAL A CA 1
ATOM 1674 C C . VAL A 1 225 ? 2.396 15.477 1.929 1 96.31 225 VAL A C 1
ATOM 1676 O O . VAL A 1 225 ? 2.055 14.641 1.085 1 96.31 225 VAL A O 1
ATOM 1679 N N . ILE A 1 226 ? 3.365 16.25 1.774 1 96.81 226 ILE A N 1
ATOM 1680 C CA . ILE A 1 226 ? 4.363 16.094 0.723 1 96.81 226 ILE A CA 1
ATOM 1681 C C . ILE A 1 226 ? 5.648 15.508 1.312 1 96.81 226 ILE A C 1
ATOM 1683 O O . ILE A 1 226 ? 6.402 16.203 1.988 1 96.81 226 ILE A O 1
ATOM 1687 N N . PRO A 1 227 ? 5.852 14.219 1.04 1 96.88 227 PRO A N 1
ATOM 1688 C CA . PRO A 1 227 ? 7.066 13.617 1.596 1 96.88 227 PRO A CA 1
ATOM 1689 C C . PRO A 1 227 ? 8.336 14.062 0.874 1 96.88 227 PRO A C 1
ATOM 1691 O O . PRO A 1 227 ? 8.383 14.062 -0.359 1 96.88 227 PRO A O 1
ATOM 1694 N N . GLY A 1 228 ? 9.242 14.562 1.645 1 96.81 228 GLY A N 1
ATOM 1695 C CA . GLY A 1 228 ? 10.547 14.867 1.083 1 96.81 228 GLY A CA 1
ATOM 1696 C C . GLY A 1 228 ? 10.641 16.281 0.522 1 96.81 228 GLY A C 1
ATOM 1697 O O . GLY A 1 228 ? 9.68 17.047 0.599 1 96.81 228 GLY A O 1
ATOM 1698 N N . TYR A 1 229 ? 11.789 16.547 0 1 98 229 TYR A N 1
ATOM 1699 C CA . TYR A 1 229 ? 12.109 17.859 -0.576 1 98 229 TYR A CA 1
ATOM 1700 C C . TYR A 1 229 ? 11.422 18.031 -1.925 1 98 229 TYR A C 1
ATOM 1702 O O . TYR A 1 229 ? 11.375 17.109 -2.732 1 98 229 TYR A O 1
ATOM 1710 N N . GLN A 1 230 ? 10.867 19.141 -2.098 1 97.88 230 GLN A N 1
ATOM 1711 C CA . GLN A 1 230 ? 10.43 19.672 -3.391 1 97.88 230 GLN A CA 1
ATOM 1712 C C . GLN A 1 230 ? 10.859 21.125 -3.574 1 97.88 230 GLN A C 1
ATOM 1714 O O . GLN A 1 230 ? 10.891 21.891 -2.613 1 97.88 230 GLN A O 1
ATOM 1719 N N . PRO A 1 231 ? 11.18 21.438 -4.852 1 98.06 231 PRO A N 1
ATOM 1720 C CA . PRO A 1 231 ? 11.578 22.828 -5.102 1 98.06 231 PRO A CA 1
ATOM 1721 C C . PRO A 1 231 ? 10.5 23.828 -4.715 1 98.06 231 PRO A C 1
ATOM 1723 O O . PRO A 1 231 ? 9.312 23.547 -4.863 1 98.06 231 PRO A O 1
ATOM 1726 N N . ALA A 1 232 ? 10.969 25.047 -4.301 1 98.06 232 ALA A N 1
ATOM 1727 C CA . ALA A 1 232 ? 10.102 26.078 -3.746 1 98.06 232 ALA A CA 1
ATOM 1728 C C . ALA A 1 232 ? 8.945 26.391 -4.695 1 98.06 232 ALA A C 1
ATOM 1730 O O . ALA A 1 232 ? 7.789 26.469 -4.273 1 98.06 232 ALA A O 1
ATOM 1731 N N . PRO A 1 233 ? 9.18 26.5 -6.008 1 97.69 233 PRO A N 1
ATOM 1732 C CA . PRO A 1 233 ? 8.047 26.828 -6.883 1 97.69 233 PRO A CA 1
ATOM 1733 C C . PRO A 1 233 ? 6.98 25.734 -6.895 1 97.69 233 PRO A C 1
ATOM 1735 O O . PRO A 1 233 ? 5.785 26.031 -6.941 1 97.69 233 PRO A O 1
ATOM 1738 N N . GLN A 1 234 ? 7.441 24.531 -6.812 1 98.06 234 GLN A N 1
ATOM 1739 C CA . GLN A 1 234 ? 6.496 23.422 -6.793 1 98.06 234 GLN A CA 1
ATOM 1740 C C . GLN A 1 234 ? 5.711 23.391 -5.484 1 98.06 234 GLN A C 1
ATOM 1742 O O . GLN A 1 234 ? 4.492 23.219 -5.488 1 98.06 234 GLN A O 1
ATOM 1747 N N . VAL A 1 235 ? 6.414 23.531 -4.398 1 98.44 235 VAL A N 1
ATOM 1748 C CA . VAL A 1 235 ? 5.766 23.562 -3.09 1 98.44 235 VAL A CA 1
ATOM 1749 C C . VAL A 1 235 ? 4.762 24.703 -3.035 1 98.44 235 VAL A C 1
ATOM 1751 O O . VAL A 1 235 ? 3.627 24.531 -2.584 1 98.44 235 VAL A O 1
ATOM 1754 N N . ALA A 1 236 ? 5.164 25.859 -3.488 1 98.25 236 ALA A N 1
ATOM 1755 C CA . ALA A 1 236 ? 4.301 27.047 -3.449 1 98.25 236 ALA A CA 1
ATOM 1756 C C . ALA A 1 236 ? 3.035 26.812 -4.273 1 98.25 236 ALA A C 1
ATOM 1758 O O . ALA A 1 236 ? 1.938 27.188 -3.848 1 98.25 236 ALA A O 1
ATOM 1759 N N . LYS A 1 237 ? 3.201 26.25 -5.438 1 97.94 237 LYS A N 1
ATOM 1760 C CA . LYS A 1 237 ? 2.049 25.969 -6.293 1 97.94 237 LYS A CA 1
ATOM 1761 C C . LYS A 1 237 ? 1.032 25.078 -5.57 1 97.94 237 LYS A C 1
ATOM 1763 O O . LYS A 1 237 ? -0.162 25.391 -5.562 1 97.94 237 LYS A O 1
ATOM 1768 N N . LEU A 1 238 ? 1.548 24.078 -4.969 1 97.25 238 LEU A N 1
ATOM 1769 C CA . LEU A 1 238 ? 0.673 23.156 -4.238 1 97.25 238 LEU A CA 1
ATOM 1770 C C . LEU A 1 238 ? 0.054 23.859 -3.027 1 97.25 238 LEU A C 1
ATOM 1772 O O . LEU A 1 238 ? -1.141 23.703 -2.766 1 97.25 238 LEU A O 1
ATOM 1776 N N . ALA A 1 239 ? 0.856 24.594 -2.311 1 97.94 239 ALA A N 1
ATOM 1777 C CA . ALA A 1 239 ? 0.41 25.266 -1.092 1 97.94 239 ALA A CA 1
ATOM 1778 C C . ALA A 1 239 ? -0.67 26.297 -1.396 1 97.94 239 ALA A C 1
ATOM 1780 O O . ALA A 1 239 ? -1.677 26.375 -0.688 1 97.94 239 ALA A O 1
ATOM 1781 N N . LEU A 1 240 ? -0.48 27.031 -2.426 1 97.19 240 LEU A N 1
ATOM 1782 C CA . LEU A 1 240 ? -1.409 28.094 -2.787 1 97.19 240 LEU A CA 1
ATOM 1783 C C . LEU A 1 240 ? -2.713 27.516 -3.33 1 97.19 240 LEU A C 1
ATOM 1785 O O . LEU A 1 240 ? -3.762 28.156 -3.248 1 97.19 240 LEU A O 1
ATOM 1789 N N . GLY A 1 241 ? -2.646 26.297 -3.818 1 93.62 241 GLY A N 1
ATOM 1790 C CA . GLY A 1 241 ? -3.836 25.609 -4.301 1 93.62 241 GLY A CA 1
ATOM 1791 C C . GLY A 1 241 ? -4.59 24.875 -3.207 1 93.62 241 GLY A C 1
ATOM 1792 O O . GLY A 1 241 ? -5.734 24.469 -3.402 1 93.62 241 GLY A O 1
ATOM 1793 N N . ALA A 1 242 ? -3.891 24.672 -2.158 1 84.19 242 ALA A N 1
ATOM 1794 C CA . ALA A 1 242 ? -4.445 23.875 -1.061 1 84.19 242 ALA A CA 1
ATOM 1795 C C . ALA A 1 242 ? -5.246 24.75 -0.104 1 84.19 242 ALA A C 1
ATOM 1797 O O . ALA A 1 242 ? -4.707 25.25 0.887 1 84.19 242 ALA A O 1
ATOM 1798 N N . LYS A 1 243 ? -6.484 25.297 -0.534 1 65.94 243 LYS A N 1
ATOM 1799 C CA . LYS A 1 243 ? -7.332 26.156 0.28 1 65.94 243 LYS A CA 1
ATOM 1800 C C . LYS A 1 243 ? -8.32 25.344 1.11 1 65.94 243 LYS A C 1
ATOM 1802 O O . LYS A 1 243 ? -8.742 24.266 0.696 1 65.94 243 LYS A O 1
ATOM 1807 N N . MET B 1 1 ? -63.531 -32.031 -0.194 1 23.44 1 MET B N 1
ATOM 1808 C CA . MET B 1 1 ? -62.625 -32.188 -1.314 1 23.44 1 MET B CA 1
ATOM 1809 C C . MET B 1 1 ? -62.031 -30.859 -1.726 1 23.44 1 MET B C 1
ATOM 1811 O O . MET B 1 1 ? -60.875 -30.797 -2.166 1 23.44 1 MET B O 1
ATOM 1815 N N . ARG B 1 2 ? -62.875 -29.734 -1.804 1 34.16 2 ARG B N 1
ATOM 1816 C CA . ARG B 1 2 ? -62.531 -28.531 -2.572 1 34.16 2 ARG B CA 1
ATOM 1817 C C . ARG B 1 2 ? -61.594 -27.625 -1.793 1 34.16 2 ARG B C 1
ATOM 1819 O O . ARG B 1 2 ? -61 -26.703 -2.357 1 34.16 2 ARG B O 1
ATOM 1826 N N . LEU B 1 3 ? -61.719 -27.625 -0.536 1 37.94 3 LEU B N 1
ATOM 1827 C CA . LEU B 1 3 ? -61.094 -26.609 0.284 1 37.94 3 LEU B CA 1
ATOM 1828 C C . LEU B 1 3 ? -59.562 -26.812 0.313 1 37.94 3 LEU B C 1
ATOM 1830 O O . LEU B 1 3 ? -58.812 -25.906 0.704 1 37.94 3 LEU B O 1
ATOM 1834 N N . THR B 1 4 ? -59.062 -28 0.068 1 36.72 4 THR B N 1
ATOM 1835 C CA . THR B 1 4 ? -57.719 -28.359 0.424 1 36.72 4 THR B CA 1
ATOM 1836 C C . THR B 1 4 ? -56.719 -27.719 -0.53 1 36.72 4 THR B C 1
ATOM 1838 O O . THR B 1 4 ? -55.5 -27.734 -0.284 1 36.72 4 THR B O 1
ATOM 1841 N N . GLN B 1 5 ? -57.094 -27.266 -1.765 1 34.47 5 GLN B N 1
ATOM 1842 C CA . GLN B 1 5 ? -56.062 -27.266 -2.797 1 34.47 5 GLN B CA 1
ATOM 1843 C C . GLN B 1 5 ? -55.312 -25.938 -2.797 1 34.47 5 GLN B C 1
ATOM 1845 O O . GLN B 1 5 ? -54.375 -25.766 -3.562 1 34.47 5 GLN B O 1
ATOM 1850 N N . ILE B 1 6 ? -55.812 -24.828 -2.26 1 39.78 6 ILE B N 1
ATOM 1851 C CA . ILE B 1 6 ? -55.312 -23.578 -2.811 1 39.78 6 ILE B CA 1
ATOM 1852 C C . ILE B 1 6 ? -54 -23.219 -2.146 1 39.78 6 ILE B C 1
ATOM 1854 O O . ILE B 1 6 ? -53.438 -22.141 -2.385 1 39.78 6 ILE B O 1
ATOM 1858 N N . ILE B 1 7 ? -53.5 -23.953 -1.123 1 37.72 7 ILE B N 1
ATOM 1859 C CA . ILE B 1 7 ? -52.469 -23.297 -0.331 1 37.72 7 ILE B CA 1
ATOM 1860 C C . ILE B 1 7 ? -51.125 -23.375 -1.059 1 37.72 7 ILE B C 1
ATOM 1862 O O . ILE B 1 7 ? -50.094 -22.969 -0.518 1 37.72 7 ILE B O 1
ATOM 1866 N N . ALA B 1 8 ? -50.969 -24.062 -2.189 1 36.97 8 ALA B N 1
ATOM 1867 C CA . ALA B 1 8 ? -49.594 -24.406 -2.512 1 36.97 8 ALA B CA 1
ATOM 1868 C C . ALA B 1 8 ? -48.906 -23.234 -3.209 1 36.97 8 ALA B C 1
ATOM 1870 O O . ALA B 1 8 ? -47.75 -23.391 -3.688 1 36.97 8 ALA B O 1
ATOM 1871 N N . ALA B 1 9 ? -49.562 -22.141 -3.602 1 35.44 9 ALA B N 1
ATOM 1872 C CA . ALA B 1 9 ? -48.938 -21.359 -4.656 1 35.44 9 ALA B CA 1
ATOM 1873 C C . ALA B 1 9 ? -47.844 -20.453 -4.09 1 35.44 9 ALA B C 1
ATOM 1875 O O . ALA B 1 9 ? -47.031 -19.875 -4.84 1 35.44 9 ALA B O 1
ATOM 1876 N N . ALA B 1 10 ? -48 -19.984 -2.867 1 38.28 10 ALA B N 1
ATOM 1877 C CA . ALA B 1 10 ? -47.25 -18.75 -2.633 1 38.28 10 ALA B CA 1
ATOM 1878 C C . ALA B 1 10 ? -45.75 -19.031 -2.451 1 38.28 10 ALA B C 1
ATOM 1880 O O . ALA B 1 10 ? -45 -18.125 -2.123 1 38.28 10 ALA B O 1
ATOM 1881 N N . ALA B 1 11 ? -45.281 -20.281 -2.35 1 38.34 11 ALA B N 1
ATOM 1882 C CA . ALA B 1 11 ? -43.906 -20.422 -1.849 1 38.34 11 ALA B CA 1
ATOM 1883 C C . ALA B 1 11 ? -42.875 -20.141 -2.949 1 38.34 11 ALA B C 1
ATOM 1885 O O . ALA B 1 11 ? -41.688 -20.172 -2.705 1 38.34 11 ALA B O 1
ATOM 1886 N N . ILE B 1 12 ? -43.219 -20.125 -4.242 1 37.94 12 ILE B N 1
ATOM 1887 C CA . ILE B 1 12 ? -42.094 -20.266 -5.176 1 37.94 12 ILE B CA 1
ATOM 1888 C C . ILE B 1 12 ? -41.438 -18.906 -5.371 1 37.94 12 ILE B C 1
ATOM 1890 O O . ILE B 1 12 ? -40.406 -18.812 -6.078 1 37.94 12 ILE B O 1
ATOM 1894 N N . ALA B 1 13 ? -42.094 -17.812 -5.047 1 43.44 13 ALA B N 1
ATOM 1895 C CA . ALA B 1 13 ? -41.531 -16.594 -5.617 1 43.44 13 ALA B CA 1
ATOM 1896 C C . ALA B 1 13 ? -40.281 -16.141 -4.828 1 43.44 13 ALA B C 1
ATOM 1898 O O . ALA B 1 13 ? -39.656 -15.141 -5.16 1 43.44 13 ALA B O 1
ATOM 1899 N N . LEU B 1 14 ? -39.906 -16.828 -3.762 1 42.09 14 LEU B N 1
ATOM 1900 C CA . LEU B 1 14 ? -38.844 -16.188 -2.965 1 42.09 14 LEU B CA 1
ATOM 1901 C C . LEU B 1 14 ? -37.469 -16.516 -3.51 1 42.09 14 LEU B C 1
ATOM 1903 O O . LEU B 1 14 ? -36.469 -15.969 -3.047 1 42.09 14 LEU B O 1
ATOM 1907 N N . VAL B 1 15 ? -37.312 -17.531 -4.34 1 43.41 15 VAL B N 1
ATOM 1908 C CA . VAL B 1 15 ? -35.969 -17.938 -4.648 1 43.41 15 VAL B CA 1
ATOM 1909 C C . VAL B 1 15 ? -35.375 -16.984 -5.688 1 43.41 15 VAL B C 1
ATOM 1911 O O . VAL B 1 15 ? -34.156 -17.016 -5.949 1 43.41 15 VAL B O 1
ATOM 1914 N N . SER B 1 16 ? -36.062 -16.188 -6.449 1 44.72 16 SER B N 1
ATOM 1915 C CA . SER B 1 16 ? -35.5 -15.625 -7.664 1 44.72 16 SER B CA 1
ATOM 1916 C C . SER B 1 16 ? -34.844 -14.266 -7.391 1 44.72 16 SER B C 1
ATOM 1918 O O . SER B 1 16 ? -34.156 -13.719 -8.25 1 44.72 16 SER B O 1
ATOM 1920 N N . THR B 1 17 ? -35.062 -13.688 -6.316 1 45.59 17 THR B N 1
ATOM 1921 C CA . THR B 1 17 ? -34.688 -12.281 -6.223 1 45.59 17 THR B CA 1
ATOM 1922 C C . THR B 1 17 ? -33.188 -12.141 -5.965 1 45.59 17 THR B C 1
ATOM 1924 O O . THR B 1 17 ? -32.594 -11.133 -6.34 1 45.59 17 THR B O 1
ATOM 1927 N N . PHE B 1 18 ? -32.594 -13.266 -5.406 1 47.5 18 PHE B N 1
ATOM 1928 C CA . PHE B 1 18 ? -31.203 -13.07 -5.035 1 47.5 18 PHE B CA 1
ATOM 1929 C C . PHE B 1 18 ? -30.312 -13.102 -6.27 1 47.5 18 PHE B C 1
ATOM 1931 O O . PHE B 1 18 ? -29.328 -12.352 -6.352 1 47.5 18 PHE B O 1
ATOM 1938 N N . ALA B 1 19 ? -30.734 -13.961 -7.262 1 48.72 19 ALA B N 1
ATOM 1939 C CA . ALA B 1 19 ? -29.859 -14.102 -8.43 1 48.72 19 ALA B CA 1
ATOM 1940 C C . ALA B 1 19 ? -29.875 -12.836 -9.281 1 48.72 19 ALA B C 1
ATOM 1942 O O . ALA B 1 19 ? -28.859 -12.469 -9.867 1 48.72 19 ALA B O 1
ATOM 1943 N N . VAL B 1 20 ? -31.047 -12.125 -9.328 1 51.09 20 VAL B N 1
ATOM 1944 C CA . VAL B 1 20 ? -31.234 -10.969 -10.195 1 51.09 20 VAL B CA 1
ATOM 1945 C C . VAL B 1 20 ? -30.391 -9.805 -9.695 1 51.09 20 VAL B C 1
ATOM 1947 O O . VAL B 1 20 ? -29.828 -9.039 -10.484 1 51.09 20 VAL B O 1
ATOM 1950 N N . ALA B 1 21 ? -30.312 -9.781 -8.406 1 53.25 21 ALA B N 1
ATOM 1951 C CA . ALA B 1 21 ? -29.562 -8.68 -7.812 1 53.25 21 ALA B CA 1
ATOM 1952 C C . ALA B 1 21 ? -28.078 -8.766 -8.18 1 53.25 21 ALA B C 1
ATOM 1954 O O . ALA B 1 21 ? -27.438 -7.742 -8.438 1 53.25 21 ALA B O 1
ATOM 1955 N N . ASP B 1 22 ? -27.688 -10.016 -8.547 1 75.75 22 ASP B N 1
ATOM 1956 C CA . ASP B 1 22 ? -26.266 -10.219 -8.836 1 75.75 22 ASP B CA 1
ATOM 1957 C C . ASP B 1 22 ? -25.938 -9.781 -10.258 1 75.75 22 ASP B C 1
ATOM 1959 O O . ASP B 1 22 ? -24.906 -9.156 -10.5 1 75.75 22 ASP B O 1
ATOM 1963 N N . ASP B 1 23 ? -27 -9.844 -11.117 1 83.25 23 ASP B N 1
ATOM 1964 C CA . ASP B 1 23 ? -26.75 -9.461 -12.5 1 83.25 23 ASP B CA 1
ATOM 1965 C C . ASP B 1 23 ? -26.734 -7.945 -12.664 1 83.25 23 ASP B C 1
ATOM 1967 O O . ASP B 1 23 ? -25.891 -7.402 -13.375 1 83.25 23 ASP B O 1
ATOM 1971 N N . ALA B 1 24 ? -27.703 -7.281 -12 1 90.19 24 ALA B N 1
ATOM 1972 C CA . ALA B 1 24 ? -27.75 -5.824 -12.086 1 90.19 24 ALA B CA 1
ATOM 1973 C C . ALA B 1 24 ? -26.5 -5.191 -11.5 1 90.19 24 ALA B C 1
ATOM 1975 O O . ALA B 1 24 ? -25.969 -4.227 -12.055 1 90.19 24 ALA B O 1
ATOM 1976 N N . ALA B 1 25 ? -26.109 -5.727 -10.477 1 93.31 25 ALA B N 1
ATOM 1977 C CA . ALA B 1 25 ? -24.906 -5.211 -9.844 1 93.31 25 ALA B CA 1
ATOM 1978 C C . ALA B 1 25 ? -23.688 -5.398 -10.75 1 93.31 25 ALA B C 1
ATOM 1980 O O . ALA B 1 25 ? -22.875 -4.488 -10.898 1 93.31 25 ALA B O 1
ATOM 1981 N N . GLU B 1 26 ? -23.609 -6.543 -11.344 1 94.69 26 GLU B N 1
ATOM 1982 C CA . GLU B 1 26 ? -22.484 -6.812 -12.234 1 94.69 26 GLU B CA 1
ATOM 1983 C C . GLU B 1 26 ? -22.453 -5.816 -13.391 1 94.69 26 GLU B C 1
ATOM 1985 O O . GLU B 1 26 ? -21.391 -5.285 -13.727 1 94.69 26 GLU B O 1
ATOM 1990 N N . GLN B 1 27 ? -23.578 -5.574 -13.984 1 94.19 27 GLN B N 1
ATOM 1991 C CA . GLN B 1 27 ? -23.656 -4.648 -15.109 1 94.19 27 GLN B CA 1
ATOM 1992 C C . GLN B 1 27 ? -23.266 -3.234 -14.688 1 94.19 27 GLN B C 1
ATOM 1994 O O . GLN B 1 27 ? -22.531 -2.551 -15.391 1 94.19 27 GLN B O 1
ATOM 1999 N N . ALA B 1 28 ? -23.781 -2.801 -13.594 1 93.81 28 ALA B N 1
ATOM 2000 C CA . ALA B 1 28 ? -23.484 -1.461 -13.094 1 93.81 28 ALA B CA 1
ATOM 2001 C C . ALA B 1 28 ? -21.984 -1.303 -12.805 1 93.81 28 ALA B C 1
ATOM 2003 O O . ALA B 1 28 ? -21.391 -0.296 -13.18 1 93.81 28 ALA B O 1
ATOM 2004 N N . ILE B 1 29 ? -21.406 -2.297 -12.227 1 94.38 29 ILE B N 1
ATOM 2005 C CA . ILE B 1 29 ? -20 -2.266 -11.844 1 94.38 29 ILE B CA 1
ATOM 2006 C C . ILE B 1 29 ? -19.125 -2.27 -13.102 1 94.38 29 ILE B C 1
ATOM 2008 O O . ILE B 1 29 ? -18.203 -1.471 -13.219 1 94.38 29 ILE B O 1
ATOM 2012 N N . ARG B 1 30 ? -19.438 -3.105 -14 1 93.81 30 ARG B N 1
ATOM 2013 C CA . ARG B 1 30 ? -18.672 -3.166 -15.242 1 93.81 30 ARG B CA 1
ATOM 2014 C C . ARG B 1 30 ? -18.703 -1.829 -15.977 1 93.81 30 ARG B C 1
ATOM 2016 O O . ARG B 1 30 ? -17.688 -1.353 -16.453 1 93.81 30 ARG B O 1
ATOM 2023 N N . LYS B 1 31 ? -19.812 -1.271 -16.078 1 90.44 31 LYS B N 1
ATOM 2024 C CA . LYS B 1 31 ? -19.969 0.019 -16.75 1 90.44 31 LYS B CA 1
ATOM 2025 C C . LYS B 1 31 ? -19.094 1.085 -16.078 1 90.44 31 LYS B C 1
ATOM 2027 O O . LYS B 1 31 ? -18.422 1.854 -16.75 1 90.44 31 LYS B O 1
ATOM 2032 N N . SER B 1 32 ? -19.109 1.093 -14.789 1 90.38 32 SER B N 1
ATOM 2033 C CA . SER B 1 32 ? -18.344 2.076 -14.031 1 90.38 32 SER B CA 1
ATOM 2034 C C . SER B 1 32 ? -16.844 1.881 -14.234 1 90.38 32 SER B C 1
ATOM 2036 O O . SER B 1 32 ? -16.109 2.85 -14.43 1 90.38 32 SER B O 1
ATOM 2038 N N . LEU B 1 33 ? -16.406 0.712 -14.188 1 90.44 33 LEU B N 1
ATOM 2039 C CA . LEU B 1 33 ? -14.977 0.41 -14.258 1 90.44 33 LEU B CA 1
ATOM 2040 C C . LEU B 1 33 ? -14.453 0.625 -15.68 1 90.44 33 LEU B C 1
ATOM 2042 O O . LEU B 1 33 ? -13.289 1.001 -15.859 1 90.44 33 LEU B O 1
ATOM 2046 N N . VAL B 1 34 ? -15.258 0.366 -16.656 1 86.5 34 VAL B N 1
ATOM 2047 C CA . VAL B 1 34 ? -14.883 0.642 -18.031 1 86.5 34 VAL B CA 1
ATOM 2048 C C . VAL B 1 34 ? -14.68 2.145 -18.234 1 86.5 34 VAL B C 1
ATOM 2050 O O . VAL B 1 34 ? -13.734 2.572 -18.891 1 86.5 34 VAL B O 1
ATOM 2053 N N . ASN B 1 35 ? -15.508 2.934 -17.609 1 84.38 35 ASN B N 1
ATOM 2054 C CA . ASN B 1 35 ? -15.414 4.387 -17.719 1 84.38 35 ASN B CA 1
ATOM 2055 C C . ASN B 1 35 ? -14.141 4.918 -17.062 1 84.38 35 ASN B C 1
ATOM 2057 O O . ASN B 1 35 ? -13.625 5.961 -17.469 1 84.38 35 ASN B O 1
ATOM 2061 N N . LEU B 1 36 ? -13.641 4.191 -16.078 1 84 36 LEU B N 1
ATOM 2062 C CA . LEU B 1 36 ? -12.414 4.578 -15.398 1 84 36 LEU B CA 1
ATOM 2063 C C . LEU B 1 36 ? -11.188 4.188 -16.219 1 84 36 LEU B C 1
ATOM 2065 O O . LEU B 1 36 ? -10.062 4.566 -15.891 1 84 36 LEU B O 1
ATOM 2069 N N . GLN B 1 37 ? -11.367 3.596 -17.297 1 75.31 37 GLN B N 1
ATOM 2070 C CA . GLN B 1 37 ? -10.312 3.148 -18.203 1 75.31 37 GLN B CA 1
ATOM 2071 C C . GLN B 1 37 ? -9.242 2.365 -17.438 1 75.31 37 GLN B C 1
ATOM 2073 O O . GLN B 1 37 ? -8.047 2.646 -17.578 1 75.31 37 GLN B O 1
ATOM 2078 N N . LEU B 1 38 ? -9.805 1.462 -16.719 1 75.31 38 LEU B N 1
ATOM 2079 C CA . LEU B 1 38 ? -8.828 0.595 -16.062 1 75.31 38 LEU B CA 1
ATOM 2080 C C . LEU B 1 38 ? -8.047 -0.215 -17.109 1 75.31 38 LEU B C 1
ATOM 2082 O O . LEU B 1 38 ? -8.617 -0.668 -18.094 1 75.31 38 LEU B O 1
ATOM 2086 N N . ASP B 1 39 ? -6.793 -0.173 -16.969 1 77.38 39 ASP B N 1
ATOM 2087 C CA . ASP B 1 39 ? -5.926 -0.828 -17.938 1 77.38 39 ASP B CA 1
ATOM 2088 C C . ASP B 1 39 ? -6 -2.348 -17.812 1 77.38 39 ASP B C 1
ATOM 2090 O O . ASP B 1 39 ? -5.574 -3.074 -18.703 1 77.38 39 ASP B O 1
ATOM 2094 N N . THR B 1 40 ? -6.633 -2.822 -16.812 1 84.19 40 THR B N 1
ATOM 2095 C CA . THR B 1 40 ? -6.648 -4.262 -16.562 1 84.19 40 THR B CA 1
ATOM 2096 C C . THR B 1 40 ? -8.047 -4.828 -16.781 1 84.19 40 THR B C 1
ATOM 2098 O O . THR B 1 40 ? -9.016 -4.344 -16.188 1 84.19 40 THR B O 1
ATOM 2101 N N . PRO B 1 41 ? -8.188 -5.902 -17.625 1 89.62 41 PRO B N 1
ATOM 2102 C CA . PRO B 1 41 ? -9.508 -6.496 -17.891 1 89.62 41 PRO B CA 1
ATOM 2103 C C . PRO B 1 41 ? -10.133 -7.109 -16.641 1 89.62 41 PRO B C 1
ATOM 2105 O O . PRO B 1 41 ? -9.422 -7.637 -15.781 1 89.62 41 PRO B O 1
ATOM 2108 N N . ILE B 1 42 ? -11.461 -7.055 -16.609 1 92.56 42 ILE B N 1
ATOM 2109 C CA . ILE B 1 42 ? -12.234 -7.664 -15.539 1 92.56 42 ILE B CA 1
ATOM 2110 C C . ILE B 1 42 ? -12.477 -9.141 -15.852 1 92.56 42 ILE B C 1
ATOM 2112 O O . ILE B 1 42 ? -13 -9.477 -16.906 1 92.56 42 ILE B O 1
ATOM 2116 N N . GLU B 1 43 ? -12.102 -9.938 -14.922 1 92.81 43 GLU B N 1
ATOM 2117 C CA . GLU B 1 43 ? -12.32 -11.375 -15.109 1 92.81 43 GLU B CA 1
ATOM 2118 C C . GLU B 1 43 ? -13.68 -11.797 -14.57 1 92.81 43 GLU B C 1
ATOM 2120 O O . GLU B 1 43 ? -14.414 -12.539 -15.234 1 92.81 43 GLU B O 1
ATOM 2125 N N . SER B 1 44 ? -14.016 -11.359 -13.391 1 94.06 44 SER B N 1
ATOM 2126 C CA . SER B 1 44 ? -15.305 -11.734 -12.805 1 94.06 44 SER B CA 1
ATOM 2127 C C . SER B 1 44 ? -15.734 -10.742 -11.727 1 94.06 44 SER B C 1
ATOM 2129 O O . SER B 1 44 ? -14.898 -10.023 -11.172 1 94.06 44 SER B O 1
ATOM 2131 N N . ILE B 1 45 ? -17 -10.656 -11.547 1 95.94 45 ILE B N 1
ATOM 2132 C CA . ILE B 1 45 ? -17.625 -9.898 -10.469 1 95.94 45 ILE B CA 1
ATOM 2133 C C . ILE B 1 45 ? -18.562 -10.805 -9.672 1 95.94 45 ILE B C 1
ATOM 2135 O O . ILE B 1 45 ? -19.375 -11.516 -10.242 1 95.94 45 ILE B O 1
ATOM 2139 N N . SER B 1 46 ? -18.391 -10.828 -8.391 1 95.81 46 SER B N 1
ATOM 2140 C CA . SER B 1 46 ? -19.25 -11.633 -7.531 1 95.81 46 SER B CA 1
ATOM 2141 C C . SER B 1 46 ? -19.438 -10.977 -6.168 1 95.81 46 SER B C 1
ATOM 2143 O O . SER B 1 46 ? -18.688 -10.078 -5.793 1 95.81 46 SER B O 1
ATOM 2145 N N . ALA B 1 47 ? -20.453 -11.383 -5.465 1 96 47 ALA B N 1
ATOM 2146 C CA . ALA B 1 47 ? -20.641 -10.883 -4.109 1 96 47 ALA B CA 1
ATOM 2147 C C . ALA B 1 47 ? -19.516 -11.336 -3.186 1 96 47 ALA B C 1
ATOM 2149 O O . ALA B 1 47 ? -19.047 -12.469 -3.289 1 96 47 ALA B O 1
ATOM 2150 N N . SER B 1 48 ? -19.047 -10.43 -2.293 1 96.62 48 SER B N 1
ATOM 2151 C CA . SER B 1 48 ? -18.125 -10.82 -1.229 1 96.62 48 SER B CA 1
ATOM 2152 C C . SER B 1 48 ? -18.891 -11.273 0.013 1 96.62 48 SER B C 1
ATOM 2154 O O . SER B 1 48 ? -20.109 -11.148 0.083 1 96.62 48 SER B O 1
ATOM 2156 N N . PRO B 1 49 ? -18.141 -11.852 0.944 1 95.56 49 PRO B N 1
ATOM 2157 C CA . PRO B 1 49 ? -18.812 -12.242 2.184 1 95.56 49 PRO B CA 1
ATOM 2158 C C . PRO B 1 49 ? -19.359 -11.047 2.957 1 95.56 49 PRO B C 1
ATOM 2160 O O . PRO B 1 49 ? -20.188 -11.219 3.852 1 95.56 49 PRO B O 1
ATOM 2163 N N . MET B 1 50 ? -18.906 -9.875 2.703 1 95.69 50 MET B N 1
ATOM 2164 C CA . MET B 1 50 ? -19.453 -8.672 3.324 1 95.69 50 MET B CA 1
ATOM 2165 C C . MET B 1 50 ? -20.641 -8.133 2.516 1 95.69 50 MET B C 1
ATOM 2167 O O . MET B 1 50 ? -20.469 -7.715 1.369 1 95.69 50 MET B O 1
ATOM 2171 N N . ALA B 1 51 ? -21.75 -8.023 3.172 1 92.94 51 ALA B N 1
ATOM 2172 C CA . ALA B 1 51 ? -22.969 -7.594 2.492 1 92.94 51 ALA B CA 1
ATOM 2173 C C . ALA B 1 51 ? -22.781 -6.223 1.853 1 92.94 51 ALA B C 1
ATOM 2175 O O . ALA B 1 51 ? -22.25 -5.305 2.479 1 92.94 51 ALA B O 1
ATOM 2176 N N . GLY B 1 52 ? -23.203 -6.191 0.534 1 92.94 52 GLY B N 1
ATOM 2177 C CA . GLY B 1 52 ? -23.188 -4.914 -0.165 1 92.94 52 GLY B CA 1
ATOM 2178 C C . GLY B 1 52 ? -21.859 -4.645 -0.861 1 92.94 52 GLY B C 1
ATOM 2179 O O . GLY B 1 52 ? -21.719 -3.654 -1.58 1 92.94 52 GLY B O 1
ATOM 2180 N N . LEU B 1 53 ? -20.906 -5.492 -0.628 1 96.75 53 LEU B N 1
ATOM 2181 C CA . LEU B 1 53 ? -19.578 -5.34 -1.217 1 96.75 53 LEU B CA 1
ATOM 2182 C C . LEU B 1 53 ? -19.297 -6.449 -2.23 1 96.75 53 LEU B C 1
ATOM 2184 O O . LEU B 1 53 ? -19.359 -7.633 -1.891 1 96.75 53 LEU B O 1
ATOM 2188 N N . TYR B 1 54 ? -19.062 -6.02 -3.414 1 97.31 54 TYR B N 1
ATOM 2189 C CA . TYR B 1 54 ? -18.797 -6.98 -4.484 1 97.31 54 TYR B CA 1
ATOM 2190 C C . TYR B 1 54 ? -17.312 -7.094 -4.758 1 97.31 54 TYR B C 1
ATOM 2192 O O . TYR B 1 54 ? -16.594 -6.094 -4.734 1 97.31 54 TYR B O 1
ATOM 2200 N N . GLU B 1 55 ? -16.875 -8.25 -5.016 1 97.5 55 GLU B N 1
ATOM 2201 C CA . GLU B 1 55 ? -15.5 -8.547 -5.383 1 97.5 55 GLU B CA 1
ATOM 2202 C C . GLU B 1 55 ? -15.305 -8.477 -6.895 1 97.5 55 GLU B C 1
ATOM 2204 O O . GLU B 1 55 ? -16.062 -9.102 -7.652 1 97.5 55 GLU B O 1
ATOM 2209 N N . VAL B 1 56 ? -14.359 -7.703 -7.305 1 96.69 56 VAL B N 1
ATOM 2210 C CA . VAL B 1 56 ? -13.992 -7.582 -8.711 1 96.69 56 VAL B CA 1
ATOM 2211 C C . VAL B 1 56 ? -12.617 -8.203 -8.938 1 96.69 56 VAL B C 1
ATOM 2213 O O . VAL B 1 56 ? -11.602 -7.652 -8.508 1 96.69 56 VAL B O 1
ATOM 2216 N N . LYS B 1 57 ? -12.594 -9.281 -9.594 1 95.06 57 LYS B N 1
ATOM 2217 C CA . LYS B 1 57 ? -11.328 -9.922 -9.945 1 95.06 57 LYS B CA 1
ATOM 2218 C C . LYS B 1 57 ? -10.812 -9.43 -11.289 1 95.06 57 LYS B C 1
ATOM 2220 O O . LYS B 1 57 ? -11.523 -9.484 -12.297 1 95.06 57 LYS B O 1
ATOM 2225 N N . LEU B 1 58 ? -9.609 -8.945 -11.227 1 92.75 58 LEU B N 1
ATOM 2226 C CA . LEU B 1 58 ? -8.969 -8.422 -12.422 1 92.75 58 LEU B CA 1
ATOM 2227 C C . LEU B 1 58 ? -8.008 -9.445 -13.016 1 92.75 58 LEU B C 1
ATOM 2229 O O . LEU B 1 58 ? -7.617 -10.406 -12.344 1 92.75 58 LEU B O 1
ATOM 2233 N N . LYS B 1 59 ? -7.719 -9.227 -14.25 1 89.06 59 LYS B N 1
ATOM 2234 C CA . LYS B 1 59 ? -6.668 -10.047 -14.844 1 89.06 59 LYS B CA 1
ATOM 2235 C C . LYS B 1 59 ? -5.395 -10.008 -14 1 89.06 59 LYS B C 1
ATOM 2237 O O . LYS B 1 59 ? -4.996 -8.945 -13.523 1 89.06 59 LYS B O 1
ATOM 2242 N N . GLY B 1 60 ? -4.84 -11.188 -13.836 1 86.62 60 GLY B N 1
ATOM 2243 C CA . GLY B 1 60 ? -3.645 -11.266 -13.008 1 86.62 60 GLY B CA 1
ATOM 2244 C C . GLY B 1 60 ? -3.951 -11.453 -11.531 1 86.62 60 GLY B C 1
ATOM 2245 O O . GLY B 1 60 ? -3.078 -11.266 -10.68 1 86.62 60 GLY B O 1
ATOM 2246 N N . SER B 1 61 ? -5.172 -11.633 -11.234 1 87.75 61 SER B N 1
ATOM 2247 C CA . SER B 1 61 ? -5.672 -12.094 -9.945 1 87.75 61 SER B CA 1
ATOM 2248 C C . SER B 1 61 ? -5.688 -10.961 -8.922 1 87.75 61 SER B C 1
ATOM 2250 O O . SER B 1 61 ? -5.758 -11.211 -7.715 1 87.75 61 SER B O 1
ATOM 2252 N N . ARG B 1 62 ? -5.555 -9.789 -9.383 1 91.12 62 ARG B N 1
ATOM 2253 C CA . ARG B 1 62 ? -5.785 -8.672 -8.477 1 91.12 62 ARG B CA 1
ATOM 2254 C C . ARG B 1 62 ? -7.266 -8.523 -8.141 1 91.12 62 ARG B C 1
ATOM 2256 O O . ARG B 1 62 ? -8.125 -8.844 -8.969 1 91.12 62 ARG B O 1
ATOM 2263 N N . VAL B 1 63 ? -7.477 -8.039 -6.91 1 95.5 63 VAL B N 1
ATOM 2264 C CA . VAL B 1 63 ? -8.859 -7.934 -6.465 1 95.5 63 VAL B CA 1
ATOM 2265 C C . VAL B 1 63 ? -9.164 -6.5 -6.035 1 95.5 63 VAL B C 1
ATOM 2267 O O . VAL B 1 63 ? -8.352 -5.867 -5.355 1 95.5 63 VAL B O 1
ATOM 2270 N N . LEU B 1 64 ? -10.25 -6.039 -6.512 1 96.12 64 LEU B N 1
ATOM 2271 C CA . LEU B 1 64 ? -10.883 -4.812 -6.039 1 96.12 64 LEU B CA 1
ATOM 2272 C C . LEU B 1 64 ? -12.281 -5.09 -5.504 1 96.12 64 LEU B C 1
ATOM 2274 O O . LEU B 1 64 ? -12.812 -6.188 -5.688 1 96.12 64 LEU B O 1
ATOM 2278 N N . TYR B 1 65 ? -12.812 -4.074 -4.91 1 97.56 65 TYR B N 1
ATOM 2279 C CA . TYR B 1 65 ? -14.195 -4.195 -4.461 1 97.56 65 TYR B CA 1
ATOM 2280 C C . TYR B 1 65 ? -15.031 -3.018 -4.945 1 97.56 65 TYR B C 1
ATOM 2282 O O . TYR B 1 65 ? -14.492 -1.953 -5.258 1 97.56 65 TYR B O 1
ATOM 2290 N N . ALA B 1 66 ? -16.312 -3.287 -5.016 1 97 66 ALA B N 1
ATOM 2291 C CA . ALA B 1 66 ? -17.219 -2.244 -5.488 1 97 66 ALA B CA 1
ATOM 2292 C C . ALA B 1 66 ? -18.578 -2.357 -4.816 1 97 66 ALA B C 1
ATOM 2294 O O . ALA B 1 66 ? -18.969 -3.438 -4.367 1 97 66 ALA B O 1
ATOM 2295 N N . SER B 1 67 ? -19.219 -1.209 -4.742 1 96.94 67 SER B N 1
ATOM 2296 C CA . SER B 1 67 ? -20.625 -1.233 -4.344 1 96.94 67 SER B CA 1
ATOM 2297 C C . SER B 1 67 ? -21.516 -1.781 -5.461 1 96.94 67 SER B C 1
ATOM 2299 O O . SER B 1 67 ? -21.094 -1.816 -6.621 1 96.94 67 SER B O 1
ATOM 2301 N N . ALA B 1 68 ? -22.703 -2.195 -5.102 1 95.25 68 ALA B N 1
ATOM 2302 C CA . ALA B 1 68 ? -23.625 -2.822 -6.047 1 95.25 68 ALA B CA 1
ATOM 2303 C C . ALA B 1 68 ? -23.953 -1.878 -7.199 1 95.25 68 ALA B C 1
ATOM 2305 O O . ALA B 1 68 ? -24.141 -2.316 -8.336 1 95.25 68 ALA B O 1
ATOM 2306 N N . ASP B 1 69 ? -24.031 -0.616 -6.934 1 94.44 69 ASP B N 1
ATOM 2307 C CA . ASP B 1 69 ? -24.422 0.352 -7.953 1 94.44 69 ASP B CA 1
ATOM 2308 C C . ASP B 1 69 ? -23.219 0.832 -8.75 1 94.44 69 ASP B C 1
ATOM 2310 O O . ASP B 1 69 ? -23.344 1.652 -9.664 1 94.44 69 ASP B O 1
ATOM 2314 N N . GLY B 1 70 ? -22.031 0.417 -8.367 1 94.44 70 GLY B N 1
ATOM 2315 C CA . GLY B 1 70 ? -20.812 0.754 -9.086 1 94.44 70 GLY B CA 1
ATOM 2316 C C . GLY B 1 70 ? -20.312 2.158 -8.789 1 94.44 70 GLY B C 1
ATOM 2317 O O . GLY B 1 70 ? -19.375 2.633 -9.422 1 94.44 70 GLY B O 1
ATOM 2318 N N . GLN B 1 71 ? -20.875 2.838 -7.809 1 95.44 71 GLN B N 1
ATOM 2319 C CA . GLN B 1 71 ? -20.531 4.234 -7.555 1 95.44 71 GLN B CA 1
ATOM 2320 C C . GLN B 1 71 ? -19.328 4.352 -6.621 1 95.44 71 GLN B C 1
ATOM 2322 O O . GLN B 1 71 ? -18.719 5.418 -6.508 1 95.44 71 GLN B O 1
ATOM 2327 N N . TYR B 1 72 ? -19.047 3.293 -5.934 1 97.44 72 TYR B N 1
ATOM 2328 C CA . TYR B 1 72 ? -17.938 3.27 -5.004 1 97.44 72 TYR B CA 1
ATOM 2329 C C . TYR B 1 72 ? -17 2.094 -5.293 1 97.44 72 TYR B C 1
ATOM 2331 O O . TYR B 1 72 ? -17.469 0.984 -5.566 1 97.44 72 TYR B O 1
ATOM 2339 N N . ILE B 1 73 ? -15.727 2.393 -5.234 1 96.25 73 ILE B N 1
ATOM 2340 C CA . ILE B 1 73 ? -14.688 1.384 -5.402 1 96.25 73 ILE B CA 1
ATOM 2341 C C . ILE B 1 73 ? -13.797 1.352 -4.164 1 96.25 73 ILE B C 1
ATOM 2343 O O . ILE B 1 73 ? -13.43 2.4 -3.631 1 96.25 73 ILE B O 1
ATOM 2347 N N . VAL B 1 74 ? -13.547 0.169 -3.74 1 97.5 74 VAL B N 1
ATOM 2348 C CA . VAL B 1 74 ? -12.602 -0.023 -2.641 1 97.5 74 VAL B CA 1
ATOM 2349 C C . VAL B 1 74 ? -11.344 -0.719 -3.154 1 97.5 74 VAL B C 1
ATOM 2351 O O . VAL B 1 74 ? -11.422 -1.796 -3.752 1 97.5 74 VAL B O 1
ATOM 2354 N N . GLN B 1 75 ? -10.32 -0.054 -2.975 1 95.62 75 GLN B N 1
ATOM 2355 C CA . GLN B 1 75 ? -9.016 -0.627 -3.295 1 95.62 75 GLN B CA 1
ATOM 2356 C C . GLN B 1 75 ? -8.234 -0.966 -2.027 1 95.62 75 GLN B C 1
ATOM 2358 O O . GLN B 1 75 ? -7.887 -0.076 -1.25 1 95.62 75 GLN B O 1
ATOM 2363 N N . GLY B 1 76 ? -8.047 -2.223 -1.802 1 96.62 76 GLY B N 1
ATOM 2364 C CA . GLY B 1 76 ? -7.375 -2.66 -0.59 1 96.62 76 GLY B CA 1
ATOM 2365 C C . GLY B 1 76 ? -7.734 -4.078 -0.185 1 96.62 76 GLY B C 1
ATOM 2366 O O . GLY B 1 76 ? -7.98 -4.93 -1.041 1 96.62 76 GLY B O 1
ATOM 2367 N N . TYR B 1 77 ? -7.715 -4.344 1.204 1 97.31 77 TYR B N 1
ATOM 2368 C CA . TYR B 1 77 ? -7.898 -5.695 1.723 1 97.31 77 TYR B CA 1
ATOM 2369 C C . TYR B 1 77 ? -9.172 -5.793 2.555 1 97.31 77 TYR B C 1
ATOM 2371 O O . TYR B 1 77 ? -9.477 -4.898 3.346 1 97.31 77 TYR B O 1
ATOM 2379 N N . LEU B 1 78 ? -9.812 -6.875 2.291 1 98.19 78 LEU B N 1
ATOM 2380 C CA . LEU B 1 78 ? -10.961 -7.25 3.107 1 98.19 78 LEU B CA 1
ATOM 2381 C C . LEU B 1 78 ? -10.586 -8.336 4.105 1 98.19 78 LEU B C 1
ATOM 2383 O O . LEU B 1 78 ? -10.141 -9.422 3.715 1 98.19 78 LEU B O 1
ATOM 2387 N N . PHE B 1 79 ? -10.789 -8.023 5.371 1 97.12 79 PHE B N 1
ATOM 2388 C CA . PHE B 1 79 ? -10.516 -8.977 6.441 1 97.12 79 PHE B CA 1
ATOM 2389 C C . PHE B 1 79 ? -11.812 -9.453 7.082 1 97.12 79 PHE B C 1
ATOM 2391 O O . PHE B 1 79 ? -12.742 -8.664 7.285 1 97.12 79 PHE B O 1
ATOM 2398 N N . GLN B 1 80 ? -11.875 -10.656 7.328 1 97 80 GLN B N 1
ATOM 2399 C CA . GLN B 1 80 ? -12.93 -11.219 8.164 1 97 80 GLN B CA 1
ATOM 2400 C C . GLN B 1 80 ? -12.414 -11.539 9.562 1 97 80 GLN B C 1
ATOM 2402 O O . GLN B 1 80 ? -11.352 -12.148 9.711 1 97 80 GLN B O 1
ATOM 2407 N N . LEU B 1 81 ? -13.125 -10.961 10.555 1 92.88 81 LEU B N 1
ATOM 2408 C CA . LEU B 1 81 ? -12.75 -11.258 11.93 1 92.88 81 LEU B CA 1
ATOM 2409 C C . LEU B 1 81 ? -13.414 -12.547 12.414 1 92.88 81 LEU B C 1
ATOM 2411 O O . LEU B 1 81 ? -14.641 -12.609 12.523 1 92.88 81 LEU B O 1
ATOM 2415 N N . LYS B 1 82 ? -12.68 -13.539 12.508 1 81.81 82 LYS B N 1
ATOM 2416 C CA . LYS B 1 82 ? -13.125 -14.836 13 1 81.81 82 LYS B CA 1
ATOM 2417 C C . LYS B 1 82 ? -12.336 -15.258 14.234 1 81.81 82 LYS B C 1
ATOM 2419 O O . LYS B 1 82 ? -11.109 -15.398 14.172 1 81.81 82 LYS B O 1
ATOM 2424 N N . ASP B 1 83 ? -13.047 -15.508 15.336 1 81.19 83 ASP B N 1
ATOM 2425 C CA . ASP B 1 83 ? -12.445 -15.977 16.578 1 81.19 83 ASP B CA 1
ATOM 2426 C C . ASP B 1 83 ? -11.305 -15.055 17.031 1 81.19 83 ASP B C 1
ATOM 2428 O O . ASP B 1 83 ? -10.234 -15.523 17.391 1 81.19 83 ASP B O 1
ATOM 2432 N N . GLY B 1 84 ? -11.453 -13.844 16.766 1 77.81 84 GLY B N 1
ATOM 2433 C CA . GLY B 1 84 ? -10.508 -12.859 17.266 1 77.81 84 GLY B CA 1
ATOM 2434 C C . GLY B 1 84 ? -9.312 -12.672 16.344 1 77.81 84 GLY B C 1
ATOM 2435 O O . GLY B 1 84 ? -8.43 -11.859 16.625 1 77.81 84 GLY B O 1
ATOM 2436 N N . LYS B 1 85 ? -9.242 -13.406 15.281 1 88.75 85 LYS B N 1
ATOM 2437 C CA . LYS B 1 85 ? -8.125 -13.266 14.352 1 88.75 85 LYS B CA 1
ATOM 2438 C C . LYS B 1 85 ? -8.602 -12.781 12.984 1 88.75 85 LYS B C 1
ATOM 2440 O O . LYS B 1 85 ? -9.633 -13.234 12.492 1 88.75 85 LYS B O 1
ATOM 2445 N N . PRO B 1 86 ? -7.848 -11.883 12.406 1 93.06 86 PRO B N 1
ATOM 2446 C CA . PRO B 1 86 ? -8.227 -11.414 11.07 1 93.06 86 PRO B CA 1
ATOM 2447 C C . PRO B 1 86 ? -7.762 -12.359 9.961 1 93.06 86 PRO B C 1
ATOM 2449 O O . PRO B 1 86 ? -6.605 -12.797 9.961 1 93.06 86 PRO B O 1
ATOM 2452 N N . VAL B 1 87 ? -8.688 -12.766 9.117 1 94.19 87 VAL B N 1
ATOM 2453 C CA . VAL B 1 87 ? -8.391 -13.516 7.898 1 94.19 87 VAL B CA 1
ATOM 2454 C C . VAL B 1 87 ? -8.477 -12.586 6.691 1 94.19 87 VAL B C 1
ATOM 2456 O O . VAL B 1 87 ? -9.508 -11.953 6.453 1 94.19 87 VAL B O 1
ATOM 2459 N N . ASN B 1 88 ? -7.367 -12.484 5.957 1 96 88 ASN B N 1
ATOM 2460 C CA . ASN B 1 88 ? -7.332 -11.641 4.766 1 96 88 ASN B CA 1
ATOM 2461 C C . ASN B 1 88 ? -8.016 -12.312 3.582 1 96 88 ASN B C 1
ATOM 2463 O O . ASN B 1 88 ? -7.398 -13.109 2.873 1 96 88 ASN B O 1
ATOM 2467 N N . LEU B 1 89 ? -9.211 -11.977 3.328 1 96.88 89 LEU B N 1
ATOM 2468 C CA . LEU B 1 89 ? -10 -12.609 2.281 1 96.88 89 LEU B CA 1
ATOM 2469 C C . LEU B 1 89 ? -9.5 -12.211 0.899 1 96.88 89 LEU B C 1
ATOM 2471 O O . LEU B 1 89 ? -9.578 -13 -0.046 1 96.88 89 LEU B O 1
ATOM 2475 N N . THR B 1 90 ? -8.969 -10.992 0.799 1 97.5 90 THR B N 1
ATOM 2476 C CA . THR B 1 90 ? -8.43 -10.539 -0.473 1 97.5 90 THR B CA 1
ATOM 2477 C C . THR B 1 90 ? -7.207 -11.359 -0.868 1 97.5 90 THR B C 1
ATOM 2479 O O . THR B 1 90 ? -7.121 -11.852 -1.994 1 97.5 90 THR B O 1
ATOM 2482 N N . GLU B 1 91 ? -6.383 -11.516 0.065 1 94.31 91 GLU B N 1
ATOM 2483 C CA . GLU B 1 91 ? -5.188 -12.312 -0.201 1 94.31 91 GLU B CA 1
ATOM 2484 C C . GLU B 1 91 ? -5.555 -13.75 -0.578 1 94.31 91 GLU B C 1
ATOM 2486 O O . GLU B 1 91 ? -4.953 -14.328 -1.486 1 94.31 91 GLU B O 1
ATOM 2491 N N . LYS B 1 92 ? -6.488 -14.32 0.131 1 94.12 92 LYS B N 1
ATOM 2492 C CA . LYS B 1 92 ? -6.938 -15.68 -0.177 1 94.12 92 LYS B CA 1
ATOM 2493 C C . LYS B 1 92 ? -7.461 -15.773 -1.607 1 94.12 92 LYS B C 1
ATOM 2495 O O . LYS B 1 92 ? -7.125 -16.703 -2.338 1 94.12 92 LYS B O 1
ATOM 2500 N N . ALA B 1 93 ? -8.234 -14.805 -1.939 1 95.19 93 ALA B N 1
ATOM 2501 C CA . ALA B 1 93 ? -8.797 -14.789 -3.285 1 95.19 93 ALA B CA 1
ATOM 2502 C C . ALA B 1 93 ? -7.707 -14.648 -4.34 1 95.19 93 ALA B C 1
ATOM 2504 O O . ALA B 1 93 ? -7.73 -15.336 -5.359 1 95.19 93 ALA B O 1
ATOM 2505 N N . GLU B 1 94 ? -6.789 -13.742 -4.09 1 95.62 94 GLU B N 1
ATOM 2506 C CA . GLU B 1 94 ? -5.699 -13.531 -5.035 1 95.62 94 GLU B CA 1
ATOM 2507 C C . GLU B 1 94 ? -4.828 -14.773 -5.164 1 95.62 94 GLU B C 1
ATOM 2509 O O . GLU B 1 94 ? -4.422 -15.148 -6.266 1 95.62 94 GLU B O 1
ATOM 2514 N N . ARG B 1 95 ? -4.598 -15.438 -4.051 1 94.5 95 ARG B N 1
ATOM 2515 C CA . ARG B 1 95 ? -3.785 -16.656 -4.055 1 94.5 95 ARG B CA 1
ATOM 2516 C C . ARG B 1 95 ? -4.441 -17.75 -4.887 1 94.5 95 ARG B C 1
ATOM 2518 O O . ARG B 1 95 ? -3.76 -18.469 -5.625 1 94.5 95 ARG B O 1
ATOM 2525 N N . LEU B 1 96 ? -5.691 -17.891 -4.758 1 94.19 96 LEU B N 1
ATOM 2526 C CA . LEU B 1 96 ? -6.41 -18.891 -5.531 1 94.19 96 LEU B CA 1
ATOM 2527 C C . LEU B 1 96 ? -6.289 -18.609 -7.027 1 94.19 96 LEU B C 1
ATOM 2529 O O . LEU B 1 96 ? -6.098 -19.531 -7.82 1 94.19 96 LEU B O 1
ATOM 2533 N N . GLY B 1 97 ? -6.41 -17.375 -7.387 1 94.69 97 GLY B N 1
ATOM 2534 C CA . GLY B 1 97 ? -6.23 -17 -8.781 1 94.69 97 GLY B CA 1
ATOM 2535 C C . GLY B 1 97 ? -4.828 -17.281 -9.297 1 94.69 97 GLY B C 1
ATOM 2536 O O . GLY B 1 97 ? -4.664 -17.844 -10.383 1 94.69 97 GLY B O 1
ATOM 2537 N N . VAL B 1 98 ? -3.879 -16.938 -8.523 1 96.62 98 VAL B N 1
ATOM 2538 C CA . VAL B 1 98 ? -2.486 -17.141 -8.906 1 96.62 98 VAL B CA 1
ATOM 2539 C C . VAL B 1 98 ? -2.199 -18.641 -9.008 1 96.62 98 VAL B C 1
ATOM 2541 O O . VAL B 1 98 ? -1.521 -19.078 -9.938 1 96.62 98 VAL B O 1
ATOM 2544 N N . SER B 1 99 ? -2.736 -19.375 -8.055 1 96.88 99 SER B N 1
ATOM 2545 C CA . SER B 1 99 ? -2.566 -20.828 -8.062 1 96.88 99 SER B CA 1
ATOM 2546 C C . SER B 1 99 ? -3.062 -21.422 -9.375 1 96.88 99 SER B C 1
ATOM 2548 O O . SER B 1 99 ? -2.375 -22.25 -9.984 1 96.88 99 SER B O 1
ATOM 2550 N N . LYS B 1 100 ? -4.184 -20.984 -9.828 1 95.25 100 LYS B N 1
ATOM 2551 C CA . LYS B 1 100 ? -4.754 -21.484 -11.07 1 95.25 100 LYS B CA 1
ATOM 2552 C C . LYS B 1 100 ? -3.867 -21.125 -12.266 1 95.25 100 LYS B C 1
ATOM 2554 O O . LYS B 1 100 ? -3.629 -21.969 -13.133 1 95.25 100 LYS B O 1
ATOM 2559 N N . LEU B 1 101 ? -3.391 -19.922 -12.25 1 95.56 101 LEU B N 1
ATOM 2560 C CA . LEU B 1 101 ? -2.564 -19.453 -13.352 1 95.56 101 LEU B CA 1
ATOM 2561 C C . LEU B 1 101 ? -1.236 -20.203 -13.398 1 95.56 101 LEU B C 1
ATOM 2563 O O . LEU B 1 101 ? -0.823 -20.672 -14.453 1 95.56 101 LEU B O 1
ATOM 2567 N N . ILE B 1 102 ? -0.647 -20.359 -12.289 1 97.06 102 ILE B N 1
ATOM 2568 C CA . ILE B 1 102 ? 0.7 -20.922 -12.234 1 97.06 102 ILE B CA 1
ATOM 2569 C C . ILE B 1 102 ? 0.645 -22.422 -12.477 1 97.06 102 ILE B C 1
ATOM 2571 O O . ILE B 1 102 ? 1.512 -22.984 -13.148 1 97.06 102 ILE B O 1
ATOM 2575 N N . ASN B 1 103 ? -0.337 -23.062 -11.922 1 96.75 103 ASN B N 1
ATOM 2576 C CA . ASN B 1 103 ? -0.476 -24.516 -12.109 1 96.75 103 ASN B CA 1
ATOM 2577 C C . ASN B 1 103 ? -1.005 -24.844 -13.5 1 96.75 103 ASN B C 1
ATOM 2579 O O . ASN B 1 103 ? -0.951 -26 -13.922 1 96.75 103 ASN B O 1
ATOM 2583 N N . GLY B 1 104 ? -1.453 -23.828 -14.172 1 96.69 104 GLY B N 1
ATOM 2584 C CA . GLY B 1 104 ? -1.912 -24 -15.539 1 96.69 104 GLY B CA 1
ATOM 2585 C C . GLY B 1 104 ? -0.787 -23.953 -16.562 1 96.69 104 GLY B C 1
ATOM 2586 O O . GLY B 1 104 ? -0.984 -24.297 -17.719 1 96.69 104 GLY B O 1
ATOM 2587 N N . ILE B 1 105 ? 0.398 -23.578 -16.172 1 97.5 105 ILE B N 1
ATOM 2588 C CA . ILE B 1 105 ? 1.545 -23.609 -17.062 1 97.5 105 ILE B CA 1
ATOM 2589 C C . ILE B 1 105 ? 1.898 -25.062 -17.391 1 97.5 105 ILE B C 1
ATOM 2591 O O . ILE B 1 105 ? 2.164 -25.859 -16.484 1 97.5 105 ILE B O 1
ATOM 2595 N N . PRO B 1 106 ? 1.896 -25.391 -18.688 1 97.81 106 PRO B N 1
ATOM 2596 C CA . PRO B 1 106 ? 2.352 -26.734 -19.016 1 97.81 106 PRO B CA 1
ATOM 2597 C C . PRO B 1 106 ? 3.758 -27.031 -18.484 1 97.81 106 PRO B C 1
ATOM 2599 O O . PRO B 1 106 ? 4.684 -26.25 -18.734 1 97.81 106 PRO B O 1
ATOM 2602 N N . VAL B 1 107 ? 3.902 -28.125 -17.844 1 97.12 107 VAL B N 1
ATOM 2603 C CA . VAL B 1 107 ? 5.176 -28.484 -17.219 1 97.12 107 VAL B CA 1
ATOM 2604 C C . VAL B 1 107 ? 6.273 -28.516 -18.281 1 97.12 107 VAL B C 1
ATOM 2606 O O . VAL B 1 107 ? 7.41 -28.109 -18.016 1 97.12 107 VAL B O 1
ATOM 2609 N N . ALA B 1 108 ? 5.93 -28.922 -19.484 1 96.38 108 ALA B N 1
ATOM 2610 C CA . ALA B 1 108 ? 6.875 -29.031 -20.594 1 96.38 108 ALA B CA 1
ATOM 2611 C C . ALA B 1 108 ? 7.434 -27.672 -20.984 1 96.38 108 ALA B C 1
ATOM 2613 O O . ALA B 1 108 ? 8.461 -27.578 -21.656 1 96.38 108 ALA B O 1
ATOM 2614 N N . GLU B 1 109 ? 6.715 -26.688 -20.547 1 97.75 109 GLU B N 1
ATOM 2615 C CA . GLU B 1 109 ? 7.152 -25.328 -20.875 1 97.75 109 GLU B CA 1
ATOM 2616 C C . GLU B 1 109 ? 8.008 -24.734 -19.766 1 97.75 109 GLU B C 1
ATOM 2618 O O . GLU B 1 109 ? 8.406 -23.578 -19.828 1 97.75 109 GLU B O 1
ATOM 2623 N N . THR B 1 110 ? 8.289 -25.469 -18.797 1 98.19 110 THR B N 1
ATOM 2624 C CA . THR B 1 110 ? 9.148 -25.062 -17.703 1 98.19 110 THR B CA 1
ATOM 2625 C C . THR B 1 110 ? 10.445 -25.859 -17.703 1 98.19 110 THR B C 1
ATOM 2627 O O . THR B 1 110 ? 10.594 -26.812 -18.453 1 98.19 110 THR B O 1
ATOM 2630 N N . VAL B 1 111 ? 11.422 -25.391 -17 1 98.19 111 VAL B N 1
ATOM 2631 C CA . VAL B 1 111 ? 12.617 -26.172 -16.719 1 98.19 111 VAL B CA 1
ATOM 2632 C C . VAL B 1 111 ? 12.477 -26.844 -15.359 1 98.19 111 VAL B C 1
ATOM 2634 O O . VAL B 1 111 ? 12.516 -26.172 -14.32 1 98.19 111 VAL B O 1
ATOM 2637 N N . VAL B 1 112 ? 12.352 -28.125 -15.406 1 98.44 112 VAL B N 1
ATOM 2638 C CA . VAL B 1 112 ? 11.93 -28.859 -14.219 1 98.44 112 VAL B CA 1
ATOM 2639 C C . VAL B 1 112 ? 13.148 -29.484 -13.531 1 98.44 112 VAL B C 1
ATOM 2641 O O . VAL B 1 112 ? 13.984 -30.094 -14.195 1 98.44 112 VAL B O 1
ATOM 2644 N N . TYR B 1 113 ? 13.258 -29.266 -12.289 1 98.56 113 TYR B N 1
ATOM 2645 C CA . TYR B 1 113 ? 14.133 -30 -11.391 1 98.56 113 TYR B CA 1
ATOM 2646 C C . TYR B 1 113 ? 13.32 -30.875 -10.43 1 98.56 113 TYR B C 1
ATOM 2648 O O . TYR B 1 113 ? 12.828 -30.375 -9.414 1 98.56 113 TYR B O 1
ATOM 2656 N N . PRO B 1 114 ? 13.258 -32.094 -10.719 1 98.31 114 PRO B N 1
ATOM 2657 C CA . PRO B 1 114 ? 12.367 -32.969 -9.953 1 98.31 114 PRO B CA 1
ATOM 2658 C C . PRO B 1 114 ? 12.852 -33.219 -8.523 1 98.31 114 PRO B C 1
ATOM 2660 O O . PRO B 1 114 ? 14.055 -33.156 -8.266 1 98.31 114 PRO B O 1
ATOM 2663 N N . ALA B 1 115 ? 11.883 -33.5 -7.699 1 98.44 115 ALA B N 1
ATOM 2664 C CA . ALA B 1 115 ? 12.227 -33.906 -6.344 1 98.44 115 ALA B CA 1
ATOM 2665 C C . ALA B 1 115 ? 13 -35.219 -6.367 1 98.44 115 ALA B C 1
ATOM 2667 O O . ALA B 1 115 ? 12.914 -36 -7.328 1 98.44 115 ALA B O 1
ATOM 2668 N N . ILE B 1 116 ? 13.859 -35.344 -5.371 1 97.94 116 ILE B N 1
ATOM 2669 C CA . ILE B 1 116 ? 14.492 -36.625 -5.16 1 97.94 116 ILE B CA 1
ATOM 2670 C C . ILE B 1 116 ? 13.594 -37.5 -4.301 1 97.94 116 ILE B C 1
ATOM 2672 O O . ILE B 1 116 ? 13.211 -37.125 -3.193 1 97.94 116 ILE B O 1
ATOM 2676 N N . GLY B 1 117 ? 13.227 -38.625 -4.809 1 97.19 117 GLY B N 1
ATOM 2677 C CA . GLY B 1 117 ? 12.234 -39.438 -4.137 1 97.19 117 GLY B CA 1
ATOM 2678 C C . GLY B 1 117 ? 10.805 -39.031 -4.434 1 97.19 117 GLY B C 1
ATOM 2679 O O . GLY B 1 117 ? 10.469 -38.719 -5.582 1 97.19 117 GLY B O 1
ATOM 2680 N N . GLU B 1 118 ? 10.031 -39.062 -3.395 1 97.19 118 GLU B N 1
ATOM 2681 C CA . GLU B 1 118 ? 8.633 -38.688 -3.545 1 97.19 118 GLU B CA 1
ATOM 2682 C C . GLU B 1 118 ? 8.484 -37.188 -3.734 1 97.19 118 GLU B C 1
ATOM 2684 O O . GLU B 1 118 ? 9.102 -36.406 -3.012 1 97.19 118 GLU B O 1
ATOM 2689 N N . THR B 1 119 ? 7.719 -36.844 -4.738 1 97.94 119 THR B N 1
ATOM 2690 C CA . THR B 1 119 ? 7.383 -35.438 -4.906 1 97.94 119 THR B CA 1
ATOM 2691 C C . THR B 1 119 ? 6.262 -35.031 -3.947 1 97.94 119 THR B C 1
ATOM 2693 O O . THR B 1 119 ? 5.109 -35.406 -4.133 1 97.94 119 THR B O 1
ATOM 2696 N N . LYS B 1 120 ? 6.566 -34.25 -2.986 1 98.12 120 LYS B N 1
ATOM 2697 C CA . LYS B 1 120 ? 5.594 -33.844 -1.977 1 98.12 120 LYS B CA 1
ATOM 2698 C C . LYS B 1 120 ? 4.844 -32.594 -2.414 1 98.12 120 LYS B C 1
ATOM 2700 O O . LYS B 1 120 ? 3.686 -32.375 -2.043 1 98.12 120 LYS B O 1
ATOM 2705 N N . THR B 1 121 ? 5.5 -31.734 -3.096 1 98.12 121 THR B N 1
ATOM 2706 C CA . THR B 1 121 ? 4.93 -30.5 -3.629 1 98.12 121 THR B CA 1
ATOM 2707 C C . THR B 1 121 ? 5.828 -29.906 -4.711 1 98.12 121 THR B C 1
ATOM 2709 O O . THR B 1 121 ? 6.836 -30.516 -5.086 1 98.12 121 THR B O 1
ATOM 2712 N N . HIS B 1 122 ? 5.387 -28.766 -5.285 1 98.31 122 HIS B N 1
ATOM 2713 C CA . HIS B 1 122 ? 6.199 -28.047 -6.262 1 98.31 122 HIS B CA 1
ATOM 2714 C C . HIS B 1 122 ? 6.156 -26.547 -6.027 1 98.31 122 HIS B C 1
ATOM 2716 O O . HIS B 1 122 ? 5.266 -26.047 -5.332 1 98.31 122 HIS B O 1
ATOM 2722 N N . ILE B 1 123 ? 7.129 -25.891 -6.512 1 98.75 123 ILE B N 1
ATOM 2723 C CA . ILE B 1 123 ? 7.152 -24.438 -6.582 1 98.75 123 ILE B CA 1
ATOM 2724 C C . ILE B 1 123 ? 7.477 -23.984 -8.008 1 98.75 123 ILE B C 1
ATOM 2726 O O . ILE B 1 123 ? 8.125 -24.719 -8.758 1 98.75 123 ILE B O 1
ATOM 2730 N N . THR B 1 124 ? 6.953 -22.906 -8.406 1 98.81 124 THR B N 1
ATOM 2731 C CA . THR B 1 124 ? 7.305 -22.25 -9.656 1 98.81 124 THR B CA 1
ATOM 2732 C C . THR B 1 124 ? 8.164 -21.016 -9.391 1 98.81 124 THR B C 1
ATOM 2734 O O . THR B 1 124 ? 7.809 -20.172 -8.562 1 98.81 124 THR B O 1
ATOM 2737 N N . VAL B 1 125 ? 9.312 -20.953 -10.078 1 98.81 125 VAL B N 1
ATOM 2738 C CA . VAL B 1 125 ? 10.258 -19.875 -9.789 1 98.81 125 VAL B CA 1
ATOM 2739 C C . VAL B 1 125 ? 10.477 -19.031 -11.047 1 98.81 125 VAL B C 1
ATOM 2741 O O . VAL B 1 125 ? 10.977 -19.531 -12.055 1 98.81 125 VAL B O 1
ATOM 2744 N N . PHE B 1 126 ? 10.023 -17.797 -10.961 1 98.75 126 PHE B N 1
ATOM 2745 C CA . PHE B 1 126 ? 10.414 -16.828 -11.977 1 98.75 126 PHE B CA 1
ATOM 2746 C C . PHE B 1 126 ? 11.883 -16.453 -11.828 1 98.75 126 PHE B C 1
ATOM 2748 O O . PHE B 1 126 ? 12.297 -15.977 -10.766 1 98.75 126 PHE B O 1
ATOM 2755 N N . THR B 1 127 ? 12.688 -16.641 -12.906 1 97.81 127 THR B N 1
ATOM 2756 C CA . THR B 1 127 ? 14.133 -16.469 -12.789 1 97.81 127 THR B CA 1
ATOM 2757 C C . THR B 1 127 ? 14.68 -15.656 -13.961 1 97.81 127 THR B C 1
ATOM 2759 O O . THR B 1 127 ? 13.977 -15.43 -14.945 1 97.81 127 THR B O 1
ATOM 2762 N N . ASP B 1 128 ? 15.812 -15.164 -13.734 1 95.56 128 ASP B N 1
ATOM 2763 C CA . ASP B 1 128 ? 16.562 -14.367 -14.703 1 95.56 128 ASP B CA 1
ATOM 2764 C C . ASP B 1 128 ? 18.047 -14.734 -14.68 1 95.56 128 ASP B C 1
ATOM 2766 O O . ASP B 1 128 ? 18.609 -14.977 -13.609 1 95.56 128 ASP B O 1
ATOM 2770 N N . THR B 1 129 ? 18.656 -14.75 -15.844 1 88.44 129 THR B N 1
ATOM 2771 C CA . THR B 1 129 ? 20.031 -15.211 -15.984 1 88.44 129 THR B CA 1
ATOM 2772 C C . THR B 1 129 ? 21 -14.195 -15.383 1 88.44 129 THR B C 1
ATOM 2774 O O . THR B 1 129 ? 22.109 -14.555 -15 1 88.44 129 THR B O 1
ATOM 2777 N N . THR B 1 130 ? 20.641 -13.023 -15.312 1 88.25 130 THR B N 1
ATOM 2778 C CA . THR B 1 130 ? 21.547 -11.969 -14.883 1 88.25 130 THR B CA 1
ATOM 2779 C C . THR B 1 130 ? 21.391 -11.695 -13.391 1 88.25 130 THR B C 1
ATOM 2781 O O . THR B 1 130 ? 22.078 -10.82 -12.836 1 88.25 130 THR B O 1
ATOM 2784 N N . CYS B 1 131 ? 20.656 -12.414 -12.719 1 93.94 131 CYS B N 1
ATOM 2785 C CA . CYS B 1 131 ? 20.297 -12.125 -11.336 1 93.94 131 CYS B CA 1
ATOM 2786 C C . CYS B 1 131 ? 21.141 -12.945 -10.367 1 93.94 131 CYS B C 1
ATOM 2788 O O . CYS B 1 131 ? 21.016 -14.172 -10.312 1 93.94 131 CYS B O 1
ATOM 2790 N N . PRO B 1 132 ? 21.922 -12.258 -9.516 1 94.44 132 PRO B N 1
ATOM 2791 C CA . PRO B 1 132 ? 22.797 -13.008 -8.609 1 94.44 132 PRO B CA 1
ATOM 2792 C C . PRO B 1 132 ? 22.016 -13.82 -7.578 1 94.44 132 PRO B C 1
ATOM 2794 O O . PRO B 1 132 ? 22.438 -14.914 -7.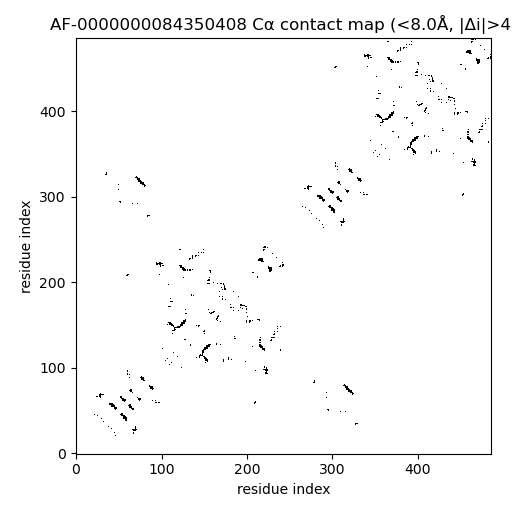199 1 94.44 132 PRO B O 1
ATOM 2797 N N . TYR B 1 133 ? 20.906 -13.328 -7.168 1 96.5 133 TYR B N 1
ATOM 2798 C CA . TYR B 1 133 ? 20.094 -14.055 -6.195 1 96.5 133 TYR B CA 1
ATOM 2799 C C . TYR B 1 133 ? 19.422 -15.266 -6.832 1 96.5 133 TYR B C 1
ATOM 2801 O O . TYR B 1 133 ? 19.156 -16.266 -6.16 1 96.5 133 TYR B O 1
ATOM 2809 N N . CYS B 1 134 ? 19.109 -15.211 -8.094 1 97.19 134 CYS B N 1
ATOM 2810 C CA . CYS B 1 134 ? 18.625 -16.375 -8.828 1 97.19 134 CYS B CA 1
ATOM 2811 C C . CYS B 1 134 ? 19.672 -17.484 -8.859 1 97.19 134 CYS B C 1
ATOM 2813 O O . CYS B 1 134 ? 19.344 -18.656 -8.703 1 97.19 134 CYS B O 1
ATOM 2815 N N . HIS B 1 135 ? 20.906 -17.031 -9.023 1 96.12 135 HIS B N 1
ATOM 2816 C CA . HIS B 1 135 ? 21.984 -18 -8.992 1 96.12 135 HIS B CA 1
ATOM 2817 C C . HIS B 1 135 ? 22.109 -18.656 -7.621 1 96.12 135 HIS B C 1
ATOM 2819 O O . HIS B 1 135 ? 22.297 -19.875 -7.52 1 96.12 135 HIS B O 1
ATOM 2825 N N . LYS B 1 136 ? 22.016 -17.812 -6.676 1 97.25 136 LYS B N 1
ATOM 2826 C CA . LYS B 1 136 ? 22.078 -18.312 -5.309 1 97.25 136 LYS B CA 1
ATOM 2827 C C . LYS B 1 136 ? 20.984 -19.328 -5.035 1 97.25 136 LYS B C 1
ATOM 2829 O O . LYS B 1 136 ? 21.25 -20.406 -4.477 1 97.25 136 LYS B O 1
ATOM 2834 N N . LEU B 1 137 ? 19.797 -19.109 -5.43 1 98.12 137 LEU B N 1
ATOM 2835 C CA . LEU B 1 137 ? 18.703 -20.031 -5.258 1 98.12 137 LEU B CA 1
ATOM 2836 C C . LEU B 1 137 ? 18.953 -21.328 -6.027 1 98.12 137 LEU B C 1
ATOM 2838 O O . LEU B 1 137 ? 18.703 -22.422 -5.516 1 98.12 137 LEU B O 1
ATOM 2842 N N . HIS B 1 138 ? 19.406 -21.203 -7.242 1 97.81 138 HIS B N 1
ATOM 2843 C CA . HIS B 1 138 ? 19.656 -22.375 -8.07 1 97.81 138 HIS B CA 1
ATOM 2844 C C . HIS B 1 138 ? 20.641 -23.328 -7.395 1 97.81 138 HIS B C 1
ATOM 2846 O O . HIS B 1 138 ? 20.484 -24.547 -7.469 1 97.81 138 HIS B O 1
ATOM 2852 N N . ALA B 1 139 ? 21.594 -22.734 -6.742 1 97 139 ALA B N 1
ATOM 2853 C CA . ALA B 1 139 ? 22.609 -23.547 -6.055 1 97 139 ALA B CA 1
ATOM 2854 C C . ALA B 1 139 ? 21.969 -24.391 -4.957 1 97 139 ALA B C 1
ATOM 2856 O O . ALA B 1 139 ? 22.516 -25.422 -4.555 1 97 139 ALA B O 1
ATOM 2857 N N . GLU B 1 140 ? 20.828 -24.016 -4.52 1 98.31 140 GLU B N 1
ATOM 2858 C CA . GLU B 1 140 ? 20.188 -24.703 -3.406 1 98.31 140 GLU B CA 1
ATOM 2859 C C . GLU B 1 140 ? 19.047 -25.594 -3.895 1 98.31 140 GLU B C 1
ATOM 2861 O O . GLU B 1 140 ? 18.375 -26.25 -3.094 1 98.31 140 GLU B O 1
ATOM 2866 N N . VAL B 1 141 ? 18.875 -25.703 -5.168 1 98.38 141 VAL B N 1
ATOM 2867 C CA . VAL B 1 141 ? 17.797 -26.484 -5.746 1 98.38 141 VAL B CA 1
ATOM 2868 C C . VAL B 1 141 ? 17.938 -27.953 -5.355 1 98.38 141 VAL B C 1
ATOM 2870 O O . VAL B 1 141 ? 16.969 -28.594 -4.988 1 98.38 141 VAL B O 1
ATOM 2873 N N . PRO B 1 142 ? 19.156 -28.453 -5.309 1 98.25 142 PRO B N 1
ATOM 2874 C CA . PRO B 1 142 ? 19.297 -29.844 -4.875 1 98.25 142 PRO B CA 1
ATOM 2875 C C . PRO B 1 142 ? 18.781 -30.062 -3.449 1 98.25 142 PRO B C 1
ATOM 2877 O O . PRO B 1 142 ? 18.203 -31.109 -3.156 1 98.25 142 PRO B O 1
ATOM 2880 N N . ALA B 1 143 ? 18.984 -29.062 -2.609 1 98.56 143 ALA B N 1
ATOM 2881 C CA . ALA B 1 143 ? 18.484 -29.172 -1.243 1 98.56 143 ALA B CA 1
ATOM 2882 C C . ALA B 1 143 ? 16.953 -29.188 -1.221 1 98.56 143 ALA B C 1
ATOM 2884 O O . ALA B 1 143 ? 16.359 -29.953 -0.466 1 98.56 143 ALA B O 1
ATOM 2885 N N . LEU B 1 144 ? 16.359 -28.406 -2.008 1 98.75 144 LEU B N 1
ATOM 2886 C CA . LEU B 1 144 ? 14.906 -28.391 -2.135 1 98.75 144 LEU B CA 1
ATOM 2887 C C . LEU B 1 144 ? 14.398 -29.734 -2.654 1 98.75 144 LEU B C 1
ATOM 2889 O O . LEU B 1 144 ? 13.422 -30.281 -2.135 1 98.75 144 LEU B O 1
ATOM 2893 N N . ASN B 1 145 ? 15.117 -30.219 -3.639 1 98.75 145 ASN B N 1
ATOM 2894 C CA . ASN B 1 145 ? 14.734 -31.5 -4.23 1 98.75 145 ASN B CA 1
ATOM 2895 C C . ASN B 1 145 ? 14.797 -32.625 -3.213 1 98.75 145 ASN B C 1
ATOM 2897 O O . ASN B 1 145 ? 13.914 -33.5 -3.168 1 98.75 145 ASN B O 1
ATOM 2901 N N . LYS B 1 146 ? 15.781 -32.594 -2.389 1 98.38 146 LYS B N 1
ATOM 2902 C CA . LYS B 1 146 ? 15.945 -33.625 -1.37 1 98.38 146 LYS B CA 1
ATOM 2903 C C . LYS B 1 146 ? 14.812 -33.562 -0.349 1 98.38 146 LYS B C 1
ATOM 2905 O O . LYS B 1 146 ? 14.477 -34.594 0.261 1 98.38 146 LYS B O 1
ATOM 2910 N N . LEU B 1 147 ? 14.242 -32.438 -0.226 1 98 147 LEU B N 1
ATOM 2911 C CA . LEU B 1 147 ? 13.164 -32.25 0.742 1 98 147 LEU B CA 1
ATOM 2912 C C . LEU B 1 147 ? 11.812 -32.562 0.108 1 98 147 LEU B C 1
ATOM 2914 O O . LEU B 1 147 ? 10.766 -32.344 0.733 1 98 147 LEU B O 1
ATOM 2918 N N . GLY B 1 148 ? 11.82 -33.031 -1.095 1 98.12 148 GLY B N 1
ATOM 2919 C CA . GLY B 1 148 ? 10.594 -33.438 -1.764 1 98.12 148 GLY B CA 1
ATOM 2920 C C . GLY B 1 148 ? 9.938 -32.344 -2.555 1 98.12 148 GLY B C 1
ATOM 2921 O O . GLY B 1 148 ? 8.773 -32.438 -2.943 1 98.12 148 GLY B O 1
ATOM 2922 N N . VAL B 1 149 ? 10.656 -31.25 -2.818 1 98.62 149 VAL B N 1
ATOM 2923 C CA . VAL B 1 149 ? 10.102 -30.094 -3.52 1 98.62 149 VAL B CA 1
ATOM 2924 C C . VAL B 1 149 ? 10.594 -30.094 -4.965 1 98.62 149 VAL B C 1
ATOM 2926 O O . VAL B 1 149 ? 11.80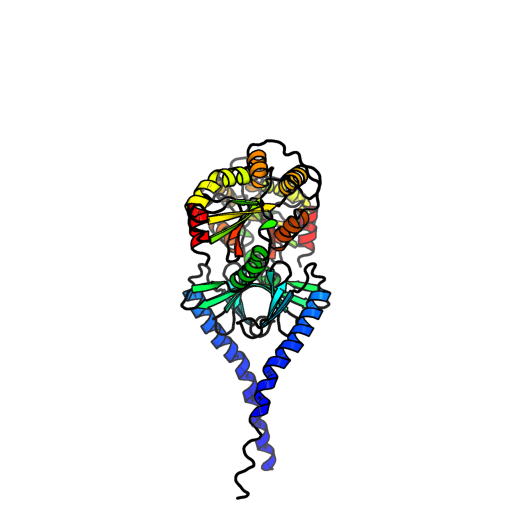5 -30 -5.215 1 98.62 149 VAL B O 1
ATOM 2929 N N . GLU B 1 150 ? 9.695 -30.234 -5.918 1 98.69 150 GLU B N 1
ATOM 2930 C CA . GLU B 1 150 ? 10 -30.031 -7.332 1 98.69 150 GLU B CA 1
ATOM 2931 C C . GLU B 1 150 ? 10.078 -28.547 -7.676 1 98.69 150 GLU B C 1
ATOM 2933 O O . GLU B 1 150 ? 9.227 -27.766 -7.262 1 98.69 150 GLU B O 1
ATOM 2938 N N . VAL B 1 151 ? 11.117 -28.188 -8.367 1 98.81 151 VAL B N 1
ATOM 2939 C CA . VAL B 1 151 ? 11.289 -26.797 -8.766 1 98.81 151 VAL B CA 1
ATOM 2940 C C . VAL B 1 151 ? 11.023 -26.656 -10.258 1 98.81 151 VAL B C 1
ATOM 2942 O O . VAL B 1 151 ? 11.602 -27.375 -11.078 1 98.81 151 VAL B O 1
ATOM 2945 N N . ARG B 1 152 ? 10.125 -25.766 -10.609 1 98.75 152 ARG B N 1
ATOM 2946 C CA . ARG B 1 152 ? 9.805 -25.438 -11.992 1 98.75 152 ARG B CA 1
ATOM 2947 C C . ARG B 1 152 ? 10.164 -24 -12.312 1 98.75 152 ARG B C 1
ATOM 2949 O O . ARG B 1 152 ? 9.531 -23.062 -11.812 1 98.75 152 ARG B O 1
ATOM 2956 N N . TYR B 1 153 ? 11.125 -23.859 -13.18 1 98.69 153 TYR B N 1
ATOM 2957 C CA . TYR B 1 153 ? 11.539 -22.516 -13.547 1 98.69 153 TYR B CA 1
ATOM 2958 C C . TYR B 1 153 ? 10.703 -21.969 -14.695 1 98.69 153 TYR B C 1
ATOM 2960 O O . TYR B 1 153 ? 10.391 -22.703 -15.641 1 98.69 153 TYR B O 1
ATOM 2968 N N . VAL B 1 154 ? 10.336 -20.75 -14.586 1 98.69 154 VAL B N 1
ATOM 2969 C CA . VAL B 1 154 ? 9.758 -19.953 -15.672 1 98.69 154 VAL B CA 1
ATOM 2970 C C . VAL B 1 154 ? 10.586 -18.688 -15.883 1 98.69 154 VAL B C 1
ATOM 2972 O O . VAL B 1 154 ? 11.219 -18.188 -14.953 1 98.69 154 VAL B O 1
ATOM 2975 N N . ALA B 1 155 ? 10.562 -18.266 -17.109 1 98.31 155 ALA B N 1
ATOM 2976 C CA . ALA B 1 155 ? 11.469 -17.203 -17.516 1 98.31 155 ALA B CA 1
ATOM 2977 C C . ALA B 1 155 ? 10.898 -15.828 -17.172 1 98.31 155 ALA B C 1
ATOM 2979 O O . ALA B 1 155 ? 9.719 -15.57 -17.406 1 98.31 155 ALA B O 1
ATOM 2980 N N . PHE B 1 156 ? 11.758 -14.992 -16.594 1 98.5 156 PHE B N 1
ATOM 2981 C CA . PHE B 1 156 ? 11.398 -13.609 -16.312 1 98.5 156 PHE B CA 1
ATOM 2982 C C . PHE B 1 156 ? 12.586 -12.68 -16.562 1 98.5 156 PHE B C 1
ATOM 2984 O O . PHE B 1 156 ? 13.242 -12.25 -15.609 1 98.5 156 PHE B O 1
ATOM 2991 N N . PRO B 1 157 ? 12.789 -12.32 -17.828 1 97.69 157 PRO B N 1
ATOM 2992 C CA . PRO B 1 157 ? 13.859 -11.359 -18.109 1 97.69 157 PRO B CA 1
ATOM 2993 C C . PRO B 1 157 ? 13.562 -9.969 -17.547 1 97.69 157 PRO B C 1
ATOM 2995 O O . PRO B 1 157 ? 12.797 -9.203 -18.141 1 97.69 157 PRO B O 1
ATOM 2998 N N . ARG B 1 158 ? 14.18 -9.57 -16.438 1 95.44 158 ARG B N 1
ATOM 2999 C CA . ARG B 1 158 ? 13.836 -8.391 -15.664 1 95.44 158 ARG B CA 1
ATOM 3000 C C . ARG B 1 158 ? 14.102 -7.113 -16.453 1 95.44 158 ARG B C 1
ATOM 3002 O O . ARG B 1 158 ? 13.438 -6.098 -16.25 1 95.44 158 ARG B O 1
ATOM 3009 N N . GLN B 1 159 ? 15.07 -7.246 -17.438 1 95 159 GLN B N 1
ATOM 3010 C CA . GLN B 1 159 ? 15.438 -6.07 -18.219 1 95 159 GLN B CA 1
ATOM 3011 C C . GLN B 1 159 ? 14.57 -5.957 -19.484 1 95 159 GLN B C 1
ATOM 3013 O O . GLN B 1 159 ? 14.836 -5.125 -20.344 1 95 159 GLN B O 1
ATOM 3018 N N . GLY B 1 160 ? 13.664 -6.801 -19.562 1 95.88 160 GLY B N 1
ATOM 3019 C CA . GLY B 1 160 ? 12.719 -6.723 -20.656 1 95.88 160 GLY B CA 1
ATOM 3020 C C . GLY B 1 160 ? 13.062 -7.648 -21.812 1 95.88 160 GLY B C 1
ATOM 3021 O O . GLY B 1 160 ? 14.172 -8.188 -21.875 1 95.88 160 GLY B O 1
ATOM 3022 N N . LEU B 1 161 ? 12.094 -7.855 -22.719 1 95.94 161 LEU B N 1
ATOM 3023 C CA . LEU B 1 161 ? 12.273 -8.664 -23.922 1 95.94 161 LEU B CA 1
ATOM 3024 C C . LEU B 1 161 ? 13.297 -8.023 -24.844 1 95.94 161 LEU B C 1
ATOM 3026 O O . LEU B 1 161 ? 13.328 -6.801 -25 1 95.94 161 LEU B O 1
ATOM 3030 N N . GLY B 1 162 ? 14.062 -8.773 -25.406 1 94.5 162 GLY B N 1
ATOM 3031 C CA . GLY B 1 162 ? 15.102 -8.281 -26.297 1 94.5 162 GLY B CA 1
ATOM 3032 C C . GLY B 1 162 ? 16.406 -7.988 -25.594 1 94.5 162 GLY B C 1
ATOM 3033 O O . GLY B 1 162 ? 17.438 -7.789 -26.234 1 94.5 162 GLY B O 1
ATOM 3034 N N . SER B 1 163 ? 16.438 -8.008 -24.312 1 95.5 163 SER B N 1
ATOM 3035 C CA . SER B 1 163 ? 17.672 -7.812 -23.531 1 95.5 163 SER B CA 1
ATOM 3036 C C . SER B 1 163 ? 18.578 -9.023 -23.641 1 95.5 163 SER B C 1
ATOM 3038 O O . SER B 1 163 ? 18.156 -10.102 -24.062 1 95.5 163 SER B O 1
ATOM 3040 N N . PRO B 1 164 ? 19.844 -8.812 -23.219 1 91.94 164 PRO B N 1
ATOM 3041 C CA . PRO B 1 164 ? 20.75 -9.961 -23.188 1 91.94 164 PRO B CA 1
ATOM 3042 C C . PRO B 1 164 ? 20.234 -11.094 -22.297 1 91.94 164 PRO B C 1
ATOM 3044 O O . PRO B 1 164 ? 20.375 -12.273 -22.656 1 91.94 164 PRO B O 1
ATOM 3047 N N . GLY B 1 165 ? 19.672 -10.75 -21.203 1 93.06 165 GLY B N 1
ATOM 3048 C CA . GLY B 1 165 ? 19.078 -11.758 -20.344 1 93.06 165 GLY B CA 1
ATOM 3049 C C . GLY B 1 165 ? 17.938 -12.516 -21 1 93.06 165 GLY B C 1
ATOM 3050 O O . GLY B 1 165 ? 17.812 -13.727 -20.812 1 93.06 165 GLY B O 1
ATOM 3051 N N . ASP B 1 166 ? 17.172 -11.82 -21.719 1 96.06 166 ASP B N 1
ATOM 3052 C CA . ASP B 1 166 ? 16.078 -12.438 -22.484 1 96.06 166 ASP B CA 1
ATOM 3053 C C . ASP B 1 166 ? 16.625 -13.43 -23.516 1 96.06 166 ASP B C 1
ATOM 3055 O O . ASP B 1 166 ? 16.141 -14.555 -23.609 1 96.06 166 ASP B O 1
ATOM 3059 N N . GLU B 1 167 ? 17.625 -13.008 -24.156 1 94.69 167 GLU B N 1
ATOM 3060 C CA . GLU B 1 167 ? 18.219 -13.852 -25.188 1 94.69 167 GLU B CA 1
ATOM 3061 C C . GLU B 1 167 ? 18.766 -15.141 -24.594 1 94.69 167 GLU B C 1
ATOM 3063 O O . GLU B 1 167 ? 18.609 -16.219 -25.156 1 94.69 167 GLU B O 1
ATOM 3068 N N . GLN B 1 168 ? 19.359 -15.008 -23.5 1 94.75 168 GLN B N 1
ATOM 3069 C CA . GLN B 1 168 ? 19.906 -16.188 -22.828 1 94.75 168 GLN B CA 1
ATOM 3070 C C . GLN B 1 168 ? 18.812 -17.125 -22.359 1 94.75 168 GLN B C 1
ATOM 3072 O O . GLN B 1 168 ? 18.922 -18.344 -22.5 1 94.75 168 GLN B O 1
ATOM 3077 N N . LEU B 1 169 ? 17.797 -16.578 -21.844 1 96.94 169 LEU B N 1
ATOM 3078 C CA . LEU B 1 169 ? 16.688 -17.406 -21.391 1 96.94 169 LEU B CA 1
ATOM 3079 C C . LEU B 1 169 ? 16.031 -18.125 -22.562 1 96.94 169 LEU B C 1
ATOM 3081 O O . LEU B 1 169 ? 15.727 -19.328 -22.469 1 96.94 169 LEU B O 1
ATOM 3085 N N . GLN B 1 170 ? 15.867 -17.406 -23.625 1 97.31 170 GLN B N 1
ATOM 3086 C CA . GLN B 1 170 ? 15.312 -18.047 -24.812 1 97.31 170 GLN B CA 1
ATOM 3087 C C . GLN B 1 170 ? 16.188 -19.203 -25.281 1 97.31 170 GLN B C 1
ATOM 3089 O O . GLN B 1 170 ? 15.688 -20.25 -25.688 1 97.31 170 GLN B O 1
ATOM 3094 N N . ALA B 1 171 ? 17.484 -18.969 -25.188 1 97 171 ALA B N 1
ATOM 3095 C CA . ALA B 1 171 ? 18.422 -20.016 -25.578 1 97 171 ALA B CA 1
ATOM 3096 C C . ALA B 1 171 ? 18.25 -21.25 -24.688 1 97 171 ALA B C 1
ATOM 3098 O O . ALA B 1 171 ? 18.312 -22.375 -25.156 1 97 171 ALA B O 1
ATOM 3099 N N . VAL B 1 172 ? 18.031 -21.078 -23.453 1 97 172 VAL B N 1
ATOM 3100 C CA . VAL B 1 172 ? 17.812 -22.188 -22.516 1 97 172 VAL B CA 1
ATOM 3101 C C . VAL B 1 172 ? 16.562 -22.953 -22.906 1 97 172 VAL B C 1
ATOM 3103 O O . VAL B 1 172 ? 16.578 -24.188 -23.016 1 97 172 VAL B O 1
ATOM 3106 N N . TRP B 1 173 ? 15.492 -22.266 -23.203 1 97.69 173 TRP B N 1
ATOM 3107 C CA . TRP B 1 173 ? 14.211 -22.891 -23.484 1 97.69 173 TRP B CA 1
ATOM 3108 C C . TRP B 1 173 ? 14.219 -23.531 -24.875 1 97.69 173 TRP B C 1
ATOM 3110 O O . TRP B 1 173 ? 13.367 -24.359 -25.188 1 97.69 173 TRP B O 1
ATOM 3120 N N . CYS B 1 174 ? 15.172 -23.109 -25.703 1 97.44 174 CYS B N 1
ATOM 3121 C CA . CYS B 1 174 ? 15.266 -23.688 -27.031 1 97.44 174 CYS B CA 1
ATOM 3122 C C . CYS B 1 174 ? 16.297 -24.797 -27.078 1 97.44 174 CYS B C 1
ATOM 3124 O O . CYS B 1 174 ? 16.5 -25.438 -28.125 1 97.44 174 CYS B O 1
ATOM 3126 N N . SER B 1 175 ? 16.922 -25.062 -25.984 1 96.5 175 SER B N 1
ATOM 3127 C CA . SER B 1 175 ? 17.906 -26.141 -25.906 1 96.5 175 SER B CA 1
ATOM 3128 C C . SER B 1 175 ? 17.234 -27.5 -25.828 1 96.5 175 SER B C 1
ATOM 3130 O O . SER B 1 175 ? 16.156 -27.641 -25.281 1 96.5 175 SER B O 1
ATOM 3132 N N . ALA B 1 176 ? 17.922 -28.516 -26.328 1 94 176 ALA B N 1
ATOM 3133 C CA . ALA B 1 176 ? 17.422 -29.891 -26.281 1 94 176 ALA B CA 1
ATOM 3134 C C . ALA B 1 176 ? 17.359 -30.391 -24.828 1 94 176 ALA B C 1
ATOM 3136 O O . ALA B 1 176 ? 16.422 -31.109 -24.469 1 94 176 ALA B O 1
ATOM 3137 N N . ASP B 1 177 ? 18.312 -30 -24.094 1 95.81 177 ASP B N 1
ATOM 3138 C CA . ASP B 1 177 ? 18.359 -30.281 -22.656 1 95.81 177 ASP B CA 1
ATOM 3139 C C . ASP B 1 177 ? 18.266 -28.984 -21.859 1 95.81 177 ASP B C 1
ATOM 3141 O O . ASP B 1 177 ? 19.297 -28.391 -21.531 1 95.81 177 ASP B O 1
ATOM 3145 N N . LYS B 1 178 ? 17.078 -28.641 -21.484 1 96.5 178 LYS B N 1
ATOM 3146 C CA . LYS B 1 178 ? 16.844 -27.359 -20.812 1 96.5 178 LYS B CA 1
ATOM 3147 C C . LYS B 1 178 ? 17.531 -27.328 -19.453 1 96.5 178 LYS B C 1
ATOM 3149 O O . LYS B 1 178 ? 18.094 -26.297 -19.062 1 96.5 178 LYS B O 1
ATOM 3154 N N . LYS B 1 179 ? 17.484 -28.375 -18.797 1 96.5 179 LYS B N 1
ATOM 3155 C CA . LYS B 1 179 ? 18.094 -28.422 -17.469 1 96.5 179 LYS B CA 1
ATOM 3156 C C . LYS B 1 179 ? 19.594 -28.188 -17.531 1 96.5 179 LYS B C 1
ATOM 3158 O O . LYS B 1 179 ? 20.141 -27.375 -16.766 1 96.5 179 LYS B O 1
ATOM 3163 N N . ALA B 1 180 ? 20.25 -28.875 -18.422 1 95.56 180 ALA B N 1
ATOM 3164 C CA . ALA B 1 180 ? 21.688 -28.703 -18.578 1 95.56 180 ALA B CA 1
ATOM 3165 C C . ALA B 1 180 ? 22.031 -27.281 -19.016 1 95.56 180 ALA B C 1
ATOM 3167 O O . ALA B 1 180 ? 23.016 -26.703 -18.547 1 95.56 180 ALA B O 1
ATOM 3168 N N . ALA B 1 181 ? 21.219 -26.812 -19.859 1 96.5 181 ALA B N 1
ATOM 3169 C CA . ALA B 1 181 ? 21.422 -25.438 -20.312 1 96.5 181 ALA B CA 1
ATOM 3170 C C . ALA B 1 181 ? 21.266 -24.453 -19.172 1 96.5 181 ALA B C 1
ATOM 3172 O O . ALA B 1 181 ? 22.047 -23.516 -19.047 1 96.5 181 ALA B O 1
ATOM 3173 N N . MET B 1 182 ? 20.25 -24.688 -18.328 1 96.56 182 MET B N 1
ATOM 3174 C CA . MET B 1 182 ? 20.016 -23.844 -17.172 1 96.56 182 MET B CA 1
ATOM 3175 C C . MET B 1 182 ? 21.203 -23.891 -16.203 1 96.56 182 MET B C 1
ATOM 3177 O O . MET B 1 182 ? 21.656 -22.844 -15.734 1 96.56 182 MET B O 1
ATOM 3181 N N . ASP B 1 183 ? 21.703 -25.031 -15.992 1 96.44 183 ASP B N 1
ATOM 3182 C CA . ASP B 1 183 ? 22.859 -25.203 -15.109 1 96.44 183 ASP B CA 1
ATOM 3183 C C . ASP B 1 183 ? 24.062 -24.438 -15.641 1 96.44 183 ASP B C 1
ATOM 3185 O O . ASP B 1 183 ? 24.75 -23.734 -14.883 1 96.44 183 ASP B O 1
ATOM 3189 N N . LYS B 1 184 ? 24.266 -24.547 -16.891 1 94.25 184 LYS B N 1
ATOM 3190 C CA . LYS B 1 184 ? 25.375 -23.844 -17.531 1 94.25 184 LYS B CA 1
ATOM 3191 C C . LYS B 1 184 ? 25.203 -22.344 -17.453 1 94.25 184 LYS B C 1
ATOM 3193 O O . LYS B 1 184 ? 26.156 -21.609 -17.172 1 94.25 184 LYS B O 1
ATOM 3198 N N . MET B 1 185 ? 24 -21.906 -17.641 1 91.5 185 MET B N 1
ATOM 3199 C CA . MET B 1 185 ? 23.688 -20.484 -17.594 1 91.5 185 MET B CA 1
ATOM 3200 C C . MET B 1 185 ? 23.969 -19.922 -16.203 1 91.5 185 MET B C 1
ATOM 3202 O O . MET B 1 185 ? 24.578 -18.844 -16.078 1 91.5 185 MET B O 1
ATOM 3206 N N . VAL B 1 186 ? 23.609 -20.562 -15.203 1 89.31 186 VAL B N 1
ATOM 3207 C CA . VAL B 1 186 ? 23.781 -20.094 -13.828 1 89.31 186 VAL B CA 1
ATOM 3208 C C . VAL B 1 186 ? 25.25 -20.094 -13.461 1 89.31 186 VAL B C 1
ATOM 3210 O O . VAL B 1 186 ? 25.703 -19.297 -12.633 1 89.31 186 VAL B O 1
ATOM 3213 N N . ASP B 1 187 ? 26.016 -20.922 -14.156 1 88.31 187 ASP B N 1
ATOM 3214 C CA . ASP B 1 187 ? 27.453 -20.984 -13.93 1 88.31 187 ASP B CA 1
ATOM 3215 C C . ASP B 1 187 ? 28.188 -19.891 -14.703 1 88.31 187 ASP B C 1
ATOM 3217 O O . ASP B 1 187 ? 29.422 -19.797 -14.656 1 88.31 187 ASP B O 1
ATOM 3221 N N . GLY B 1 188 ? 27.391 -19.094 -15.398 1 85.31 188 GLY B N 1
ATOM 3222 C CA . GLY B 1 188 ? 27.969 -17.953 -16.094 1 85.31 188 GLY B CA 1
ATOM 3223 C C . GLY B 1 188 ? 28.375 -18.266 -17.516 1 85.31 188 GLY B C 1
ATOM 3224 O O . GLY B 1 188 ? 29.062 -17.453 -18.156 1 85.31 188 GLY B O 1
ATOM 3225 N N . LYS B 1 189 ? 27.969 -19.391 -18 1 89.38 189 LYS B N 1
ATOM 3226 C CA . LYS B 1 189 ? 28.328 -19.781 -19.359 1 89.38 189 LYS B CA 1
ATOM 3227 C C . LYS B 1 189 ? 27.266 -19.312 -20.359 1 89.38 189 LYS B C 1
ATOM 3229 O O . LYS B 1 189 ? 26.078 -19.266 -20.031 1 89.38 189 LYS B O 1
ATOM 3234 N N . GLU B 1 190 ? 27.75 -18.984 -21.422 1 88.38 190 GLU B N 1
ATOM 3235 C CA . GLU B 1 190 ? 26.828 -18.578 -22.484 1 88.38 190 GLU B CA 1
ATOM 3236 C C . GLU B 1 190 ? 26.141 -19.781 -23.109 1 88.38 190 GLU B C 1
ATOM 3238 O O . GLU B 1 190 ? 26.781 -20.812 -23.375 1 88.38 190 GLU B O 1
ATOM 3243 N N . ILE B 1 191 ? 24.844 -19.625 -23.297 1 90.69 191 ILE B N 1
ATOM 3244 C CA . ILE B 1 191 ? 24.062 -20.703 -23.906 1 90.69 191 ILE B CA 1
ATOM 3245 C C . ILE B 1 191 ? 23.844 -20.391 -25.391 1 90.69 191 ILE B C 1
ATOM 3247 O O . ILE B 1 191 ? 23.406 -19.297 -25.75 1 90.69 191 ILE B O 1
ATOM 3251 N N . LYS B 1 192 ? 24.234 -21.297 -26.203 1 88.31 192 LYS B N 1
ATOM 3252 C CA . LYS B 1 192 ? 24.016 -21.188 -27.641 1 88.31 192 LYS B CA 1
ATOM 3253 C C . LYS B 1 192 ? 22.984 -22.219 -28.109 1 88.31 192 LYS B C 1
ATOM 3255 O O . LYS B 1 192 ? 23.141 -23.422 -27.859 1 88.31 192 LYS B O 1
ATOM 3260 N N . ALA B 1 193 ? 21.922 -21.734 -28.578 1 88.19 193 ALA B N 1
ATOM 3261 C CA . ALA B 1 193 ? 20.891 -22.578 -29.156 1 88.19 193 ALA B CA 1
ATOM 3262 C C . ALA B 1 193 ? 20.234 -21.906 -30.359 1 88.19 193 ALA B C 1
ATOM 3264 O O . ALA B 1 193 ? 20.234 -20.672 -30.453 1 88.19 193 ALA B O 1
ATOM 3265 N N . ALA B 1 194 ? 19.781 -22.766 -31.25 1 88.75 194 ALA B N 1
ATOM 3266 C CA . ALA B 1 194 ? 19 -22.219 -32.375 1 88.75 194 ALA B CA 1
ATOM 3267 C C . ALA B 1 194 ? 17.719 -21.562 -31.859 1 88.75 194 ALA B C 1
ATOM 3269 O O . ALA B 1 194 ? 17.125 -22.016 -30.875 1 88.75 194 ALA B O 1
ATOM 3270 N N . LYS B 1 195 ? 17.391 -20.516 -32.594 1 92.12 195 LYS B N 1
ATOM 3271 C CA . LYS B 1 195 ? 16.125 -19.875 -32.25 1 92.12 195 LYS B CA 1
ATOM 3272 C C . LYS B 1 195 ? 14.945 -20.828 -32.469 1 92.12 195 LYS B C 1
ATOM 3274 O O . LYS B 1 195 ? 14.945 -21.594 -33.438 1 92.12 195 LYS B O 1
ATOM 3279 N N . CYS B 1 196 ? 13.961 -20.766 -31.609 1 96.81 196 CYS B N 1
ATOM 3280 C CA . CYS B 1 196 ? 12.75 -21.562 -31.688 1 96.81 196 CYS B CA 1
ATOM 3281 C C . CYS B 1 196 ? 11.562 -20.812 -31.094 1 96.81 196 CYS B C 1
ATOM 3283 O O . CYS B 1 196 ? 11.742 -19.766 -30.453 1 96.81 196 CYS B O 1
ATOM 3285 N N . ALA B 1 197 ? 10.438 -21.328 -31.484 1 96.25 197 ALA B N 1
ATOM 3286 C CA . ALA B 1 197 ? 9.281 -20.875 -30.719 1 96.25 197 ALA B CA 1
ATOM 3287 C C . ALA B 1 197 ? 9.375 -21.312 -29.266 1 96.25 197 ALA B C 1
ATOM 3289 O O . ALA B 1 197 ? 9.68 -22.484 -28.984 1 96.25 197 ALA B O 1
ATOM 3290 N N . ASN B 1 198 ? 9.219 -20.406 -28.391 1 97.25 198 ASN B N 1
ATOM 3291 C CA . ASN B 1 198 ? 9.336 -20.703 -26.969 1 97.25 198 ASN B CA 1
ATOM 3292 C C . ASN B 1 198 ? 8.398 -19.859 -26.141 1 97.25 198 ASN B C 1
ATOM 3294 O O . ASN B 1 198 ? 7.82 -18.891 -26.625 1 97.25 198 ASN B O 1
ATOM 3298 N N . PRO B 1 199 ? 8.219 -20.188 -24.891 1 98.12 199 PRO B N 1
ATOM 3299 C CA . PRO B 1 199 ? 7.195 -19.531 -24.078 1 98.12 199 PRO B CA 1
ATOM 3300 C C . PRO B 1 199 ? 7.746 -18.359 -23.266 1 98.12 199 PRO B C 1
ATOM 3302 O O . PRO B 1 199 ? 7.066 -17.844 -22.375 1 98.12 199 PRO B O 1
ATOM 3305 N N . VAL B 1 200 ? 8.836 -17.844 -23.516 1 98.06 200 VAL B N 1
ATOM 3306 C CA . VAL B 1 200 ? 9.508 -16.891 -22.641 1 98.06 200 VAL B CA 1
ATOM 3307 C C . VAL B 1 200 ? 8.68 -15.609 -22.547 1 98.06 200 VAL B C 1
ATOM 3309 O O . VAL B 1 200 ? 8.43 -15.109 -21.438 1 98.06 200 VAL B O 1
ATOM 3312 N N . SER B 1 201 ? 8.203 -15.133 -23.656 1 97.88 201 SER B N 1
ATOM 3313 C CA . SER B 1 201 ? 7.41 -13.906 -23.656 1 97.88 201 SER B CA 1
ATOM 3314 C C . SER B 1 201 ? 6.117 -14.094 -22.859 1 97.88 201 SER B C 1
ATOM 3316 O O . SER B 1 201 ? 5.703 -13.195 -22.125 1 97.88 201 SER B O 1
ATOM 3318 N N . LYS B 1 202 ? 5.523 -15.234 -23.062 1 97.44 202 LYS B N 1
ATOM 3319 C CA . LYS B 1 202 ? 4.289 -15.555 -22.359 1 97.44 202 LYS B CA 1
ATOM 3320 C C . LYS B 1 202 ? 4.531 -15.656 -20.844 1 97.44 202 LYS B C 1
ATOM 3322 O O . LYS B 1 202 ? 3.725 -15.18 -20.047 1 97.44 202 LYS B O 1
ATOM 3327 N N . GLN B 1 203 ? 5.543 -16.25 -20.516 1 98.19 203 GLN B N 1
ATOM 3328 C CA . GLN B 1 203 ? 5.898 -16.406 -19.109 1 98.19 203 GLN B CA 1
ATOM 3329 C C . GLN B 1 203 ? 6.207 -15.055 -18.469 1 98.19 203 GLN B C 1
ATOM 3331 O O . GLN B 1 203 ? 5.77 -14.781 -17.344 1 98.19 203 GLN B O 1
ATOM 3336 N N . PHE B 1 204 ? 6.922 -14.242 -19.188 1 97.88 204 PHE B N 1
ATOM 3337 C CA . PHE B 1 204 ? 7.23 -12.898 -18.719 1 97.88 204 PHE B CA 1
ATOM 3338 C C . PHE B 1 204 ? 5.953 -12.109 -18.453 1 97.88 204 PHE B C 1
ATOM 3340 O O . PHE B 1 204 ? 5.793 -11.523 -17.391 1 97.88 204 PHE B O 1
ATOM 3347 N N . ALA B 1 205 ? 5.035 -12.203 -19.359 1 96 205 ALA B N 1
ATOM 3348 C CA . ALA B 1 205 ? 3.758 -11.508 -19.234 1 96 205 ALA B CA 1
ATOM 3349 C C . ALA B 1 205 ? 2.957 -12.047 -18.047 1 96 205 ALA B C 1
ATOM 3351 O O . ALA B 1 205 ? 2.314 -11.281 -17.328 1 96 205 ALA B O 1
ATOM 3352 N N . LEU B 1 206 ? 2.988 -13.328 -17.891 1 96.38 206 LEU B N 1
ATOM 3353 C CA . LEU B 1 206 ? 2.297 -13.938 -16.766 1 96.38 206 LEU B CA 1
ATOM 3354 C C . LEU B 1 206 ? 2.863 -13.438 -15.438 1 96.38 206 LEU B C 1
ATOM 3356 O O . LEU B 1 206 ? 2.107 -13.07 -14.531 1 96.38 206 LEU B O 1
ATOM 3360 N N . GLY B 1 207 ? 4.156 -13.398 -15.359 1 97.38 207 GLY B N 1
ATOM 3361 C CA . GLY B 1 207 ? 4.785 -12.867 -14.164 1 97.38 207 GLY B CA 1
ATOM 3362 C C . GLY B 1 207 ? 4.367 -11.445 -13.844 1 97.38 207 GLY B C 1
ATOM 3363 O O . GLY B 1 207 ? 4 -11.141 -12.703 1 97.38 207 GLY B O 1
ATOM 3364 N N . GLN B 1 208 ? 4.391 -10.672 -14.867 1 94.31 208 GLN B N 1
ATOM 3365 C CA . GLN B 1 208 ? 3.971 -9.281 -14.695 1 94.31 208 GLN B CA 1
ATOM 3366 C C . GLN B 1 208 ? 2.521 -9.203 -14.227 1 94.31 208 GLN B C 1
ATOM 3368 O O . GLN B 1 208 ? 2.193 -8.414 -13.336 1 94.31 208 GLN B O 1
ATOM 3373 N N . SER B 1 209 ? 1.729 -10.078 -14.742 1 92.56 209 SER B N 1
ATOM 3374 C CA . SER B 1 209 ? 0.299 -10.016 -14.461 1 92.56 209 SER B CA 1
ATOM 3375 C C . SER B 1 209 ? 0.005 -10.383 -13.008 1 92.56 209 SER B C 1
ATOM 3377 O O . SER B 1 209 ? -0.971 -9.898 -12.43 1 92.56 209 SER B O 1
ATOM 3379 N N . ILE B 1 210 ? 0.85 -11.188 -12.438 1 94.31 210 ILE B N 1
ATOM 3380 C CA . ILE B 1 210 ? 0.572 -11.602 -11.07 1 94.31 210 ILE B CA 1
ATOM 3381 C C . ILE B 1 210 ? 1.436 -10.789 -10.102 1 94.31 210 ILE B C 1
ATOM 3383 O O . ILE B 1 210 ? 1.551 -11.141 -8.922 1 94.31 210 ILE B O 1
ATOM 3387 N N . GLY B 1 211 ? 2.068 -9.805 -10.625 1 91.62 211 GLY B N 1
ATOM 3388 C CA . GLY B 1 211 ? 2.715 -8.82 -9.773 1 91.62 211 GLY B CA 1
ATOM 3389 C C . GLY B 1 211 ? 4.184 -9.117 -9.531 1 91.62 211 GLY B C 1
ATOM 3390 O O . GLY B 1 211 ? 4.801 -8.531 -8.641 1 91.62 211 GLY B O 1
ATOM 3391 N N . VAL B 1 212 ? 4.781 -9.977 -10.305 1 95.5 212 VAL B N 1
ATOM 3392 C CA . VAL B 1 212 ? 6.219 -10.211 -10.203 1 95.5 212 VAL B CA 1
ATOM 3393 C C . VAL B 1 212 ? 6.984 -8.992 -10.719 1 95.5 212 VAL B C 1
ATOM 3395 O O . VAL B 1 212 ? 6.762 -8.547 -11.844 1 95.5 212 VAL B O 1
ATOM 3398 N N . ASN B 1 213 ? 7.844 -8.406 -9.859 1 93.06 213 ASN B N 1
ATOM 3399 C CA . ASN B 1 213 ? 8.586 -7.219 -10.258 1 93.06 213 ASN B CA 1
ATOM 3400 C C . ASN B 1 213 ? 10.094 -7.402 -10.062 1 93.06 213 ASN B C 1
ATOM 3402 O O . ASN B 1 213 ? 10.859 -6.445 -10.172 1 93.06 213 ASN B O 1
ATOM 3406 N N . GLY B 1 214 ? 10.43 -8.617 -9.742 1 95.19 214 GLY B N 1
ATOM 3407 C CA . GLY B 1 214 ? 11.82 -8.961 -9.539 1 95.19 214 GLY B CA 1
ATOM 3408 C C . GLY B 1 214 ? 12.062 -10.461 -9.469 1 95.19 214 GLY B C 1
ATOM 3409 O O . GLY B 1 214 ? 11.109 -11.242 -9.406 1 95.19 214 GLY B O 1
ATOM 3410 N N . THR B 1 215 ? 13.422 -10.766 -9.594 1 96.62 215 THR B N 1
ATOM 3411 C CA . THR B 1 215 ? 13.766 -12.18 -9.555 1 96.62 215 THR B CA 1
ATOM 3412 C C . THR B 1 215 ? 14.766 -12.461 -8.438 1 96.62 215 THR B C 1
ATOM 3414 O O . THR B 1 215 ? 15.531 -11.578 -8.047 1 96.62 215 THR B O 1
ATOM 3417 N N . PRO B 1 216 ? 14.758 -13.656 -7.918 1 98.31 216 PRO B N 1
ATOM 3418 C CA . PRO B 1 216 ? 13.734 -14.68 -8.156 1 98.31 216 PRO B CA 1
ATOM 3419 C C . PRO B 1 216 ? 12.398 -14.336 -7.492 1 98.31 216 PRO B C 1
ATOM 3421 O O . PRO B 1 216 ? 12.359 -13.523 -6.562 1 98.31 216 PRO B O 1
ATOM 3424 N N . ALA B 1 217 ? 11.336 -14.734 -8.07 1 98.69 217 ALA B N 1
ATOM 3425 C CA . ALA B 1 217 ? 10.031 -14.789 -7.422 1 98.69 217 ALA B CA 1
ATOM 3426 C C . ALA B 1 217 ? 9.531 -16.234 -7.32 1 98.69 217 ALA B C 1
ATOM 3428 O O . ALA B 1 217 ? 9.391 -16.922 -8.336 1 98.69 217 ALA B O 1
ATOM 3429 N N . ILE B 1 218 ? 9.297 -16.672 -6.078 1 98.75 218 ILE B N 1
ATOM 3430 C CA . ILE B 1 218 ? 8.898 -18.047 -5.824 1 98.75 218 ILE B CA 1
ATOM 3431 C C . ILE B 1 218 ? 7.391 -18.109 -5.598 1 98.75 218 ILE B C 1
ATOM 3433 O O . ILE B 1 218 ? 6.848 -17.391 -4.758 1 98.75 218 ILE B O 1
ATOM 3437 N N . VAL B 1 219 ? 6.777 -18.891 -6.398 1 98.5 219 VAL B N 1
ATOM 3438 C CA . VAL B 1 219 ? 5.336 -19.078 -6.242 1 98.5 219 VAL B CA 1
ATOM 3439 C C . VAL B 1 219 ? 5.039 -20.484 -5.746 1 98.5 219 VAL B C 1
ATOM 3441 O O . VAL B 1 219 ? 5.402 -21.469 -6.398 1 98.5 219 VAL B O 1
ATOM 3444 N N . LEU B 1 220 ? 4.387 -20.562 -4.594 1 98.31 220 LEU B N 1
ATOM 3445 C CA . LEU B 1 220 ? 4.008 -21.844 -4.02 1 98.31 220 LEU B CA 1
ATOM 3446 C C . LEU B 1 220 ? 2.812 -22.438 -4.758 1 98.31 220 LEU B C 1
ATOM 3448 O O . LEU B 1 220 ? 2.146 -21.75 -5.523 1 98.31 220 LEU B O 1
ATOM 3452 N N . ALA B 1 221 ? 2.568 -23.703 -4.504 1 97.19 221 ALA B N 1
ATOM 3453 C CA . ALA B 1 221 ? 1.504 -24.422 -5.207 1 97.19 221 ALA B CA 1
ATOM 3454 C C . ALA B 1 221 ? 0.142 -23.797 -4.918 1 97.19 221 ALA B C 1
ATOM 3456 O O . ALA B 1 221 ? -0.758 -23.828 -5.758 1 97.19 221 ALA B O 1
ATOM 3457 N N . ASP B 1 222 ? -0.005 -23.109 -3.791 1 96.5 222 ASP B N 1
ATOM 3458 C CA . ASP B 1 222 ? -1.288 -22.531 -3.408 1 96.5 222 ASP B CA 1
ATOM 3459 C C . ASP B 1 222 ? -1.41 -21.094 -3.908 1 96.5 222 ASP B C 1
ATOM 3461 O O . ASP B 1 222 ? -2.395 -20.406 -3.615 1 96.5 222 ASP B O 1
ATOM 3465 N N . GLY B 1 223 ? -0.375 -20.641 -4.535 1 96.88 223 GLY B N 1
ATOM 3466 C CA . GLY B 1 223 ? -0.462 -19.328 -5.16 1 96.88 223 GLY B CA 1
ATOM 3467 C C . GLY B 1 223 ? 0.23 -18.25 -4.359 1 96.88 223 GLY B C 1
ATOM 3468 O O . GLY B 1 223 ? 0.317 -17.094 -4.809 1 96.88 223 GLY B O 1
ATOM 3469 N N . GLN B 1 224 ? 0.716 -18.578 -3.162 1 96.31 224 GLN B N 1
ATOM 3470 C CA . GLN B 1 224 ? 1.477 -17.594 -2.41 1 96.31 224 GLN B CA 1
ATOM 3471 C C . GLN B 1 224 ? 2.766 -17.219 -3.139 1 96.31 224 GLN B C 1
ATOM 3473 O O . GLN B 1 224 ? 3.529 -18.094 -3.547 1 96.31 224 GLN B O 1
ATOM 3478 N N . VAL B 1 225 ? 2.953 -15.953 -3.309 1 96.31 225 VAL B N 1
ATOM 3479 C CA . VAL B 1 225 ? 4.164 -15.453 -3.949 1 96.31 225 VAL B CA 1
ATOM 3480 C C . VAL B 1 225 ? 5.176 -15.039 -2.883 1 96.31 225 VAL B C 1
ATOM 3482 O O . VAL B 1 225 ? 4.852 -14.266 -1.977 1 96.31 225 VAL B O 1
ATOM 3485 N N . ILE B 1 226 ? 6.297 -15.57 -2.941 1 96.81 226 ILE B N 1
ATOM 3486 C CA . ILE B 1 226 ? 7.438 -15.188 -2.117 1 96.81 226 ILE B CA 1
ATOM 3487 C C . ILE B 1 226 ? 8.414 -14.359 -2.945 1 96.81 226 ILE B C 1
ATOM 3489 O O . ILE B 1 226 ? 9.141 -14.898 -3.783 1 96.81 226 ILE B O 1
ATOM 3493 N N . PRO B 1 227 ? 8.398 -13.047 -2.689 1 96.81 227 PRO B N 1
ATOM 3494 C CA . PRO B 1 227 ? 9.312 -12.219 -3.475 1 96.81 227 PRO B CA 1
ATOM 3495 C C . PRO B 1 227 ? 10.773 -12.375 -3.045 1 96.81 227 PRO B C 1
ATOM 3497 O O . PRO B 1 227 ? 11.07 -12.328 -1.851 1 96.81 227 PRO B O 1
ATOM 3500 N N . GLY B 1 228 ? 11.586 -12.672 -3.996 1 96.81 228 GLY B N 1
ATOM 3501 C CA . GLY B 1 228 ? 13.016 -12.688 -3.73 1 96.81 228 GLY B CA 1
ATOM 3502 C C . GLY B 1 228 ? 13.523 -14.023 -3.232 1 96.81 228 GLY B C 1
ATOM 3503 O O . GLY B 1 228 ? 12.75 -14.977 -3.117 1 96.81 228 GLY B O 1
ATOM 3504 N N . TYR B 1 229 ? 14.797 -14.047 -2.967 1 97.94 229 TYR B N 1
ATOM 3505 C CA . TYR B 1 229 ? 15.492 -15.234 -2.498 1 97.94 229 TYR B CA 1
ATOM 3506 C C . TYR B 1 229 ? 15.164 -15.523 -1.041 1 97.94 229 TYR B C 1
ATOM 3508 O O . TYR B 1 229 ? 15.086 -14.609 -0.219 1 97.94 229 TYR B O 1
ATOM 3516 N N . GLN B 1 230 ? 14.891 -16.734 -0.783 1 97.88 230 GLN B N 1
ATOM 3517 C CA . GLN B 1 230 ? 14.859 -17.297 0.56 1 97.88 230 GLN B CA 1
ATOM 3518 C C . GLN B 1 230 ? 15.625 -18.625 0.614 1 97.88 230 GLN B C 1
ATOM 3520 O O . GLN B 1 230 ? 15.617 -19.391 -0.353 1 97.88 230 GLN B O 1
ATOM 3525 N N . PRO B 1 231 ? 16.266 -18.828 1.787 1 98.06 231 PRO B N 1
ATOM 3526 C CA . PRO B 1 231 ? 17 -20.094 1.914 1 98.06 231 PRO B CA 1
ATOM 3527 C C . PRO B 1 231 ? 16.094 -21.312 1.734 1 98.06 231 PRO B C 1
ATOM 3529 O O . PRO B 1 231 ? 14.938 -21.297 2.139 1 98.06 231 PRO B O 1
ATOM 3532 N N . ALA B 1 232 ? 16.719 -22.406 1.211 1 98.06 232 ALA B N 1
ATOM 3533 C CA . ALA B 1 232 ? 15.984 -23.625 0.826 1 98.06 232 ALA B CA 1
ATOM 3534 C C . ALA B 1 232 ? 15.148 -24.156 1.987 1 98.06 232 ALA B C 1
ATOM 3536 O O . ALA B 1 232 ? 13.977 -24.484 1.813 1 98.06 232 ALA B O 1
ATOM 3537 N N . PRO B 1 233 ? 15.664 -24.172 3.217 1 97.69 233 PRO B N 1
ATOM 3538 C CA . PRO B 1 233 ? 14.836 -24.719 4.301 1 97.69 233 PRO B CA 1
ATOM 3539 C C . PRO B 1 233 ? 13.586 -23.875 4.562 1 97.69 233 PRO B C 1
ATOM 3541 O O . PRO B 1 233 ? 12.523 -24.422 4.848 1 97.69 233 PRO B O 1
ATOM 3544 N N . GLN B 1 234 ? 13.758 -22.609 4.414 1 98.06 234 GLN B N 1
ATOM 3545 C CA . GLN B 1 234 ? 12.609 -21.734 4.617 1 98.06 234 GLN B CA 1
ATOM 3546 C C . GLN B 1 234 ? 11.586 -21.891 3.502 1 98.06 234 GLN B C 1
ATOM 3548 O O . GLN B 1 234 ? 10.383 -21.984 3.766 1 98.06 234 GLN B O 1
ATOM 3553 N N . VAL B 1 235 ? 12.062 -21.891 2.297 1 98.44 235 VAL B N 1
ATOM 3554 C CA . VAL B 1 235 ? 11.18 -22.094 1.153 1 98.44 235 VAL B CA 1
ATOM 3555 C C . VAL B 1 235 ? 10.445 -23.422 1.284 1 98.44 235 VAL B C 1
ATOM 3557 O O . VAL B 1 235 ? 9.234 -23.5 1.085 1 98.44 235 VAL B O 1
ATOM 3560 N N . ALA B 1 236 ? 11.18 -24.453 1.619 1 98.25 236 ALA B N 1
ATOM 3561 C CA . ALA B 1 236 ? 10.594 -25.797 1.735 1 98.25 236 ALA B CA 1
ATOM 3562 C C . ALA B 1 236 ? 9.508 -25.828 2.811 1 98.25 236 ALA B C 1
ATOM 3564 O O . ALA B 1 236 ? 8.453 -26.422 2.613 1 98.25 236 ALA B O 1
ATOM 3565 N N . LYS B 1 237 ? 9.789 -25.203 3.928 1 97.94 237 LYS B N 1
ATOM 3566 C CA . LYS B 1 237 ? 8.805 -25.156 5.008 1 97.94 237 LYS B CA 1
ATOM 3567 C C . LYS B 1 237 ? 7.5 -24.531 4.535 1 97.94 237 LYS B C 1
ATOM 3569 O O . LYS B 1 237 ? 6.422 -25.078 4.77 1 97.94 237 LYS B O 1
ATOM 3574 N N . LEU B 1 238 ? 7.652 -23.453 3.852 1 97.25 238 LEU B N 1
ATOM 3575 C CA . LEU B 1 238 ? 6.473 -22.766 3.342 1 97.25 238 LEU B CA 1
ATOM 3576 C C . LEU B 1 238 ? 5.777 -23.594 2.271 1 97.25 238 LEU B C 1
ATOM 3578 O O . LEU B 1 238 ? 4.547 -23.703 2.268 1 97.25 238 LEU B O 1
ATOM 3582 N N . ALA B 1 239 ? 6.547 -24.156 1.396 1 98 239 ALA B N 1
ATOM 3583 C CA . ALA B 1 239 ? 6.008 -24.938 0.281 1 98 239 ALA B CA 1
ATOM 3584 C C . ALA B 1 239 ? 5.262 -26.172 0.783 1 98 239 ALA B C 1
ATOM 3586 O O . ALA B 1 239 ? 4.168 -26.484 0.301 1 98 239 ALA B O 1
ATOM 3587 N N . LEU B 1 240 ? 5.816 -26.812 1.729 1 97.19 240 LEU B N 1
ATOM 3588 C CA . LEU B 1 240 ? 5.234 -28.047 2.252 1 97.19 240 LEU B CA 1
ATOM 3589 C C . LEU B 1 240 ? 3.982 -27.75 3.07 1 97.19 240 LEU B C 1
ATOM 3591 O O . LEU B 1 240 ? 3.104 -28.594 3.203 1 97.19 240 LEU B O 1
ATOM 3595 N N . GLY B 1 241 ? 3.885 -26.531 3.559 1 93.75 241 GLY B N 1
ATOM 3596 C CA . GLY B 1 241 ? 2.705 -26.109 4.297 1 93.75 241 GLY B CA 1
ATOM 3597 C C . GLY B 1 241 ? 1.599 -25.578 3.4 1 93.75 241 GLY B C 1
ATOM 3598 O O . GLY B 1 241 ? 0.46 -25.422 3.844 1 93.75 241 GLY B O 1
ATOM 3599 N N . ALA B 1 242 ? 2.002 -25.234 2.234 1 84.5 242 ALA B N 1
ATOM 3600 C CA . ALA B 1 242 ? 1.072 -24.609 1.298 1 84.5 242 ALA B CA 1
ATOM 3601 C C . ALA B 1 242 ? 0.299 -25.656 0.507 1 84.5 242 ALA B C 1
ATOM 3603 O O . ALA B 1 242 ? 0.704 -26.047 -0.594 1 84.5 242 ALA B O 1
ATOM 3604 N N . LYS B 1 243 ? -0.666 -26.453 1.166 1 66 243 LYS B N 1
ATOM 3605 C CA . LYS B 1 243 ? -1.45 -27.5 0.522 1 66 243 LYS B CA 1
ATOM 3606 C C . LYS B 1 243 ? -2.764 -26.953 -0.026 1 66 243 LYS B C 1
ATOM 3608 O O . LYS B 1 243 ? -3.324 -26 0.53 1 66 243 LYS B O 1
#

Foldseek 3Di:
DPPPPPPPPPPPPPPPPVVVLFVQLQVQQVVLVVVVVDVWAWDDWACDPDPQKIWTATFLLQIKIAGSNNPDIGDDWDWDQDPNDTDTVRVLSSLQVLLCVVVPPPLLQWQKDAADPAQLFEKEWEAWLVDLLSLVQVVCVNVLSPLNYMYTYAYAHLVDDPDPRNVQQQLLSQDPRNNVSVVCSSVVHGRDHDGDDHCNVVRNVSCVSNPNNDPTWMAANSRDIDHTHDHSVVVNVVNSVND/DPPPPDPPPPPPPPPPPVVVLFVQLQVQQVVLVVVVVDVWAWDDWACDPDPQKIWTATFLLQIKIAGSNNPDIGDDWDWDQDPNDTDTPRVLSSLQVLLCVVVPPPLLQWQKDAADPAQLFEKEKAAWLVDLLSLVQVVCVNVLSPLNYMYTYAYAHLVDDPDPRNVQQQLLSQDPRNNVSVVCSSVVHGRDHDGDDHCNVVRNVSCVSNPNNDPTWMAASSRDIDHTHDHSVVVNVVNSVND

Organism: NCBI:txid76758

Nearest PDB structures (foldseek):
  4i5q-assembly1_B  TM=7.697E-01  e=6.029E-23  Salmonella enterica subsp. enterica serovar Typhimurium str. LT2
  1jzd-assembly1_B  TM=7.569E-01  e=1.891E-22  Escherichia coli
  1eej-assembly1_A  TM=7.902E-01  e=1.398E-21  Escherichia coli
  4ilf-assembly1_B  TM=7.760E-01  e=1.247E-21  Salmonella enterica subsp. enterica serovar Typhimurium str. LT2
  4npb-assembly1_B  TM=7.454E-01  e=1.568E-21  Yersinia pestis CO92